Protein AF-0000000074206030 (afdb_homodimer)

pLDDT: mean 87.06, std 14.45, range [27.05, 98.88]

Organism: NCBI:txid88382

Structure (mmCIF, N/CA/C/O backbone):
data_AF-0000000074206030-model_v1
#
loop_
_entity.id
_entity.type
_entity.pdbx_description
1 polymer 'Putative kinase/putative DNA-binding protein (UPF0251 family)'
#
loop_
_atom_site.group_PDB
_atom_site.id
_atom_site.type_symbol
_atom_site.label_atom_id
_atom_site.label_alt_id
_atom_site.label_comp_id
_atom_site.label_asym_id
_atom_site.label_entity_id
_atom_site.label_seq_id
_atom_site.pdbx_PDB_ins_code
_atom_site.Cartn_x
_atom_site.Cartn_y
_atom_site.Cartn_z
_atom_site.occupancy
_atom_site.B_iso_or_equiv
_atom_site.auth_seq_id
_atom_site.auth_comp_id
_atom_site.auth_asym_id
_atom_site.auth_atom_id
_atom_site.pdbx_PDB_model_num
ATOM 1 N N . MET A 1 1 ? 12.828 -49.406 -19.781 1 27.05 1 MET A N 1
ATOM 2 C CA . MET A 1 1 ? 12.203 -48.406 -20.641 1 27.05 1 MET A CA 1
ATOM 3 C C . MET A 1 1 ? 10.93 -47.844 -20 1 27.05 1 MET A C 1
ATOM 5 O O . MET A 1 1 ? 9.883 -48.5 -20.047 1 27.05 1 MET A O 1
ATOM 9 N N . SER A 1 2 ? 10.914 -47.25 -18.828 1 36.62 2 SER A N 1
ATOM 10 C CA . SER A 1 2 ? 9.883 -46.938 -17.859 1 36.62 2 SER A CA 1
ATOM 11 C C . SER A 1 2 ? 8.766 -46.125 -18.484 1 36.62 2 SER A C 1
ATOM 13 O O . SER A 1 2 ? 9.016 -45.062 -19.094 1 36.62 2 SER A O 1
ATOM 15 N N . GLN A 1 3 ? 7.699 -46.719 -19.078 1 31.31 3 GLN A N 1
ATOM 16 C CA . GLN A 1 3 ? 6.48 -46.281 -19.75 1 31.31 3 GLN A CA 1
ATOM 17 C C . GLN A 1 3 ? 5.812 -45.125 -18.984 1 31.31 3 GLN A C 1
ATOM 19 O O . GLN A 1 3 ? 5.008 -45.375 -18.078 1 31.31 3 GLN A O 1
ATOM 24 N N . TYR A 1 4 ? 6.473 -44.062 -18.578 1 40.62 4 TYR A N 1
ATOM 25 C CA . TYR A 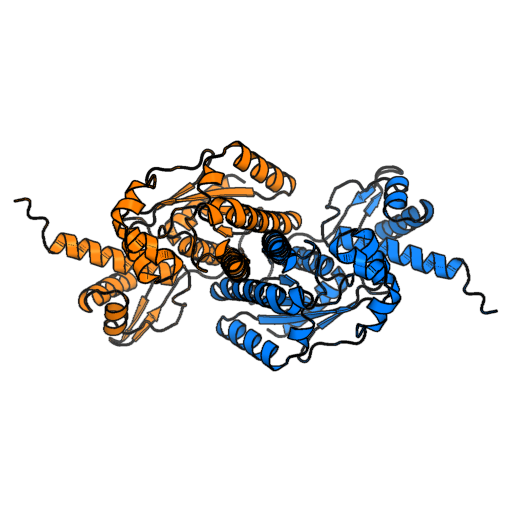1 4 ? 5.777 -42.844 -18.219 1 40.62 4 TYR A CA 1
ATOM 26 C C . TYR A 1 4 ? 4.668 -42.531 -19.219 1 40.62 4 TYR A C 1
ATOM 28 O O . TYR A 1 4 ? 4.941 -42.281 -20.391 1 40.62 4 TYR A O 1
ATOM 36 N N . SER A 1 5 ? 3.443 -43.062 -19.062 1 40.97 5 SER A N 1
ATOM 37 C CA . SER A 1 5 ? 2.316 -43.094 -19.984 1 40.97 5 SER A CA 1
ATOM 38 C C . SER A 1 5 ? 1.886 -41.688 -20.391 1 40.97 5 SER A C 1
ATOM 40 O O . SER A 1 5 ? 2.023 -40.75 -19.609 1 40.97 5 SER A O 1
ATOM 42 N N . ALA A 1 6 ? 1.72 -41.406 -21.703 1 44.5 6 ALA A N 1
ATOM 43 C CA . ALA A 1 6 ? 1.111 -40.219 -22.312 1 44.5 6 ALA A CA 1
ATOM 44 C C . ALA A 1 6 ? -0.002 -39.656 -21.438 1 44.5 6 ALA A C 1
ATOM 46 O O . ALA A 1 6 ? -0.182 -38.438 -21.359 1 44.5 6 ALA A O 1
ATOM 47 N N . ASP A 1 7 ? -0.596 -40.531 -20.734 1 45.19 7 ASP A N 1
ATOM 48 C CA . ASP A 1 7 ? -1.712 -40.188 -19.859 1 45.19 7 ASP A CA 1
ATOM 49 C C . ASP A 1 7 ? -1.227 -39.438 -18.625 1 45.19 7 ASP A C 1
ATOM 51 O O . ASP A 1 7 ? -1.904 -38.531 -18.141 1 45.19 7 ASP A O 1
ATOM 55 N N . ASP A 1 8 ? -0.013 -39.812 -18.109 1 46.19 8 ASP A N 1
ATOM 56 C CA . ASP A 1 8 ? 0.521 -39.156 -16.906 1 46.19 8 ASP A CA 1
ATOM 57 C C . ASP A 1 8 ? 0.933 -37.719 -17.203 1 46.19 8 ASP A C 1
ATOM 59 O O . ASP A 1 8 ? 0.66 -36.812 -16.422 1 46.19 8 ASP A O 1
ATOM 63 N N . VAL A 1 9 ? 1.548 -37.625 -18.406 1 44.16 9 VAL A N 1
ATOM 64 C CA . VAL A 1 9 ? 1.968 -36.281 -18.812 1 44.16 9 VAL A CA 1
ATOM 65 C C . VAL A 1 9 ? 0.74 -35.406 -19.047 1 44.16 9 VAL A C 1
ATOM 67 O O . VAL A 1 9 ? 0.715 -34.25 -18.656 1 44.16 9 VAL A O 1
ATOM 70 N N . GLY A 1 10 ? -0.179 -36.094 -19.719 1 52.69 10 GLY A N 1
ATOM 71 C CA . GLY A 1 10 ? -1.43 -35.406 -19.969 1 52.69 10 GLY A CA 1
ATOM 72 C C . GLY A 1 10 ? -2.139 -35 -18.688 1 52.69 10 GLY A C 1
ATOM 73 O O . GLY A 1 10 ? -2.672 -33.875 -18.594 1 52.69 10 GLY A O 1
ATOM 74 N N . GLY A 1 11 ? -2.092 -35.906 -17.75 1 63.81 11 GLY A N 1
ATOM 75 C CA . GLY A 1 11 ? -2.701 -35.625 -16.453 1 63.81 11 GLY A CA 1
ATOM 76 C C . GLY A 1 11 ? -2.059 -34.469 -15.727 1 63.81 11 GLY A C 1
ATOM 77 O O . GLY A 1 11 ? -2.756 -33.625 -15.148 1 63.81 11 GLY A O 1
ATOM 78 N N . LYS A 1 12 ? -0.795 -34.5 -15.828 1 74.44 12 LYS A N 1
ATOM 79 C CA . LYS A 1 12 ? -0.071 -33.438 -15.148 1 74.44 12 LYS A CA 1
ATOM 80 C C . LYS A 1 12 ? -0.335 -32.094 -15.812 1 74.44 12 LYS A C 1
ATOM 82 O O . LYS A 1 12 ? -0.463 -31.078 -15.125 1 74.44 12 LYS A O 1
ATOM 87 N N . LYS A 1 13 ? -0.455 -32.094 -17.203 1 77 13 LYS A N 1
ATOM 88 C CA . LYS A 1 13 ? -0.76 -30.859 -17.922 1 77 13 LYS A CA 1
ATOM 89 C C . LYS A 1 13 ? -2.156 -30.344 -17.578 1 77 13 LYS A C 1
ATOM 91 O O . LYS A 1 13 ? -2.352 -29.156 -17.375 1 77 13 LYS A O 1
ATOM 96 N N . LEU A 1 14 ? -3.086 -31.312 -17.5 1 82.5 14 LEU A N 1
ATOM 97 C CA . LEU A 1 14 ? -4.461 -30.969 -17.141 1 82.5 14 LEU A CA 1
ATOM 98 C C . LEU A 1 14 ? -4.523 -30.344 -15.742 1 82.5 14 LEU A C 1
ATOM 100 O O . LEU A 1 14 ? -5.176 -29.328 -15.539 1 82.5 14 LEU A O 1
ATOM 104 N N . GLU A 1 15 ? -3.82 -30.969 -14.859 1 81.75 15 GLU A N 1
ATOM 105 C CA . GLU A 1 15 ? -3.805 -30.453 -13.492 1 81.75 15 GLU A CA 1
ATOM 106 C C . GLU A 1 15 ? -3.227 -29.047 -13.438 1 81.75 15 GLU A C 1
ATOM 108 O O . GLU A 1 15 ? -3.727 -28.188 -12.695 1 81.75 15 GLU A O 1
ATOM 113 N N . ARG A 1 16 ? -2.258 -28.797 -14.203 1 80.06 16 ARG A N 1
ATOM 114 C CA . ARG A 1 16 ? -1.616 -27.484 -14.234 1 80.06 16 ARG A CA 1
ATOM 115 C C . ARG A 1 16 ? -2.557 -26.422 -14.805 1 80.06 16 ARG A C 1
ATOM 117 O O . ARG A 1 16 ? -2.668 -25.328 -14.258 1 80.06 16 ARG A O 1
ATOM 124 N N . VAL A 1 17 ? -3.186 -26.75 -15.836 1 83.69 17 VAL A N 1
ATOM 125 C CA . VAL A 1 17 ? -4.121 -25.812 -16.469 1 83.69 17 VAL A CA 1
ATOM 126 C C . VAL A 1 17 ? -5.266 -25.5 -15.5 1 83.69 17 VAL A C 1
ATOM 128 O O . VAL A 1 17 ? -5.648 -24.344 -15.336 1 83.69 17 VAL A O 1
ATOM 131 N N . GLU A 1 18 ? -5.723 -26.609 -14.883 1 82.69 18 GLU A N 1
ATOM 132 C CA . GLU A 1 18 ? -6.785 -26.422 -13.898 1 82.69 18 GLU A CA 1
ATOM 133 C C . GLU A 1 18 ? -6.336 -25.484 -12.773 1 82.69 18 GLU A C 1
ATOM 135 O O . GLU A 1 18 ? -7.078 -24.594 -12.375 1 82.69 18 GLU A O 1
ATOM 140 N N . ARG A 1 19 ? -5.172 -25.688 -12.336 1 83.12 19 ARG A N 1
ATOM 141 C CA . ARG A 1 19 ? -4.633 -24.875 -11.25 1 83.12 19 ARG A CA 1
ATOM 142 C C . ARG A 1 19 ? -4.469 -23.422 -11.672 1 83.12 19 ARG A C 1
ATOM 144 O O . ARG A 1 19 ? -4.812 -22.5 -10.922 1 83.12 19 ARG A O 1
ATOM 151 N N . ILE A 1 20 ? -4.004 -23.203 -12.828 1 81.75 20 ILE A N 1
ATOM 152 C CA . ILE A 1 20 ? -3.789 -21.859 -13.359 1 81.75 20 ILE A CA 1
ATOM 153 C C . ILE A 1 20 ? -5.121 -21.109 -13.438 1 81.75 20 ILE A C 1
ATOM 155 O O . ILE A 1 20 ? -5.242 -19.984 -12.945 1 81.75 20 ILE A O 1
ATOM 159 N N . LEU A 1 21 ? -6.086 -21.75 -13.961 1 82.56 21 LEU A N 1
ATOM 160 C CA . LEU A 1 21 ? -7.395 -21.125 -14.117 1 82.56 21 LEU A CA 1
ATOM 161 C C . LEU A 1 21 ? -8.047 -20.891 -12.758 1 82.56 21 LEU A C 1
ATOM 163 O O . LEU A 1 21 ? -8.648 -19.844 -12.523 1 82.56 21 LEU A O 1
ATOM 167 N N . ARG A 1 22 ? -7.91 -21.906 -11.922 1 82.69 22 ARG A N 1
ATOM 168 C CA . ARG A 1 22 ? -8.445 -21.766 -10.57 1 82.69 22 ARG A CA 1
ATOM 169 C C . ARG A 1 22 ? -7.805 -20.578 -9.852 1 82.69 22 ARG A C 1
ATOM 171 O O . ARG A 1 22 ? -8.5 -19.766 -9.25 1 82.69 22 ARG A O 1
ATOM 178 N N . ASN A 1 23 ? -6.492 -20.469 -9.898 1 78.38 23 ASN A N 1
ATOM 179 C CA . ASN A 1 23 ? -5.789 -19.359 -9.281 1 78.38 23 ASN A CA 1
ATOM 180 C C . ASN A 1 23 ? -6.266 -18.016 -9.836 1 78.38 23 ASN A C 1
ATOM 182 O O . ASN A 1 23 ? -6.457 -17.062 -9.086 1 78.38 23 ASN A O 1
ATOM 186 N N . ASP A 1 24 ? -6.445 -17.953 -11.172 1 79.69 24 ASP A N 1
ATOM 187 C CA . ASP A 1 24 ? -6.906 -16.719 -11.812 1 79.69 24 ASP A CA 1
ATOM 188 C C . ASP A 1 24 ? -8.281 -16.328 -11.289 1 79.69 24 ASP A C 1
ATOM 190 O O . ASP A 1 24 ? -8.539 -15.141 -11.047 1 79.69 24 ASP A O 1
ATOM 194 N N . ILE A 1 25 ? -9.125 -17.281 -11.055 1 79.88 25 ILE A N 1
ATOM 195 C CA . ILE A 1 25 ? -10.484 -17.031 -10.578 1 79.88 25 ILE A CA 1
ATOM 196 C C . ILE A 1 25 ? -10.438 -16.594 -9.117 1 79.88 25 ILE A C 1
ATOM 198 O O . ILE A 1 25 ? -10.992 -15.555 -8.758 1 79.88 25 ILE A O 1
ATOM 202 N N . GLU A 1 26 ? -9.703 -17.422 -8.344 1 77.75 26 GLU A N 1
ATOM 203 C CA . GLU A 1 26 ? -9.656 -17.141 -6.906 1 77.75 26 GLU A CA 1
ATOM 204 C C . GLU A 1 26 ? -8.938 -15.836 -6.617 1 77.75 26 GLU A C 1
ATOM 206 O O . GLU A 1 26 ? -9.281 -15.125 -5.668 1 77.75 26 GLU A O 1
ATOM 211 N N . ALA A 1 27 ? -7.988 -15.414 -7.504 1 74.5 27 ALA A N 1
ATOM 212 C CA . ALA A 1 27 ? -7.223 -14.188 -7.336 1 74.5 27 ALA A CA 1
ATOM 213 C C . ALA A 1 27 ? -7.965 -12.984 -7.918 1 74.5 27 ALA A C 1
ATOM 215 O O . ALA A 1 27 ? -7.551 -11.844 -7.738 1 74.5 27 ALA A O 1
ATOM 216 N N . GLY A 1 28 ? -9.039 -13.25 -8.641 1 76.12 28 GLY A N 1
ATOM 217 C CA . GLY A 1 28 ? -9.852 -12.18 -9.195 1 76.12 28 GLY A CA 1
ATOM 218 C C . GLY A 1 28 ? -9.352 -11.695 -10.547 1 76.12 28 GLY A C 1
ATOM 219 O O . GLY A 1 28 ? -9.844 -10.688 -11.07 1 76.12 28 GLY A O 1
ATOM 220 N N . ARG A 1 29 ? -8.328 -12.328 -11.133 1 76.44 29 ARG A N 1
ATOM 221 C CA . ARG A 1 29 ? -7.906 -12 -12.484 1 76.44 29 ARG A CA 1
ATOM 222 C C . ARG A 1 29 ? -9.008 -12.305 -13.5 1 76.44 29 ARG A C 1
ATOM 224 O O . ARG A 1 29 ? -9.195 -11.562 -14.461 1 76.44 29 ARG A O 1
ATOM 231 N N . LEU A 1 30 ? -9.602 -13.461 -13.289 1 75.25 30 LEU A N 1
ATOM 232 C CA . LEU A 1 30 ? -10.875 -13.766 -13.93 1 75.25 30 LEU A CA 1
ATOM 233 C C . LEU A 1 30 ? -12.039 -13.422 -13.008 1 75.25 30 LEU A C 1
ATOM 235 O O . LEU A 1 30 ? -12.312 -14.141 -12.047 1 75.25 30 LEU A O 1
ATOM 239 N N . ARG A 1 31 ? -12.781 -12.398 -13.359 1 78.25 31 ARG A N 1
ATOM 240 C CA . ARG A 1 31 ? -13.727 -11.766 -12.438 1 78.25 31 ARG A CA 1
ATOM 241 C C . ARG A 1 31 ? -15.031 -12.555 -12.375 1 78.25 31 ARG A C 1
ATOM 243 O O . ARG A 1 31 ? -15.461 -13.141 -13.367 1 78.25 31 ARG A O 1
ATOM 250 N N . ASP A 1 32 ? -15.617 -12.461 -11.188 1 78.88 32 ASP A N 1
ATOM 251 C CA . ASP A 1 32 ? -16.922 -13.07 -11.016 1 78.88 32 ASP A CA 1
ATOM 252 C C . ASP A 1 32 ? -17.922 -12.523 -12.039 1 78.88 32 ASP A C 1
ATOM 254 O O . ASP A 1 32 ? -17.984 -11.32 -12.273 1 78.88 32 ASP A O 1
ATOM 258 N N . GLY A 1 33 ? -18.562 -13.367 -12.688 1 80.25 33 GLY A N 1
ATOM 259 C CA . GLY A 1 33 ? -19.594 -12.984 -13.633 1 80.25 33 GLY A CA 1
ATOM 260 C C . GLY A 1 33 ? -19.062 -12.797 -15.047 1 80.25 33 GLY A C 1
ATOM 261 O O . GLY A 1 33 ? -19.844 -12.703 -16 1 80.25 33 GLY A O 1
ATOM 262 N N . ALA A 1 34 ? -17.828 -12.766 -15.242 1 84.44 34 ALA A N 1
ATOM 263 C CA . ALA A 1 34 ? -17.25 -12.57 -16.562 1 84.44 34 ALA A CA 1
ATOM 264 C C . ALA A 1 34 ? -17.281 -13.867 -17.375 1 84.44 34 ALA A C 1
ATOM 266 O O . ALA A 1 34 ? -17.219 -14.961 -16.812 1 84.44 34 ALA A O 1
ATOM 267 N N . ALA A 1 35 ? -17.375 -13.695 -18.656 1 89.31 35 ALA A N 1
ATOM 268 C CA . ALA A 1 35 ? -17.297 -14.859 -19.531 1 89.31 35 ALA A CA 1
ATOM 269 C C . ALA A 1 35 ? -15.844 -15.312 -19.703 1 89.31 35 ALA A C 1
ATOM 271 O O . ALA A 1 35 ? -14.945 -14.484 -19.875 1 89.31 35 ALA A O 1
ATOM 272 N N . LEU A 1 36 ? -15.641 -16.609 -19.609 1 88.38 36 LEU A N 1
ATOM 273 C CA . LEU A 1 36 ? -14.32 -17.125 -19.922 1 88.38 36 LEU A CA 1
ATOM 274 C C . LEU A 1 36 ? -14.008 -16.984 -21.406 1 88.38 36 LEU A C 1
ATOM 276 O O . LEU A 1 36 ? -14.898 -17.125 -22.25 1 88.38 36 LEU A O 1
ATOM 280 N N . PRO A 1 37 ? -12.742 -16.719 -21.703 1 83.5 37 PRO A N 1
ATOM 281 C CA . PRO A 1 37 ? -12.359 -16.859 -23.109 1 83.5 37 PRO A CA 1
ATOM 282 C C . PRO A 1 37 ? -12.641 -18.266 -23.672 1 83.5 37 PRO A C 1
ATOM 284 O O . PRO A 1 37 ? -12.852 -19.203 -22.891 1 83.5 37 PRO A O 1
ATOM 287 N N . SER A 1 38 ? -12.703 -18.328 -25 1 88.44 38 SER A N 1
ATOM 288 C CA . SER A 1 38 ? -12.953 -19.625 -25.609 1 88.44 38 SER A CA 1
ATOM 289 C C . SER A 1 38 ? -11.859 -20.625 -25.25 1 88.44 38 SER A C 1
ATOM 291 O O . SER A 1 38 ? -10.734 -20.25 -24.938 1 88.44 38 SER A O 1
ATOM 293 N N . SER A 1 39 ? -12.258 -21.922 -25.266 1 88.69 39 SER A N 1
ATOM 294 C CA . SER A 1 39 ? -11.273 -22.953 -25 1 88.69 39 SER A CA 1
ATOM 295 C C . SER A 1 39 ? -10.102 -22.875 -25.984 1 88.69 39 SER A C 1
ATOM 297 O O . SER A 1 39 ? -8.961 -23.141 -25.609 1 88.69 39 SER A O 1
ATOM 299 N N . ARG A 1 40 ? -10.375 -22.453 -27.188 1 86.88 40 ARG A N 1
ATOM 300 C CA . ARG A 1 40 ? -9.336 -22.312 -28.188 1 86.88 40 ARG A CA 1
ATOM 301 C C . ARG A 1 40 ? -8.398 -21.156 -27.844 1 86.88 40 ARG A C 1
ATOM 303 O O . ARG A 1 40 ? -7.18 -21.281 -27.953 1 86.88 40 ARG A O 1
ATOM 310 N N . ASP A 1 41 ? -8.992 -20.078 -27.391 1 84.38 41 ASP A N 1
ATOM 311 C CA . ASP A 1 41 ? -8.195 -18.922 -27.016 1 84.38 41 ASP A CA 1
ATOM 312 C C . ASP A 1 41 ? -7.297 -19.25 -25.812 1 84.38 41 ASP A C 1
ATOM 314 O O . ASP A 1 41 ? -6.109 -18.922 -25.812 1 84.38 41 ASP A O 1
ATOM 318 N N . LEU A 1 42 ? -7.836 -19.891 -24.844 1 85.62 42 LEU A N 1
ATOM 319 C CA . LEU A 1 42 ? -7.082 -20.25 -23.656 1 85.62 42 LEU A CA 1
ATOM 320 C C . LEU A 1 42 ? -5.988 -21.25 -23.984 1 85.62 42 LEU A C 1
ATOM 322 O O . LEU A 1 42 ? -4.883 -21.188 -23.438 1 85.62 42 LEU A O 1
ATOM 326 N N . ALA A 1 43 ? -6.328 -22.172 -24.828 1 86.06 43 ALA A N 1
ATOM 327 C CA . ALA A 1 43 ? -5.359 -23.172 -25.266 1 86.06 43 ALA A CA 1
ATOM 328 C C . ALA A 1 43 ? -4.152 -22.516 -25.938 1 86.06 43 ALA A C 1
ATOM 330 O O . ALA A 1 43 ? -3.008 -22.875 -25.656 1 86.06 43 ALA A O 1
ATOM 331 N N . GLU A 1 44 ? -4.449 -21.531 -26.766 1 80.88 44 GLU A N 1
ATOM 332 C CA . GLU A 1 44 ? -3.389 -20.797 -27.438 1 80.88 44 GLU A CA 1
ATOM 333 C C . GLU A 1 44 ? -2.525 -20.031 -26.438 1 80.88 44 GLU A C 1
ATOM 335 O O . GLU A 1 44 ? -1.296 -20.047 -26.547 1 80.88 44 GLU A O 1
ATOM 340 N N . GLN A 1 45 ? -3.168 -19.469 -25.5 1 74.44 45 GLN A N 1
ATOM 341 C CA . GLN A 1 45 ? -2.463 -18.672 -24.5 1 74.44 45 GLN A CA 1
ATOM 342 C C . GLN A 1 45 ? -1.582 -19.547 -23.625 1 74.44 45 GLN A C 1
ATOM 344 O O . GLN A 1 45 ? -0.504 -19.125 -23.203 1 74.44 45 GLN A O 1
ATOM 349 N N . MET A 1 46 ? -2.039 -20.781 -23.391 1 78.19 46 MET A N 1
ATOM 350 C CA . MET A 1 46 ? -1.373 -21.609 -22.375 1 78.19 46 MET A CA 1
ATOM 351 C C . MET A 1 46 ? -0.493 -22.656 -23.031 1 78.19 46 MET A C 1
ATOM 353 O O . MET A 1 46 ? 0.204 -23.406 -22.344 1 78.19 46 MET A O 1
ATOM 357 N N . GLY A 1 47 ? -0.521 -22.812 -24.297 1 75.38 47 GLY A N 1
ATOM 358 C CA . GLY A 1 47 ? 0.286 -23.781 -25.016 1 75.38 47 GLY A CA 1
ATOM 359 C C . GLY A 1 47 ? -0.159 -25.219 -24.781 1 75.38 47 GLY A C 1
ATOM 360 O O . GLY A 1 47 ? 0.672 -26.109 -24.609 1 75.38 47 GLY A O 1
ATOM 361 N N . VAL A 1 48 ? -1.459 -25.391 -24.641 1 82 48 VAL A N 1
ATOM 362 C CA . VAL A 1 48 ? -2.027 -26.719 -24.453 1 82 48 VAL A CA 1
ATOM 363 C C . VAL A 1 48 ? -3.158 -26.953 -25.453 1 82 48 VAL A C 1
ATOM 365 O O . VAL A 1 48 ? -3.453 -26.078 -26.266 1 82 48 VAL A O 1
ATOM 368 N N . SER A 1 49 ? -3.646 -28.125 -25.547 1 88 49 SER A N 1
ATOM 369 C CA . SER A 1 49 ? -4.738 -28.422 -26.469 1 88 49 SER A CA 1
ATOM 370 C C . SER A 1 49 ? -6.062 -27.875 -25.953 1 88 49 SER A C 1
ATOM 372 O O . SER A 1 49 ? -6.242 -27.688 -24.75 1 88 49 SER A O 1
ATOM 374 N N . ALA A 1 50 ? -6.953 -27.594 -26.938 1 88.56 50 ALA A N 1
ATOM 375 C CA . ALA A 1 50 ? -8.297 -27.156 -26.578 1 88.56 50 ALA A CA 1
ATOM 376 C C . ALA A 1 50 ? -9.008 -28.203 -25.734 1 88.56 50 ALA A C 1
ATOM 378 O O . ALA A 1 50 ? -9.812 -27.875 -24.859 1 88.56 50 ALA A O 1
ATOM 379 N N . TRP A 1 51 ? -8.688 -29.359 -26 1 88.5 51 TRP A N 1
ATOM 380 C CA . TRP A 1 51 ? -9.273 -30.453 -25.219 1 88.5 51 TRP A CA 1
ATOM 381 C C . TRP A 1 51 ? -8.852 -30.359 -23.75 1 88.5 51 TRP A C 1
ATOM 383 O O . TRP A 1 51 ? -9.688 -30.5 -22.844 1 88.5 51 TRP A O 1
ATOM 393 N N . THR A 1 52 ? -7.559 -30.156 -23.516 1 86.44 52 THR A N 1
ATOM 394 C CA . THR A 1 52 ? -7.023 -30.016 -22.156 1 86.44 52 THR A CA 1
ATOM 395 C C . THR A 1 52 ? -7.719 -28.875 -21.422 1 86.44 52 THR A C 1
ATOM 397 O O . THR A 1 52 ? -8.094 -29.016 -20.25 1 86.44 52 THR A O 1
ATOM 400 N N . VAL A 1 53 ? -7.922 -27.766 -22.109 1 87.25 53 VAL A N 1
ATOM 401 C CA . VAL A 1 53 ? -8.586 -26.609 -21.516 1 87.25 53 VAL A CA 1
ATOM 402 C C . VAL A 1 53 ? -10.039 -26.953 -21.203 1 87.25 53 VAL A C 1
ATOM 404 O O . VAL A 1 53 ? -10.539 -26.656 -20.109 1 87.25 53 VAL A O 1
ATOM 407 N N . SER A 1 54 ? -10.688 -27.625 -22.125 1 89.44 54 SER A N 1
ATOM 408 C CA . SER A 1 54 ? -12.086 -27.984 -21.953 1 89.44 54 SER A CA 1
ATOM 409 C C . SER A 1 54 ? -12.258 -28.906 -20.734 1 89.44 54 SER A C 1
ATOM 411 O O . SER A 1 54 ? -13.203 -28.75 -19.969 1 89.44 54 SER A O 1
ATOM 413 N N . LYS A 1 55 ? -11.352 -29.844 -20.609 1 88.44 55 LYS A N 1
ATOM 414 C CA . LYS A 1 55 ? -11.398 -30.75 -19.469 1 88.44 55 LYS A CA 1
ATOM 415 C C . LYS A 1 55 ? -11.18 -30 -18.156 1 88.44 55 LYS A C 1
ATOM 417 O O . LYS A 1 55 ? -11.828 -30.297 -17.141 1 88.44 55 LYS A O 1
ATOM 422 N N . ALA A 1 56 ? -10.227 -29.094 -18.188 1 87.5 56 ALA A N 1
ATOM 423 C CA . ALA A 1 56 ? -9.984 -28.266 -17.016 1 87.5 56 ALA A CA 1
ATOM 424 C C . ALA A 1 56 ? -11.227 -27.469 -16.625 1 87.5 56 ALA A C 1
ATOM 426 O O . ALA A 1 56 ? -11.586 -27.406 -15.453 1 87.5 56 ALA A O 1
ATOM 427 N N . ILE A 1 57 ? -11.898 -26.984 -17.609 1 87.12 57 ILE A N 1
ATOM 428 C CA . ILE A 1 57 ? -13.094 -26.172 -17.375 1 87.12 57 ILE A CA 1
ATOM 429 C C . ILE A 1 57 ? -14.211 -27.047 -16.828 1 87.12 57 ILE A C 1
ATOM 431 O O . ILE A 1 57 ? -14.977 -26.625 -15.953 1 87.12 57 ILE A O 1
ATOM 435 N N . GLU A 1 58 ? -14.289 -28.25 -17.328 1 88.75 58 GLU A N 1
ATOM 436 C CA . GLU A 1 58 ? -15.273 -29.188 -16.797 1 88.75 58 GLU A CA 1
ATOM 437 C C . GLU A 1 58 ? -15.078 -29.391 -15.297 1 88.75 58 GLU A C 1
ATOM 439 O O . GLU A 1 58 ? -16.047 -29.422 -14.539 1 88.75 58 GLU A O 1
ATOM 444 N N . GLN A 1 59 ? -13.797 -29.547 -14.969 1 85.94 59 GLN A N 1
ATOM 445 C CA . GLN A 1 59 ? -13.508 -29.703 -13.547 1 85.94 59 GLN A CA 1
ATOM 446 C C . GLN A 1 59 ? -13.898 -28.453 -12.766 1 85.94 59 GLN A C 1
ATOM 448 O O . GLN A 1 59 ? -14.406 -28.547 -11.648 1 85.94 59 GLN A O 1
ATOM 453 N N . LEU A 1 60 ? -13.672 -27.281 -13.281 1 87.81 60 LEU A N 1
ATOM 454 C CA . LEU A 1 60 ? -14.016 -26.031 -12.617 1 87.81 60 LEU A CA 1
ATOM 455 C C . LEU A 1 60 ? -15.531 -25.875 -12.492 1 87.81 60 LEU A C 1
ATOM 457 O O . LEU A 1 60 ? -16.016 -25.312 -11.516 1 87.81 60 LEU A O 1
ATOM 461 N N . VAL A 1 61 ? -16.25 -26.422 -13.445 1 85.94 61 VAL A N 1
ATOM 462 C CA . VAL A 1 61 ? -17.703 -26.453 -13.375 1 85.94 61 VAL A CA 1
ATOM 463 C C . VAL A 1 61 ? -18.156 -27.359 -12.234 1 85.94 61 VAL A C 1
ATOM 465 O O . VAL A 1 61 ? -19 -26.969 -11.43 1 85.94 61 VAL A O 1
ATOM 468 N N . ALA A 1 62 ? -17.516 -28.438 -12.211 1 85.19 62 ALA A N 1
ATOM 469 C CA . ALA A 1 62 ? -17.828 -29.375 -11.141 1 85.19 62 ALA A CA 1
ATOM 470 C C . ALA A 1 62 ? -17.547 -28.766 -9.766 1 85.19 62 ALA A C 1
ATOM 472 O O . ALA A 1 62 ? -18.281 -29.047 -8.805 1 85.19 62 ALA A O 1
ATOM 473 N N . ASP A 1 63 ? -16.562 -27.938 -9.742 1 80.94 63 ASP A N 1
ATOM 474 C CA . ASP A 1 63 ? -16.156 -27.344 -8.477 1 80.94 63 ASP A CA 1
ATOM 475 C C . ASP A 1 63 ? -16.953 -26.078 -8.18 1 80.94 63 ASP A C 1
ATOM 477 O O . ASP A 1 63 ? -16.781 -25.469 -7.125 1 80.94 63 ASP A O 1
ATOM 481 N N . GLY A 1 64 ? -17.703 -25.594 -9.117 1 80.5 64 GLY A N 1
ATOM 482 C CA . GLY A 1 64 ? -18.594 -24.469 -8.898 1 80.5 64 GLY A CA 1
ATOM 483 C C . GLY A 1 64 ? -17.938 -23.141 -9.219 1 80.5 64 GLY A C 1
ATOM 484 O O . GLY A 1 64 ? -18.5 -22.078 -8.938 1 80.5 64 GLY A O 1
ATOM 485 N N . LEU A 1 65 ? -16.75 -23.172 -9.812 1 87.69 65 LEU A N 1
ATOM 486 C CA . LEU A 1 65 ? -16.016 -21.953 -10.109 1 87.69 65 LEU A CA 1
ATOM 487 C C . LEU A 1 65 ? -16.391 -21.391 -11.477 1 87.69 65 LEU A C 1
ATOM 489 O O . LEU A 1 65 ? -16.094 -20.25 -11.797 1 87.69 65 LEU A O 1
ATOM 493 N N . VAL A 1 66 ? -17.078 -22.25 -12.305 1 85.94 66 VAL A N 1
ATOM 494 C CA . VAL A 1 66 ? -17.547 -21.859 -13.633 1 85.94 66 VAL A CA 1
ATOM 495 C C . VAL A 1 66 ? -18.969 -22.391 -13.844 1 85.94 66 VAL A C 1
ATOM 497 O O . VAL A 1 66 ? -19.297 -23.5 -13.414 1 85.94 66 VAL A O 1
ATOM 500 N N . GLU A 1 67 ? -19.734 -21.531 -14.367 1 87.38 67 GLU A N 1
ATOM 501 C CA . GLU A 1 67 ? -21.094 -21.938 -14.734 1 87.38 67 GLU A CA 1
ATOM 502 C C . GLU A 1 67 ? -21.234 -22.047 -16.25 1 87.38 67 GLU A C 1
ATOM 504 O O . GLU A 1 67 ? -21.078 -21.062 -16.969 1 87.38 67 GLU A O 1
ATOM 509 N N . ALA A 1 68 ? -21.594 -23.172 -16.672 1 88.75 68 ALA A N 1
ATOM 510 C CA . ALA A 1 68 ? -21.828 -23.375 -18.094 1 88.75 68 ALA A CA 1
ATOM 511 C C . ALA A 1 68 ? -23.25 -22.969 -18.484 1 88.75 68 ALA A C 1
ATOM 513 O O . ALA A 1 68 ? -24.203 -23.703 -18.203 1 88.75 68 ALA A O 1
ATOM 514 N N . ILE A 1 69 ? -23.375 -21.719 -19.078 1 82.12 69 ILE A N 1
ATOM 515 C CA . ILE A 1 69 ? -24.688 -21.25 -19.516 1 82.12 69 ILE A CA 1
ATOM 516 C C . ILE A 1 69 ? -25.062 -21.938 -20.828 1 82.12 69 ILE A C 1
ATOM 518 O O . ILE A 1 69 ? -26.203 -22.359 -21.016 1 82.12 69 ILE A O 1
ATOM 522 N N . SER A 1 70 ? -24.094 -22.016 -21.75 1 83 70 SER A N 1
ATOM 523 C CA . SER A 1 70 ? -24.188 -22.766 -23.016 1 83 70 SER A CA 1
ATOM 524 C C . SER A 1 70 ? -22.828 -23.344 -23.406 1 83 70 SER A C 1
ATOM 526 O O . SER A 1 70 ? -21.844 -23.219 -22.656 1 83 70 SER A O 1
ATOM 528 N N . ARG A 1 71 ? -22.906 -24.062 -24.359 1 76.06 71 ARG A N 1
ATOM 529 C CA . ARG A 1 71 ? -21.672 -24.656 -24.828 1 76.06 71 ARG A CA 1
ATOM 530 C C . ARG A 1 71 ? -20.609 -23.594 -25.109 1 76.06 71 ARG A C 1
ATOM 532 O O . ARG A 1 71 ? -19.422 -23.844 -24.953 1 76.06 71 ARG A O 1
ATOM 539 N N . SER A 1 72 ? -21.062 -22.406 -25.422 1 79 72 SER A N 1
ATOM 540 C CA . SER A 1 72 ? -20.109 -21.391 -25.844 1 79 72 SER A CA 1
ATOM 541 C C . SER A 1 72 ? -20.031 -20.25 -24.828 1 79 72 SER A C 1
ATOM 543 O O . SER A 1 72 ? -19.266 -19.297 -25.016 1 79 72 SER A O 1
ATOM 545 N N . ARG A 1 73 ? -20.781 -20.438 -23.797 1 84.5 73 ARG A N 1
ATOM 546 C CA . ARG A 1 73 ? -20.781 -19.359 -22.812 1 84.5 73 ARG A CA 1
ATOM 547 C C . ARG A 1 73 ? -20.594 -19.906 -21.406 1 84.5 73 ARG A C 1
ATOM 549 O O . ARG A 1 73 ? -21.5 -20.562 -20.859 1 84.5 73 ARG A O 1
ATOM 556 N N . ARG A 1 74 ? -19.453 -19.703 -20.875 1 86.75 74 ARG A N 1
ATOM 557 C CA . ARG A 1 74 ? -19.094 -20.109 -19.516 1 86.75 74 ARG A CA 1
ATOM 558 C C . ARG A 1 74 ? -18.75 -18.906 -18.656 1 86.75 74 ARG A C 1
ATOM 560 O O . ARG A 1 74 ? -17.969 -18.047 -19.047 1 86.75 74 ARG A O 1
ATOM 567 N N . ILE A 1 75 ? -19.406 -18.812 -17.5 1 85.75 75 ILE A N 1
ATOM 568 C CA . ILE A 1 75 ? -19.312 -17.625 -16.656 1 85.75 75 ILE A CA 1
ATOM 569 C C . ILE A 1 75 ? -18.547 -17.953 -15.383 1 85.75 75 ILE A C 1
ATOM 571 O O . ILE A 1 75 ? -18.781 -18.984 -14.758 1 85.75 75 ILE A O 1
ATOM 575 N N . VAL A 1 76 ? -17.594 -17.125 -15.078 1 88.5 76 VAL A N 1
ATOM 576 C CA . VAL A 1 76 ? -16.797 -17.266 -13.867 1 88.5 76 VAL A CA 1
ATOM 577 C C . VAL A 1 76 ? -17.656 -17.047 -12.633 1 88.5 76 VAL A C 1
ATOM 579 O O . VAL A 1 76 ? -18.484 -16.141 -12.594 1 88.5 76 VAL A O 1
ATOM 582 N N . ARG A 1 77 ? -17.484 -17.953 -11.625 1 81.25 77 ARG A N 1
ATOM 583 C CA . ARG A 1 77 ? -18.109 -17.828 -10.305 1 81.25 77 ARG A CA 1
ATOM 584 C C . ARG A 1 77 ? -17.078 -17.969 -9.195 1 81.25 77 ARG A C 1
ATOM 586 O O . ARG A 1 77 ? -16.719 -19.078 -8.805 1 81.25 77 ARG A O 1
ATOM 593 N N . SER A 1 78 ? -16.531 -16.953 -8.727 1 70.19 78 SER A N 1
ATOM 594 C CA . SER A 1 78 ? -15.398 -16.984 -7.797 1 70.19 78 SER A CA 1
ATOM 595 C C . SER A 1 78 ? -15.844 -17.422 -6.406 1 70.19 78 SER A C 1
ATOM 597 O O . SER A 1 78 ? -15.055 -18 -5.656 1 70.19 78 SER A O 1
ATOM 599 N N . GLY A 1 79 ? -17.047 -17.344 -6.031 1 59.25 79 GLY A N 1
ATOM 600 C CA . GLY A 1 79 ? -17.562 -17.672 -4.703 1 59.25 79 GLY A CA 1
ATOM 601 C C . GLY A 1 79 ? -16.984 -16.781 -3.619 1 59.25 79 GLY A C 1
ATOM 602 O O . GLY A 1 79 ? -17.422 -16.844 -2.465 1 59.25 79 GLY A O 1
ATOM 603 N N . ILE A 1 80 ? -15.852 -16.141 -3.844 1 51.62 80 ILE A N 1
ATOM 604 C CA . ILE A 1 80 ? -15.258 -15.297 -2.812 1 51.62 80 ILE A CA 1
ATOM 605 C C . ILE A 1 80 ? -15.992 -13.953 -2.768 1 51.62 80 ILE A C 1
ATOM 607 O O . ILE A 1 80 ? -16.141 -13.289 -3.795 1 51.62 80 ILE A O 1
ATOM 611 N N . THR A 1 81 ? -16.875 -13.797 -1.791 1 48.41 81 THR A N 1
ATOM 612 C CA . THR A 1 81 ? -17.531 -12.508 -1.589 1 48.41 81 THR A CA 1
ATOM 613 C C . THR A 1 81 ? -16.703 -11.633 -0.646 1 48.41 81 THR A C 1
ATOM 615 O O . THR A 1 81 ? -16.016 -12.141 0.241 1 48.41 81 THR A O 1
ATOM 618 N N . ALA A 1 82 ? -16.578 -10.414 -1.063 1 51.47 82 ALA A N 1
ATOM 619 C CA . ALA A 1 82 ? -15.945 -9.453 -0.162 1 51.47 82 ALA A CA 1
ATOM 620 C C . ALA A 1 82 ? -16.406 -9.664 1.276 1 51.47 82 ALA A C 1
ATOM 622 O O . ALA A 1 82 ? -17.547 -10.062 1.516 1 51.47 82 ALA A O 1
ATOM 623 N N . PRO A 1 83 ? -15.32 -9.836 2.26 1 46.25 83 PRO A N 1
ATOM 624 C CA . PRO A 1 83 ? -15.664 -10.141 3.65 1 46.25 83 PRO A CA 1
ATOM 625 C C . PRO A 1 83 ? -16.922 -9.422 4.113 1 46.25 83 PRO A C 1
ATOM 627 O O . PRO A 1 83 ? -17.109 -8.242 3.82 1 46.25 83 PRO A O 1
ATOM 630 N N . THR A 1 84 ? -18 -10.148 4.105 1 42.28 84 THR A N 1
ATOM 631 C CA . THR A 1 84 ? -19.203 -9.648 4.781 1 42.28 84 THR A CA 1
ATOM 632 C C . THR A 1 84 ? -18.891 -9.305 6.234 1 42.28 84 THR A C 1
ATOM 634 O O . THR A 1 84 ? -17.969 -9.859 6.824 1 42.28 84 THR A O 1
ATOM 637 N N . GLU A 1 85 ? -19.453 -8.164 6.809 1 41.72 85 GLU A N 1
ATOM 638 C CA . GLU A 1 85 ? -19.359 -7.57 8.141 1 41.72 85 GLU A CA 1
ATOM 639 C C . GLU A 1 85 ? -19.5 -8.633 9.227 1 41.72 85 GLU A C 1
ATOM 641 O O . GLU A 1 85 ? -19.812 -8.32 10.375 1 41.72 85 GLU A O 1
ATOM 646 N N . SER A 1 86 ? -19.562 -9.875 8.977 1 40.19 86 SER A N 1
ATOM 647 C CA . SER A 1 86 ? -20.094 -10.578 10.133 1 40.19 86 SER A CA 1
ATOM 648 C C . SER A 1 86 ? -19.375 -10.164 11.414 1 40.19 86 SER A C 1
ATOM 650 O O . SER A 1 86 ? -20.016 -9.789 12.398 1 40.19 86 SER A O 1
ATOM 652 N N . GLY A 1 87 ? -18.469 -11.109 12.039 1 40 87 GLY A N 1
ATOM 653 C CA . GLY A 1 87 ? -18.172 -11.266 13.453 1 40 87 GLY A CA 1
ATOM 654 C C . GLY A 1 87 ? -17.234 -10.203 13.992 1 40 87 GLY A C 1
ATOM 655 O O . GLY A 1 87 ? -16.906 -9.242 13.289 1 40 87 GLY A O 1
ATOM 656 N N . LYS A 1 88 ? -16.516 -10.609 15.242 1 44.75 88 LYS A N 1
ATOM 657 C CA . LYS A 1 88 ? -15.625 -9.922 16.172 1 44.75 88 LYS A CA 1
ATOM 658 C C . LYS A 1 88 ? -14.414 -9.344 15.438 1 44.75 88 LYS A C 1
ATOM 660 O O . LYS A 1 88 ? -13.789 -10.031 14.625 1 44.75 88 LYS A O 1
ATOM 665 N N . PRO A 1 89 ? -14.289 -8.008 15.586 1 52.31 89 PRO A N 1
ATOM 666 C CA . PRO A 1 89 ? -13.18 -7.289 14.953 1 52.31 89 PRO A CA 1
ATOM 667 C C . PRO A 1 89 ? -11.859 -8.047 15.047 1 52.31 89 PRO A C 1
ATOM 669 O O . PRO A 1 89 ? -11.484 -8.508 16.125 1 52.31 89 PRO A O 1
ATOM 672 N N . ARG A 1 90 ? -11.359 -8.695 13.922 1 61.81 90 ARG A N 1
ATOM 673 C CA . ARG A 1 90 ? -10.055 -9.352 13.922 1 61.81 90 ARG A CA 1
ATOM 674 C C . ARG A 1 90 ? -8.93 -8.336 14.117 1 61.81 90 ARG A C 1
ATOM 676 O O . ARG A 1 90 ? -8.977 -7.242 13.547 1 61.81 90 ARG A O 1
ATOM 683 N N . ARG A 1 91 ? -8.102 -8.633 15.117 1 80.88 91 ARG A N 1
ATOM 684 C CA . ARG A 1 91 ? -6.855 -7.879 15.258 1 80.88 91 ARG A CA 1
ATOM 685 C C . ARG A 1 91 ? -6.215 -7.629 13.891 1 80.88 91 ARG A C 1
ATOM 687 O O . ARG A 1 91 ? -6.133 -8.539 13.062 1 80.88 91 ARG A O 1
ATOM 694 N N . PRO A 1 92 ? -5.973 -6.324 13.617 1 91.25 92 PRO A N 1
ATOM 695 C CA . PRO A 1 92 ? -5.223 -6.07 12.383 1 91.25 92 PRO A CA 1
ATOM 696 C C . PRO A 1 92 ? -4.012 -6.984 12.227 1 91.25 92 PRO A C 1
ATOM 698 O O . PRO A 1 92 ? -3.352 -7.316 13.211 1 91.25 92 PRO A O 1
ATOM 701 N N . HIS A 1 93 ? -3.795 -7.453 11.102 1 95.19 93 HIS A N 1
ATOM 702 C CA . HIS A 1 93 ? -2.807 -8.508 10.883 1 95.19 93 HIS A CA 1
ATOM 703 C C . HIS A 1 93 ? -2.025 -8.266 9.594 1 95.19 93 HIS A C 1
ATOM 705 O O . HIS A 1 93 ? -2.607 -7.926 8.562 1 95.19 93 HIS A O 1
ATOM 711 N N . VAL A 1 94 ? -0.722 -8.352 9.719 1 98.12 94 VAL A N 1
ATOM 712 C CA . VAL A 1 94 ? 0.155 -8.281 8.555 1 98.12 94 VAL A CA 1
ATOM 713 C C . VAL A 1 94 ? 0.533 -9.688 8.094 1 98.12 94 VAL A C 1
ATOM 715 O O . VAL A 1 94 ? 0.884 -10.539 8.922 1 98.12 94 VAL A O 1
ATOM 718 N N . PHE A 1 95 ? 0.435 -9.938 6.828 1 98.38 95 PHE A N 1
ATOM 719 C CA . PHE A 1 95 ? 0.938 -11.156 6.199 1 98.38 95 PHE A CA 1
ATOM 720 C C . PHE A 1 95 ? 2.158 -10.852 5.336 1 98.38 95 PHE A C 1
ATOM 722 O O . PHE A 1 95 ? 2.078 -10.062 4.398 1 98.38 95 PHE A O 1
ATOM 729 N N . LEU A 1 96 ? 3.303 -11.406 5.676 1 98.81 96 LEU A N 1
ATOM 730 C CA . LEU A 1 96 ? 4.449 -11.398 4.773 1 98.81 96 LEU A CA 1
ATOM 731 C C . LEU A 1 96 ? 4.461 -12.656 3.902 1 98.81 96 LEU A C 1
ATOM 733 O O . LEU A 1 96 ? 4.684 -13.758 4.398 1 98.81 96 LEU A O 1
ATOM 737 N N . ILE A 1 97 ? 4.227 -12.453 2.621 1 98.75 97 ILE A N 1
ATOM 738 C CA . ILE A 1 97 ? 4.141 -13.562 1.68 1 98.75 97 ILE A CA 1
ATOM 739 C C . ILE A 1 97 ? 5.449 -13.688 0.902 1 98.75 97 ILE A C 1
ATOM 741 O O . ILE A 1 97 ? 5.734 -12.867 0.026 1 98.75 97 ILE A O 1
ATOM 745 N N . GLY A 1 98 ? 6.203 -14.711 1.25 1 98.69 98 GLY A N 1
ATOM 746 C CA . GLY A 1 98 ? 7.48 -14.977 0.609 1 98.69 98 GLY A CA 1
ATOM 747 C C . GLY A 1 98 ? 7.461 -16.203 -0.282 1 98.69 98 GLY A C 1
ATOM 748 O O . GLY A 1 98 ? 6.535 -17.016 -0.209 1 98.69 98 GLY A O 1
ATOM 749 N N . GLY A 1 99 ? 8.43 -16.359 -1.152 1 98.25 99 GLY A N 1
ATOM 750 C CA . GLY A 1 99 ? 8.586 -17.469 -2.072 1 98.25 99 GLY A CA 1
ATOM 751 C C . GLY A 1 99 ? 9.461 -17.141 -3.266 1 98.25 99 GLY A C 1
ATOM 752 O O . GLY A 1 99 ? 9.797 -15.977 -3.498 1 98.25 99 GLY A O 1
ATOM 753 N N . TYR A 1 100 ? 9.805 -18.141 -3.986 1 97.12 100 TYR A N 1
ATOM 754 C CA . TYR A 1 100 ? 10.617 -17.953 -5.184 1 97.12 100 TYR A CA 1
ATOM 755 C C . TYR A 1 100 ? 9.773 -17.453 -6.348 1 97.12 100 TYR A C 1
ATOM 757 O O . TYR A 1 100 ? 8.539 -17.5 -6.297 1 97.12 100 TYR A O 1
ATOM 765 N N . ALA A 1 101 ? 10.492 -16.922 -7.426 1 95.12 101 ALA A N 1
ATOM 766 C CA . ALA A 1 101 ? 9.812 -16.531 -8.656 1 95.12 101 ALA A CA 1
ATOM 767 C C . ALA A 1 101 ? 9.016 -17.688 -9.242 1 95.12 101 ALA A C 1
ATOM 769 O O . ALA A 1 101 ? 9.523 -18.797 -9.367 1 95.12 101 ALA A O 1
ATOM 770 N N . GLY A 1 102 ? 7.738 -17.453 -9.453 1 93.12 102 GLY A N 1
ATOM 771 C CA . GLY A 1 102 ? 6.906 -18.469 -10.078 1 93.12 102 GLY A CA 1
ATOM 772 C C . GLY A 1 102 ? 6.18 -19.344 -9.07 1 93.12 102 GLY A C 1
ATOM 773 O O . GLY A 1 102 ? 5.426 -20.234 -9.453 1 93.12 102 GLY A O 1
ATOM 774 N N . SER A 1 103 ? 6.383 -19.062 -7.797 1 95.81 103 SER A N 1
ATOM 775 C CA . SER A 1 103 ? 5.785 -19.922 -6.781 1 95.81 103 SER A CA 1
ATOM 776 C C . SER A 1 103 ? 4.305 -19.625 -6.598 1 95.81 103 SER A C 1
ATOM 778 O O . SER A 1 103 ? 3.562 -20.422 -6.039 1 95.81 103 SER A O 1
ATOM 780 N N . GLY A 1 104 ? 3.844 -18.453 -6.949 1 92.94 104 GLY A N 1
ATOM 781 C CA . GLY A 1 104 ? 2.439 -18.109 -6.812 1 92.94 104 GLY A CA 1
ATOM 782 C C . GLY A 1 104 ? 2.176 -17.125 -5.684 1 92.94 104 GLY A C 1
ATOM 783 O O . GLY A 1 104 ? 1.037 -16.984 -5.23 1 92.94 104 GLY A O 1
ATOM 784 N N . LYS A 1 105 ? 3.207 -16.406 -5.172 1 95.75 105 LYS A N 1
ATOM 785 C CA . LYS A 1 105 ? 3.053 -15.406 -4.117 1 95.75 105 LYS A CA 1
ATOM 786 C C . LYS A 1 105 ? 1.999 -14.375 -4.488 1 95.75 105 LYS A C 1
ATOM 788 O O . LYS A 1 105 ? 1.129 -14.047 -3.68 1 95.75 105 LYS A O 1
ATOM 793 N N . SER A 1 106 ? 2.123 -13.852 -5.711 1 94.5 106 SER A N 1
ATOM 794 C CA . SER A 1 106 ? 1.208 -12.805 -6.148 1 94.5 106 SER A CA 1
ATOM 795 C C . SER A 1 106 ? -0.23 -13.305 -6.195 1 94.5 106 SER A C 1
ATOM 797 O O . SER A 1 106 ? -1.155 -12.602 -5.789 1 94.5 106 SER A O 1
ATOM 799 N N . GLU A 1 107 ? -0.437 -14.547 -6.637 1 89.06 107 GLU A N 1
ATOM 800 C CA . GLU A 1 107 ? -1.773 -15.133 -6.688 1 89.06 107 GLU A CA 1
ATOM 801 C C . GLU A 1 107 ? -2.35 -15.32 -5.289 1 89.06 107 GLU A C 1
ATOM 803 O O . GLU A 1 107 ? -3.518 -15.016 -5.047 1 89.06 107 GLU A O 1
ATOM 808 N N . LEU A 1 108 ? -1.479 -15.844 -4.418 1 93.75 108 LEU A N 1
ATOM 809 C CA . LEU A 1 108 ? -1.945 -16.016 -3.045 1 93.75 108 LEU A CA 1
ATOM 810 C C . LEU A 1 108 ? -2.326 -14.68 -2.426 1 93.75 108 LEU A C 1
ATOM 812 O O . LEU A 1 108 ? -3.33 -14.578 -1.718 1 93.75 108 LEU A O 1
ATOM 816 N N . SER A 1 109 ? -1.553 -13.648 -2.656 1 96.44 109 SER A N 1
ATOM 817 C CA . SER A 1 109 ? -1.831 -12.328 -2.113 1 96.44 109 SER A CA 1
ATOM 818 C C . SER A 1 109 ? -3.197 -11.82 -2.564 1 96.44 109 SER A C 1
ATOM 820 O O . SER A 1 109 ? -3.943 -11.242 -1.772 1 96.44 109 SER A O 1
ATOM 822 N N . ARG A 1 110 ? -3.467 -12.039 -3.814 1 90.5 110 ARG A N 1
ATOM 823 C CA . ARG A 1 110 ? -4.758 -11.609 -4.344 1 90.5 110 ARG A CA 1
ATOM 824 C C . ARG A 1 110 ? -5.898 -12.398 -3.705 1 90.5 110 ARG A C 1
ATOM 826 O O . ARG A 1 110 ? -6.918 -11.82 -3.316 1 90.5 110 ARG A O 1
ATOM 833 N N . VAL A 1 111 ? -5.719 -13.734 -3.588 1 87.06 111 VAL A N 1
ATOM 834 C CA . VAL A 1 111 ? -6.727 -14.57 -2.951 1 87.06 111 VAL A CA 1
ATOM 835 C C . VAL A 1 111 ? -6.961 -14.102 -1.517 1 87.06 111 VAL A C 1
ATOM 837 O O . VAL A 1 111 ? -8.102 -13.914 -1.099 1 87.06 111 VAL A O 1
ATOM 840 N N . LEU A 1 112 ? -5.902 -13.906 -0.814 1 91.62 112 LEU A N 1
ATOM 841 C CA . LEU A 1 112 ? -5.984 -13.484 0.582 1 91.62 112 LEU A CA 1
ATOM 842 C C . LEU A 1 112 ? -6.645 -12.117 0.702 1 91.62 112 LEU A C 1
ATOM 844 O O . LEU A 1 112 ? -7.43 -11.883 1.62 1 91.62 112 LEU A O 1
ATOM 848 N N . SER A 1 113 ? -6.289 -11.227 -0.185 1 92.56 113 SER A N 1
ATOM 849 C CA . SER A 1 113 ? -6.887 -9.898 -0.189 1 92.56 113 SER A CA 1
ATOM 850 C C . SER A 1 113 ? -8.398 -9.969 -0.394 1 92.56 113 SER A C 1
ATOM 852 O O . SER A 1 113 ? -9.156 -9.281 0.295 1 92.56 113 SER A O 1
ATOM 854 N N . ARG A 1 114 ? -8.781 -10.797 -1.271 1 82.88 114 ARG A N 1
ATOM 855 C CA . ARG A 1 114 ? -10.203 -10.922 -1.595 1 82.88 114 ARG A CA 1
ATOM 856 C C . ARG A 1 114 ? -10.977 -11.547 -0.438 1 82.88 114 ARG A C 1
ATOM 858 O O . ARG A 1 114 ? -12.148 -11.234 -0.23 1 82.88 114 ARG A O 1
ATOM 865 N N . VAL A 1 115 ? -10.266 -12.398 0.343 1 80.25 115 VAL A N 1
ATOM 866 C CA . VAL A 1 115 ? -10.922 -13.078 1.46 1 80.25 115 VAL A CA 1
ATOM 867 C C . VAL A 1 115 ? -10.922 -12.164 2.686 1 80.25 115 VAL A C 1
ATOM 869 O O . VAL A 1 115 ? -11.883 -12.148 3.455 1 80.25 115 VAL A O 1
ATOM 872 N N . THR A 1 116 ? -9.969 -11.289 2.885 1 87.94 116 THR A N 1
ATOM 873 C CA . THR A 1 116 ? -9.805 -10.547 4.129 1 87.94 116 THR A CA 1
ATOM 874 C C . THR A 1 116 ? -10.195 -9.078 3.939 1 87.94 116 THR A C 1
ATOM 876 O O . THR A 1 116 ? -10.445 -8.367 4.914 1 87.94 116 THR A O 1
ATOM 879 N N . GLY A 1 117 ? -10.055 -8.609 2.703 1 89.62 117 GLY A N 1
ATOM 880 C CA . GLY A 1 117 ? -10.258 -7.195 2.443 1 89.62 117 GLY A CA 1
ATOM 881 C C . GLY A 1 117 ? -9.016 -6.359 2.705 1 89.62 117 GLY A C 1
ATOM 882 O O . GLY A 1 117 ? -9.047 -5.133 2.584 1 89.62 117 GLY A O 1
ATOM 883 N N . SER A 1 118 ? -7.883 -7.02 3.025 1 95 118 SER A N 1
ATOM 884 C CA . SER A 1 118 ? -6.641 -6.312 3.314 1 95 118 SER A CA 1
ATOM 885 C C . SER A 1 118 ? -5.949 -5.859 2.031 1 95 118 SER A C 1
ATOM 887 O O . SER A 1 118 ? -5.984 -6.566 1.021 1 95 118 SER A O 1
ATOM 889 N N . ALA A 1 119 ? -5.332 -4.73 2.078 1 98.06 119 ALA A N 1
ATOM 890 C CA . ALA A 1 119 ? -4.633 -4.195 0.911 1 98.06 119 ALA A CA 1
ATOM 891 C C . ALA A 1 119 ? -3.338 -4.961 0.649 1 98.06 119 ALA A C 1
ATOM 893 O O . ALA A 1 119 ? -2.684 -5.422 1.586 1 98.06 119 ALA A O 1
ATOM 894 N N . ILE A 1 120 ? -3.002 -4.992 -0.656 1 98.06 120 ILE A N 1
ATOM 895 C CA . ILE A 1 120 ? -1.755 -5.605 -1.098 1 98.06 120 ILE A CA 1
ATOM 896 C C . ILE A 1 120 ? -0.666 -4.539 -1.207 1 98.06 120 ILE A C 1
ATOM 898 O O . ILE A 1 120 ? -0.889 -3.471 -1.78 1 98.06 120 ILE A O 1
ATOM 902 N N . VAL A 1 121 ? 0.455 -4.84 -0.575 1 98.69 121 VAL A N 1
ATOM 903 C CA . VAL A 1 121 ? 1.684 -4.07 -0.759 1 98.69 121 VAL A CA 1
ATOM 904 C C . VAL A 1 121 ? 2.764 -4.965 -1.365 1 98.69 121 VAL A C 1
ATOM 906 O O . VAL A 1 121 ? 3.518 -5.617 -0.64 1 98.69 121 VAL A O 1
ATOM 909 N N . ASP A 1 122 ? 2.832 -4.957 -2.654 1 98.38 122 ASP A N 1
ATOM 910 C CA . ASP A 1 122 ? 3.777 -5.773 -3.412 1 98.38 122 ASP A CA 1
ATOM 911 C C . ASP A 1 122 ? 5.07 -5.008 -3.682 1 98.38 122 ASP A C 1
ATOM 913 O O . ASP A 1 122 ? 5.047 -3.91 -4.242 1 98.38 122 ASP A O 1
ATOM 917 N N . LYS A 1 123 ? 6.191 -5.613 -3.33 1 98.38 123 LYS A N 1
ATOM 918 C CA . LYS A 1 123 ? 7.492 -4.969 -3.488 1 98.38 123 LYS A CA 1
ATOM 919 C C . LYS A 1 123 ? 7.699 -4.492 -4.926 1 98.38 123 LYS A C 1
ATOM 921 O O . LYS A 1 123 ? 8.156 -3.369 -5.152 1 98.38 123 LYS A O 1
ATOM 926 N N . ASP A 1 124 ? 7.375 -5.305 -5.91 1 96.31 124 ASP A N 1
ATOM 927 C CA . ASP A 1 124 ? 7.586 -4.957 -7.312 1 96.31 124 ASP A CA 1
ATOM 928 C C . ASP A 1 124 ? 6.625 -3.855 -7.754 1 96.31 124 ASP A C 1
ATOM 930 O O . ASP A 1 124 ? 7.031 -2.893 -8.406 1 96.31 124 ASP A O 1
ATOM 934 N N . THR A 1 125 ? 5.383 -4.004 -7.41 1 97.5 125 THR A N 1
ATOM 935 C CA . THR A 1 125 ? 4.391 -3.025 -7.848 1 97.5 125 THR A CA 1
ATOM 936 C C . THR A 1 125 ? 4.711 -1.642 -7.293 1 97.5 125 THR A C 1
ATOM 938 O O . THR A 1 125 ? 4.648 -0.646 -8.016 1 97.5 125 THR A O 1
ATOM 941 N N . THR A 1 126 ? 5.137 -1.54 -6.016 1 98.19 126 THR A N 1
ATOM 942 C CA . THR A 1 126 ? 5.316 -0.262 -5.336 1 98.19 126 THR A CA 1
ATOM 943 C C . THR A 1 126 ? 6.586 0.433 -5.82 1 98.19 126 THR A C 1
ATOM 945 O O . THR A 1 126 ? 6.707 1.655 -5.719 1 98.19 126 THR A O 1
ATOM 948 N N . THR A 1 127 ? 7.527 -0.357 -6.422 1 98.44 127 THR A N 1
ATOM 949 C CA . THR A 1 127 ? 8.82 0.29 -6.633 1 98.44 127 THR A CA 1
ATOM 950 C C . THR A 1 127 ? 9.281 0.115 -8.07 1 98.44 127 THR A C 1
ATOM 952 O O . THR A 1 127 ? 10.227 0.777 -8.516 1 98.44 127 THR A O 1
ATOM 955 N N . ARG A 1 128 ? 8.68 -0.706 -8.891 1 97 128 ARG A N 1
ATOM 956 C CA . ARG A 1 128 ? 9.219 -1.15 -10.172 1 97 128 ARG A CA 1
ATOM 957 C C . ARG A 1 128 ? 9.57 0.038 -11.055 1 97 128 ARG A C 1
ATOM 959 O O . ARG A 1 128 ? 10.656 0.085 -11.641 1 97 128 ARG A O 1
ATOM 966 N N . ALA A 1 129 ? 8.672 0.973 -11.164 1 98.12 129 ALA A N 1
ATOM 967 C CA . ALA A 1 129 ? 8.891 2.102 -12.07 1 98.12 129 ALA A CA 1
ATOM 968 C C . ALA A 1 129 ? 10.164 2.855 -11.695 1 98.12 129 ALA A C 1
ATOM 970 O O . ALA A 1 129 ? 10.969 3.191 -12.562 1 98.12 129 ALA A O 1
ATOM 971 N N . VAL A 1 130 ? 10.414 3.082 -10.438 1 98.69 130 VAL A N 1
ATOM 972 C CA . VAL A 1 130 ? 11.594 3.807 -9.977 1 98.69 130 VAL A CA 1
ATOM 973 C C . VAL A 1 130 ? 12.828 2.906 -10.078 1 98.69 130 VAL A C 1
ATOM 975 O O . VAL A 1 130 ? 13.906 3.363 -10.453 1 98.69 130 VAL A O 1
ATOM 978 N N . VAL A 1 131 ? 12.703 1.634 -9.781 1 98.56 131 VAL A N 1
ATOM 979 C CA . VAL A 1 131 ? 13.789 0.666 -9.789 1 98.56 131 VAL A CA 1
ATOM 980 C C . VAL A 1 131 ? 14.344 0.529 -11.211 1 98.56 131 VAL A C 1
ATOM 982 O O . VAL A 1 131 ? 15.555 0.521 -11.414 1 98.56 131 VAL A O 1
ATOM 985 N N . GLU A 1 132 ? 13.414 0.425 -12.156 1 98 132 GLU A N 1
ATOM 986 C CA . GLU A 1 132 ? 13.859 0.289 -13.539 1 98 132 GLU A CA 1
ATOM 987 C C . GLU A 1 132 ? 14.617 1.529 -14 1 98 132 GLU A C 1
ATOM 989 O O . GLU A 1 132 ? 15.625 1.421 -14.703 1 98 132 GLU A O 1
ATOM 994 N N . ARG A 1 133 ? 14.125 2.676 -13.578 1 98.12 133 ARG A N 1
ATOM 995 C CA . ARG A 1 133 ? 14.828 3.92 -13.883 1 98.12 133 ARG A CA 1
ATOM 996 C C . ARG A 1 133 ? 16.203 3.941 -13.234 1 98.12 133 ARG A C 1
ATOM 998 O O . ARG A 1 133 ? 17.172 4.395 -13.844 1 98.12 133 ARG A O 1
ATOM 1005 N N . LEU A 1 134 ? 16.328 3.469 -12.008 1 98.5 134 LEU A N 1
ATOM 1006 C CA . LEU A 1 134 ? 17.594 3.408 -11.289 1 98.5 134 LEU A CA 1
ATOM 1007 C C . LEU A 1 134 ? 18.562 2.445 -11.969 1 98.5 134 LEU A C 1
ATOM 1009 O O . LEU A 1 134 ? 19.734 2.76 -12.141 1 98.5 134 LEU A O 1
ATOM 1013 N N . LEU A 1 135 ? 18.016 1.319 -12.352 1 98.19 135 LEU A N 1
ATOM 1014 C CA . LEU A 1 135 ? 18.844 0.333 -13.039 1 98.19 135 LEU A CA 1
ATOM 1015 C C . LEU A 1 135 ? 19.406 0.903 -14.336 1 98.19 135 LEU A C 1
ATOM 1017 O O . LEU A 1 135 ? 20.578 0.698 -14.648 1 98.19 135 LEU A O 1
ATOM 1021 N N . GLU A 1 136 ? 18.578 1.662 -15.062 1 97.44 136 GLU A N 1
ATOM 1022 C CA . GLU A 1 136 ? 19.047 2.324 -16.266 1 97.44 136 GLU A CA 1
ATOM 1023 C C . GLU A 1 136 ? 20.188 3.283 -15.961 1 97.44 136 GLU A C 1
ATOM 1025 O O . GLU A 1 136 ? 21.188 3.318 -16.672 1 97.44 136 GLU A O 1
ATOM 1030 N N . GLU A 1 137 ? 20.047 4.008 -14.922 1 97.12 137 GLU A N 1
ATOM 1031 C CA . GLU A 1 137 ? 21.078 4.953 -14.516 1 97.12 137 GLU A CA 1
ATOM 1032 C C . GLU A 1 137 ? 22.359 4.23 -14.109 1 97.12 137 GLU A C 1
ATOM 1034 O O . GLU A 1 137 ? 23.469 4.746 -14.305 1 97.12 137 GLU A O 1
ATOM 1039 N N . LEU A 1 138 ? 22.266 3.035 -13.625 1 97.62 138 LEU A N 1
ATOM 1040 C CA . LEU A 1 138 ? 23.406 2.242 -13.188 1 97.62 138 LEU A CA 1
ATOM 1041 C C . LEU A 1 138 ? 24 1.46 -14.352 1 97.62 138 LEU A C 1
ATOM 1043 O O . LEU A 1 138 ? 24.922 0.663 -14.156 1 97.62 138 LEU A O 1
ATOM 1047 N N . GLY A 1 139 ? 23.406 1.607 -15.5 1 97 139 GLY A N 1
ATOM 1048 C CA . GLY A 1 139 ? 23.922 0.938 -16.688 1 97 139 GLY A CA 1
ATOM 1049 C C . GLY A 1 139 ? 23.484 -0.514 -16.781 1 97 139 GLY A C 1
ATOM 1050 O O . GLY A 1 139 ? 24.188 -1.333 -17.391 1 97 139 GLY A O 1
ATOM 1051 N N . ARG A 1 140 ? 22.438 -0.834 -16.141 1 97 140 ARG A N 1
ATOM 1052 C CA . ARG A 1 140 ? 21.906 -2.191 -16.141 1 97 140 ARG A CA 1
ATOM 1053 C C . ARG A 1 140 ? 20.594 -2.258 -16.906 1 97 140 ARG A C 1
ATOM 1055 O O . ARG A 1 140 ? 19.891 -1.253 -17.047 1 97 140 ARG A O 1
ATOM 1062 N N . PRO A 1 141 ? 20.266 -3.484 -17.5 1 95.81 141 PRO A N 1
ATOM 1063 C CA . PRO A 1 141 ? 18.922 -3.639 -18.047 1 95.81 141 PRO A CA 1
ATOM 1064 C C . PRO A 1 141 ? 17.828 -3.379 -17.016 1 95.81 141 PRO A C 1
ATOM 1066 O O . PRO A 1 141 ? 17.984 -3.742 -15.852 1 95.81 141 PRO A O 1
ATOM 1069 N N . ALA A 1 142 ? 16.734 -2.785 -17.438 1 95.5 142 ALA A N 1
ATOM 1070 C CA . ALA A 1 142 ? 15.633 -2.408 -16.562 1 95.5 142 ALA A CA 1
ATOM 1071 C C . ALA A 1 142 ? 15.086 -3.621 -15.812 1 95.5 142 ALA A C 1
ATOM 1073 O O . ALA A 1 142 ? 14.562 -3.49 -14.703 1 95.5 142 ALA A O 1
ATOM 1074 N N . HIS A 1 143 ? 15.273 -4.805 -16.375 1 93.94 143 HIS A N 1
ATOM 1075 C CA . HIS A 1 143 ? 14.656 -5.992 -15.789 1 93.94 143 HIS A CA 1
ATOM 1076 C C . HIS A 1 143 ? 15.672 -6.809 -15 1 93.94 143 HIS A C 1
ATOM 1078 O O . HIS A 1 143 ? 15.375 -7.926 -14.562 1 93.94 143 HIS A O 1
ATOM 1084 N N . ASP A 1 144 ? 16.844 -6.254 -14.758 1 94.56 144 ASP A N 1
ATOM 1085 C CA . ASP A 1 144 ? 17.875 -6.934 -13.984 1 94.56 144 ASP A CA 1
ATOM 1086 C C . ASP A 1 144 ? 17.438 -7.137 -12.539 1 94.56 144 ASP A C 1
ATOM 1088 O O . ASP A 1 144 ? 17.078 -6.176 -11.852 1 94.56 144 ASP A O 1
ATOM 1092 N N . ARG A 1 145 ? 17.484 -8.391 -12.078 1 93.44 145 ARG A N 1
ATOM 1093 C CA . ARG A 1 145 ? 17.141 -8.688 -10.688 1 93.44 145 ARG A CA 1
ATOM 1094 C C . ARG A 1 145 ? 18.141 -9.672 -10.086 1 93.44 145 ARG A C 1
ATOM 1096 O O . ARG A 1 145 ? 17.891 -10.25 -9.031 1 93.44 145 ARG A O 1
ATOM 1103 N N . GLU A 1 146 ? 19.203 -9.883 -10.711 1 90.69 146 GLU A N 1
ATOM 1104 C CA . GLU A 1 146 ? 20.062 -10.984 -10.289 1 90.69 146 GLU A CA 1
ATOM 1105 C C . GLU A 1 146 ? 21.516 -10.547 -10.18 1 90.69 146 GLU A C 1
ATOM 1107 O O . GLU A 1 146 ? 22.328 -11.211 -9.531 1 90.69 146 GLU A O 1
ATOM 1112 N N . SER A 1 147 ? 21.875 -9.477 -10.828 1 94.25 147 SER A N 1
ATOM 1113 C CA . SER A 1 147 ? 23.281 -9.047 -10.844 1 94.25 147 SER A CA 1
ATOM 1114 C C . SER A 1 147 ? 23.734 -8.586 -9.469 1 94.25 147 SER A C 1
ATOM 1116 O O . SER A 1 147 ? 22.906 -8.258 -8.609 1 94.25 147 SER A O 1
ATOM 1118 N N . GLN A 1 148 ? 25.047 -8.555 -9.289 1 96.19 148 GLN A N 1
ATOM 1119 C CA . GLN A 1 148 ? 25.609 -8.039 -8.047 1 96.19 148 GLN A CA 1
ATOM 1120 C C . GLN A 1 148 ? 25.25 -6.57 -7.848 1 96.19 148 GLN A C 1
ATOM 1122 O O . GLN A 1 148 ? 25.016 -6.133 -6.719 1 96.19 148 GLN A O 1
ATOM 1127 N N . THR A 1 149 ? 25.234 -5.832 -8.961 1 97.44 149 THR A N 1
ATOM 1128 C CA . THR A 1 149 ? 24.844 -4.43 -8.906 1 97.44 149 THR A CA 1
ATOM 1129 C C . THR A 1 149 ? 23.438 -4.277 -8.336 1 97.44 149 THR A C 1
ATOM 1131 O O . THR A 1 149 ? 23.203 -3.477 -7.43 1 97.44 149 THR A O 1
ATOM 1134 N N . TYR A 1 150 ? 22.531 -5.039 -8.836 1 97.5 150 TYR A N 1
ATOM 1135 C CA . TYR A 1 150 ? 21.156 -5.016 -8.328 1 97.5 150 TYR A CA 1
ATOM 1136 C C . TYR A 1 150 ? 21.125 -5.418 -6.855 1 97.5 150 TYR A C 1
ATOM 1138 O O . TYR A 1 150 ? 20.531 -4.719 -6.031 1 97.5 150 TYR A O 1
ATOM 1146 N N . LEU A 1 151 ? 21.766 -6.508 -6.52 1 96.69 151 LEU A N 1
ATOM 1147 C CA . LEU A 1 151 ? 21.688 -7.078 -5.18 1 96.69 151 LEU A CA 1
ATOM 1148 C C . LEU A 1 151 ? 22.281 -6.129 -4.148 1 96.69 151 LEU A C 1
ATOM 1150 O O . LEU A 1 151 ? 21.797 -6.059 -3.014 1 96.69 151 LEU A O 1
ATOM 1154 N N . GLU A 1 152 ? 23.234 -5.32 -4.539 1 96.75 152 GLU A N 1
ATOM 1155 C CA . GLU A 1 152 ? 23.953 -4.488 -3.578 1 96.75 152 GLU A CA 1
ATOM 1156 C C . GLU A 1 152 ? 23.438 -3.051 -3.598 1 96.75 152 GLU A C 1
ATOM 1158 O O . GLU A 1 152 ? 23.422 -2.379 -2.566 1 96.75 152 GLU A O 1
ATOM 1163 N N . HIS A 1 153 ? 22.938 -2.605 -4.738 1 97.44 153 HIS A N 1
ATOM 1164 C CA . HIS A 1 153 ? 22.734 -1.168 -4.875 1 97.44 153 HIS A CA 1
ATOM 1165 C C . HIS A 1 153 ? 21.266 -0.844 -5.133 1 97.44 153 HIS A C 1
ATOM 1167 O O . HIS A 1 153 ? 20.875 0.327 -5.176 1 97.44 153 HIS A O 1
ATOM 1173 N N . VAL A 1 154 ? 20.438 -1.82 -5.277 1 98.5 154 VAL A N 1
ATOM 1174 C CA . VAL A 1 154 ? 19.031 -1.555 -5.594 1 98.5 154 VAL A CA 1
ATOM 1175 C C . VAL A 1 154 ? 18.141 -2.297 -4.609 1 98.5 154 VAL A C 1
ATOM 1177 O O . VAL A 1 154 ? 17.359 -1.679 -3.887 1 98.5 154 VAL A O 1
ATOM 1180 N N . ARG A 1 155 ? 18.375 -3.627 -4.422 1 98.31 155 ARG A N 1
ATOM 1181 C CA . ARG A 1 155 ? 17.516 -4.527 -3.664 1 98.31 155 ARG A CA 1
ATOM 1182 C C . ARG A 1 155 ? 17.312 -4.023 -2.238 1 98.31 155 ARG A C 1
ATOM 1184 O O . ARG A 1 155 ? 16.188 -3.996 -1.733 1 98.31 155 ARG A O 1
ATOM 1191 N N . PRO A 1 156 ? 18.375 -3.559 -1.566 1 98.25 156 PRO A N 1
ATOM 1192 C CA . PRO A 1 156 ? 18.172 -3.152 -0.174 1 98.25 156 PRO A CA 1
ATOM 1193 C C . PRO A 1 156 ? 17.172 -2.006 -0.037 1 98.25 156 PRO A C 1
ATOM 1195 O O . PRO A 1 156 ? 16.406 -1.962 0.927 1 98.25 156 PRO A O 1
ATOM 1198 N N . PHE A 1 157 ? 17.125 -1.17 -1 1 98.56 157 PHE A N 1
ATOM 1199 C CA . PHE A 1 157 ? 16.266 0.006 -0.938 1 98.56 157 PHE A CA 1
ATOM 1200 C C . PHE A 1 157 ? 14.828 -0.361 -1.258 1 98.56 157 PHE A C 1
ATOM 1202 O O . PHE A 1 157 ? 13.891 0.257 -0.739 1 98.56 157 PHE A O 1
ATOM 1209 N N . GLU A 1 158 ? 14.617 -1.387 -2.076 1 98.69 158 GLU A N 1
ATOM 1210 C CA . GLU A 1 158 ? 13.273 -1.914 -2.311 1 98.69 158 GLU A CA 1
ATOM 1211 C C . GLU A 1 158 ? 12.656 -2.441 -1.021 1 98.69 158 GLU A C 1
ATOM 1213 O O . GLU A 1 158 ? 11.5 -2.148 -0.719 1 98.69 158 GLU A O 1
ATOM 1218 N N . TYR A 1 159 ? 13.422 -3.176 -0.268 1 98.62 159 TYR A N 1
ATOM 1219 C CA . TYR A 1 159 ? 12.906 -3.785 0.953 1 98.62 159 TYR A CA 1
ATOM 1220 C C . TYR A 1 159 ? 12.719 -2.742 2.049 1 98.62 159 TYR A C 1
ATOM 1222 O O . TYR A 1 159 ? 11.805 -2.848 2.869 1 98.62 159 TYR A O 1
ATOM 1230 N N . GLU A 1 160 ? 13.625 -1.77 1.998 1 98.31 160 GLU A N 1
ATOM 1231 C CA . GLU A 1 160 ? 13.438 -0.665 2.934 1 98.31 160 GLU A CA 1
ATOM 1232 C C . GLU A 1 160 ? 12.117 0.055 2.682 1 98.31 160 GLU A C 1
ATOM 1234 O O . GLU A 1 160 ? 11.383 0.369 3.623 1 98.31 160 GLU A O 1
ATOM 1239 N N . ALA A 1 161 ? 11.844 0.302 1.438 1 98.62 161 ALA A N 1
ATOM 1240 C CA . ALA A 1 161 ? 10.586 0.947 1.075 1 98.62 161 ALA A CA 1
ATOM 1241 C C . ALA A 1 161 ? 9.391 0.076 1.455 1 98.62 161 ALA A C 1
ATOM 1243 O O . ALA A 1 161 ? 8.391 0.575 1.973 1 98.62 161 ALA A O 1
ATOM 1244 N N . LEU A 1 162 ? 9.492 -1.188 1.223 1 98.62 162 LEU A N 1
ATOM 1245 C CA . LEU A 1 162 ? 8.43 -2.129 1.564 1 98.62 162 LEU A CA 1
ATOM 1246 C C . LEU A 1 162 ? 8.156 -2.115 3.064 1 98.62 162 LEU A C 1
ATOM 1248 O O . LEU A 1 162 ? 7.004 -2.008 3.486 1 98.62 162 LEU A O 1
ATOM 1252 N N . LEU A 1 163 ? 9.188 -2.17 3.871 1 98.31 163 LEU A N 1
ATOM 1253 C CA . LEU A 1 163 ? 9.047 -2.203 5.324 1 98.31 163 LEU A CA 1
ATOM 1254 C C . LEU A 1 163 ? 8.461 -0.895 5.844 1 98.31 163 LEU A C 1
ATOM 1256 O O . LEU A 1 163 ? 7.629 -0.9 6.75 1 98.31 163 LEU A O 1
ATOM 1260 N N . ALA A 1 164 ? 8.883 0.18 5.258 1 98.12 164 ALA A N 1
ATOM 1261 C CA . ALA A 1 164 ? 8.344 1.478 5.66 1 98.12 164 ALA A CA 1
ATOM 1262 C C . ALA A 1 164 ? 6.84 1.54 5.426 1 98.12 164 ALA A C 1
ATOM 1264 O O . ALA A 1 164 ? 6.098 2.082 6.25 1 98.12 164 ALA A O 1
ATOM 1265 N N . THR A 1 165 ? 6.438 0.99 4.324 1 98.62 165 THR A N 1
ATOM 1266 C CA . THR A 1 165 ? 5.02 0.987 3.982 1 98.62 165 THR A CA 1
ATOM 1267 C C . THR A 1 165 ? 4.23 0.122 4.961 1 98.62 165 THR A C 1
ATOM 1269 O O . THR A 1 165 ? 3.16 0.521 5.426 1 98.62 165 THR A O 1
ATOM 1272 N N . ILE A 1 166 ? 4.762 -1.043 5.293 1 98.62 166 ILE A N 1
ATOM 1273 C CA . ILE A 1 166 ? 4.133 -1.938 6.258 1 98.62 166 ILE A CA 1
ATOM 1274 C C . ILE A 1 166 ? 3.984 -1.227 7.602 1 98.62 166 ILE A C 1
ATOM 1276 O O . ILE A 1 166 ? 2.902 -1.222 8.195 1 98.62 166 ILE A O 1
ATOM 1280 N N . GLU A 1 167 ? 5.02 -0.6 8.023 1 97 167 GLU A N 1
ATOM 1281 C CA . GLU A 1 167 ? 5.055 0.028 9.344 1 97 167 GLU A CA 1
ATOM 1282 C C . GLU A 1 167 ? 4.109 1.225 9.414 1 97 167 GLU A C 1
ATOM 1284 O O . GLU A 1 167 ? 3.438 1.435 10.422 1 97 167 GLU A O 1
ATOM 1289 N N . GLU A 1 168 ? 4.094 2.014 8.359 1 96.19 168 GLU A N 1
ATOM 1290 C CA . GLU A 1 168 ? 3.186 3.156 8.336 1 96.19 168 GLU A CA 1
ATOM 1291 C C . GLU A 1 168 ? 1.738 2.713 8.531 1 96.19 168 GLU A C 1
ATOM 1293 O O . GLU A 1 168 ? 0.985 3.342 9.273 1 96.19 168 GLU A O 1
ATOM 1298 N N . ASN A 1 169 ? 1.363 1.664 7.848 1 97.62 169 ASN A N 1
ATOM 1299 C CA . ASN A 1 169 ? 0.001 1.159 7.988 1 97.62 169 ASN A CA 1
ATOM 1300 C C . ASN A 1 169 ? -0.231 0.549 9.367 1 97.62 169 ASN A C 1
ATOM 1302 O O . ASN A 1 169 ? -1.29 0.745 9.969 1 97.62 169 ASN A O 1
ATOM 1306 N N . ALA A 1 170 ? 0.763 -0.119 9.906 1 95.56 170 ALA A N 1
ATOM 1307 C CA . ALA A 1 170 ? 0.645 -0.691 11.242 1 95.56 170 ALA A CA 1
ATOM 1308 C C . ALA A 1 170 ? 0.425 0.399 12.289 1 95.56 170 ALA A C 1
ATOM 1310 O O . ALA A 1 170 ? -0.333 0.209 13.242 1 95.56 170 ALA A O 1
ATOM 1311 N N . GLU A 1 171 ? 1.007 1.493 12.086 1 90.5 171 GLU A N 1
ATOM 1312 C CA . GLU A 1 171 ? 0.946 2.594 13.039 1 90.5 171 GLU A CA 1
ATOM 1313 C C . GLU A 1 171 ? -0.476 3.131 13.172 1 90.5 171 GLU A C 1
ATOM 1315 O O . GLU A 1 171 ? -0.817 3.756 14.18 1 90.5 171 GLU A O 1
ATOM 1320 N N . VAL A 1 172 ? -1.255 2.953 12.148 1 88.69 172 VAL A N 1
ATOM 1321 C CA . VAL A 1 172 ? -2.639 3.41 12.227 1 88.69 172 VAL A CA 1
ATOM 1322 C C . VAL A 1 172 ? -3.568 2.215 12.414 1 88.69 172 VAL A C 1
ATOM 1324 O O . VAL A 1 172 ? -4.766 2.303 12.133 1 88.69 172 VAL A O 1
ATOM 1327 N N . GLY A 1 173 ? -3.008 1.056 12.734 1 88.31 173 GLY A N 1
ATOM 1328 C CA . GLY A 1 173 ? -3.797 -0.115 13.086 1 88.31 173 GLY A CA 1
ATOM 1329 C C . GLY A 1 173 ? -4.305 -0.872 11.875 1 88.31 173 GLY A C 1
ATOM 1330 O O . GLY A 1 173 ? -5.359 -1.508 11.93 1 88.31 173 GLY A O 1
ATOM 1331 N N . VAL A 1 174 ? -3.629 -0.762 10.82 1 93.56 174 VAL A N 1
ATOM 1332 C CA . VAL A 1 174 ? -4.055 -1.427 9.594 1 93.56 174 VAL A CA 1
ATOM 1333 C C . VAL A 1 174 ? -3.018 -2.475 9.188 1 93.56 174 VAL A C 1
ATOM 1335 O O . VAL A 1 174 ? -1.816 -2.197 9.172 1 93.56 174 VAL A O 1
ATOM 1338 N N . GLY A 1 175 ? -3.473 -3.664 8.992 1 96.19 175 GLY A N 1
ATOM 1339 C CA . GLY A 1 175 ? -2.639 -4.723 8.445 1 96.19 175 GLY A CA 1
ATOM 1340 C C . GLY A 1 175 ? -2.699 -4.805 6.93 1 96.19 175 GLY A C 1
ATOM 1341 O O . GLY A 1 175 ? -3.74 -4.535 6.328 1 96.19 175 GLY A O 1
ATOM 1342 N N . VAL A 1 176 ? -1.56 -5.172 6.363 1 98.5 176 VAL A N 1
ATOM 1343 C CA . VAL A 1 176 ? -1.506 -5.309 4.91 1 98.5 176 VAL A CA 1
ATOM 1344 C C . VAL A 1 176 ? -0.939 -6.676 4.543 1 98.5 176 VAL A C 1
ATOM 1346 O O . VAL A 1 176 ? -0.431 -7.398 5.402 1 98.5 176 VAL A O 1
ATOM 1349 N N . ILE A 1 177 ? -1.128 -7.035 3.311 1 98.44 177 ILE A N 1
ATOM 1350 C CA . ILE A 1 177 ? -0.502 -8.203 2.707 1 98.44 177 ILE A CA 1
ATOM 1351 C C . ILE A 1 177 ? 0.722 -7.781 1.9 1 98.44 177 ILE A C 1
ATOM 1353 O O . ILE A 1 177 ? 0.59 -7.234 0.802 1 98.44 177 ILE A O 1
ATOM 1357 N N . ALA A 1 178 ? 1.871 -8.023 2.5 1 98.88 178 ALA A N 1
ATOM 1358 C CA . ALA A 1 178 ? 3.117 -7.637 1.842 1 98.88 178 ALA A CA 1
ATOM 1359 C C . ALA A 1 178 ? 3.732 -8.82 1.1 1 98.88 178 ALA A C 1
ATOM 1361 O O . ALA A 1 178 ? 3.953 -9.883 1.687 1 98.88 178 ALA A O 1
ATOM 1362 N N . THR A 1 179 ? 4.023 -8.602 -0.177 1 98.5 179 THR A N 1
ATOM 1363 C CA . THR A 1 179 ? 4.531 -9.68 -1.015 1 98.5 179 THR A CA 1
ATOM 1364 C C . THR A 1 179 ? 5.91 -9.336 -1.571 1 98.5 179 THR A C 1
ATOM 1366 O O . THR A 1 179 ? 6.117 -8.234 -2.09 1 98.5 179 THR A O 1
ATOM 1369 N N . ALA A 1 180 ? 6.793 -10.156 -1.423 1 98.62 180 ALA A N 1
ATOM 1370 C CA . ALA A 1 180 ? 8.156 -10.109 -1.937 1 98.62 180 ALA A CA 1
ATOM 1371 C C . ALA A 1 180 ? 8.82 -11.484 -1.867 1 98.62 180 ALA A C 1
ATOM 1373 O O . ALA A 1 180 ? 8.305 -12.391 -1.209 1 98.62 180 ALA A O 1
ATOM 1374 N N . PRO A 1 181 ? 9.961 -11.688 -2.543 1 97.94 181 PRO A N 1
ATOM 1375 C CA . PRO A 1 181 ? 10.641 -12.977 -2.393 1 97.94 181 PRO A CA 1
ATOM 1376 C C . PRO A 1 181 ? 11.023 -13.281 -0.945 1 97.94 181 PRO A C 1
ATOM 1378 O O . PRO A 1 181 ? 10.898 -14.422 -0.496 1 97.94 181 PRO A O 1
ATOM 1381 N N . PHE A 1 182 ? 11.492 -12.367 -0.15 1 98.5 182 PHE A N 1
ATOM 1382 C CA . PHE A 1 182 ? 11.828 -12.422 1.269 1 98.5 182 PHE A CA 1
ATOM 1383 C C . PHE A 1 182 ? 12.828 -13.531 1.545 1 98.5 182 PHE A C 1
ATOM 1385 O O . PHE A 1 182 ? 12.828 -14.125 2.627 1 98.5 182 PHE A O 1
ATOM 1392 N N . ILE A 1 183 ? 13.648 -13.898 0.578 1 97.25 183 ILE A N 1
ATOM 1393 C CA . ILE A 1 183 ? 14.562 -15.023 0.738 1 97.25 183 ILE A CA 1
ATOM 1394 C C . ILE A 1 183 ? 15.562 -14.727 1.854 1 97.25 183 ILE A C 1
ATOM 1396 O O . ILE A 1 183 ? 15.656 -15.477 2.828 1 97.25 183 ILE A O 1
ATOM 1400 N N . ARG A 1 184 ? 16.281 -13.594 1.796 1 97.06 184 ARG A N 1
ATOM 1401 C CA . ARG A 1 184 ? 17.25 -13.219 2.814 1 97.06 184 ARG A CA 1
ATOM 1402 C C . ARG A 1 184 ? 16.578 -12.875 4.129 1 97.06 184 ARG A C 1
ATOM 1404 O O . ARG A 1 184 ? 17.047 -13.25 5.203 1 97.06 184 ARG A O 1
ATOM 1411 N N . GLU A 1 185 ? 15.5 -12.25 4.074 1 98.31 185 GLU A N 1
ATOM 1412 C CA . GLU A 1 185 ? 14.758 -11.773 5.238 1 98.31 185 GLU A CA 1
ATOM 1413 C C . GLU A 1 185 ? 14.219 -12.938 6.066 1 98.31 185 GLU A C 1
ATOM 1415 O O . GLU A 1 185 ? 14.352 -12.945 7.293 1 98.31 185 GLU A O 1
ATOM 1420 N N . PHE A 1 186 ? 13.68 -13.961 5.398 1 98.56 186 PHE A N 1
ATOM 1421 C CA . PHE A 1 186 ? 13.062 -15.086 6.09 1 98.56 186 PHE A CA 1
ATOM 1422 C C . PHE A 1 186 ? 14.125 -16.047 6.621 1 98.56 186 PHE A C 1
ATOM 1424 O O . PHE A 1 186 ? 13.836 -16.906 7.449 1 98.56 186 PHE A O 1
ATOM 1431 N N . GLN A 1 187 ? 15.375 -15.883 6.164 1 97.94 187 GLN A N 1
ATOM 1432 C CA . GLN A 1 187 ? 16.484 -16.672 6.711 1 97.94 187 GLN A CA 1
ATOM 1433 C C . GLN A 1 187 ? 17.047 -16.016 7.973 1 97.94 187 GLN A C 1
ATOM 1435 O O . GLN A 1 187 ? 17.766 -16.656 8.734 1 97.94 187 GLN A O 1
ATOM 1440 N N . ASP A 1 188 ? 16.781 -14.812 8.18 1 98.06 188 ASP A N 1
ATOM 1441 C CA . ASP A 1 188 ? 17.359 -14.008 9.25 1 98.06 188 ASP A CA 1
ATOM 1442 C C . ASP A 1 188 ? 16.391 -13.875 10.422 1 98.06 188 ASP A C 1
ATOM 1444 O O . ASP A 1 188 ? 15.555 -12.969 10.453 1 98.06 188 ASP A O 1
ATOM 1448 N N . ALA A 1 189 ? 16.609 -14.672 11.438 1 97.88 189 ALA A N 1
ATOM 1449 C CA . ALA A 1 189 ? 15.734 -14.688 12.602 1 97.88 189 ALA A CA 1
ATOM 1450 C C . ALA A 1 189 ? 15.719 -13.328 13.297 1 97.88 189 ALA A C 1
ATOM 1452 O O . ALA A 1 189 ? 14.688 -12.922 13.836 1 97.88 189 ALA A O 1
ATOM 1453 N N . ALA A 1 190 ? 16.781 -12.672 13.258 1 97.94 190 ALA A N 1
ATOM 1454 C CA . ALA A 1 190 ? 16.844 -11.359 13.891 1 97.94 190 ALA A CA 1
ATOM 1455 C C . ALA A 1 190 ? 15.977 -10.344 13.141 1 97.94 190 ALA A C 1
ATOM 1457 O O . ALA A 1 190 ? 15.312 -9.508 13.758 1 97.94 190 ALA A O 1
ATOM 1458 N N . TRP A 1 191 ? 16.078 -10.438 11.852 1 97.69 191 TRP A N 1
ATOM 1459 C CA . TRP A 1 191 ? 15.25 -9.578 11.023 1 97.69 191 TRP A CA 1
ATOM 1460 C C . TRP A 1 191 ? 13.773 -9.805 11.312 1 97.69 191 TRP A C 1
ATOM 1462 O O . TRP A 1 191 ? 13.016 -8.852 11.492 1 97.69 191 TRP A O 1
ATOM 1472 N N . ILE A 1 192 ? 13.383 -11.039 11.445 1 98.38 192 ILE A N 1
ATOM 1473 C CA . ILE A 1 192 ? 12 -11.414 11.695 1 98.38 192 ILE A CA 1
ATOM 1474 C C . ILE A 1 192 ? 11.57 -10.93 13.086 1 98.38 192 ILE A C 1
ATOM 1476 O O . ILE A 1 192 ? 10.477 -10.383 13.25 1 98.38 192 ILE A O 1
ATOM 1480 N N . GLU A 1 193 ? 12.414 -11.07 14.016 1 97.62 193 GLU A N 1
ATOM 1481 C CA . GLU A 1 193 ? 12.117 -10.625 15.367 1 97.62 193 GLU A CA 1
ATOM 1482 C C . GLU A 1 193 ? 11.922 -9.109 15.43 1 97.62 193 GLU A C 1
ATOM 1484 O O . GLU A 1 193 ? 11.031 -8.617 16.125 1 97.62 193 GLU A O 1
ATOM 1489 N N . ARG A 1 194 ? 12.727 -8.414 14.734 1 97.31 194 ARG A N 1
ATOM 1490 C CA . ARG A 1 194 ? 12.648 -6.961 14.734 1 97.31 194 ARG A CA 1
ATOM 1491 C C . ARG A 1 194 ? 11.32 -6.484 14.164 1 97.31 194 ARG A C 1
ATOM 1493 O O . ARG A 1 194 ? 10.648 -5.637 14.758 1 97.31 194 ARG A O 1
ATOM 1500 N N . ILE A 1 195 ? 10.938 -7.059 13.031 1 97.44 195 ILE A N 1
ATOM 1501 C CA . ILE A 1 195 ? 9.68 -6.613 12.438 1 97.44 195 ILE A CA 1
ATOM 1502 C C . ILE A 1 195 ? 8.508 -7.074 13.297 1 97.44 195 ILE A C 1
ATOM 1504 O O . ILE A 1 195 ? 7.523 -6.344 13.461 1 97.44 195 ILE A O 1
ATOM 1508 N N . GLY A 1 196 ? 8.578 -8.25 13.836 1 97.38 196 GLY A N 1
ATOM 1509 C CA . GLY A 1 196 ? 7.543 -8.727 14.734 1 97.38 196 GLY A CA 1
ATOM 1510 C C . GLY A 1 196 ? 7.355 -7.84 15.953 1 97.38 196 GLY A C 1
ATOM 1511 O O . GLY A 1 196 ? 6.223 -7.535 16.328 1 97.38 196 GLY A O 1
ATOM 1512 N N . THR A 1 197 ? 8.445 -7.41 16.516 1 96.75 197 THR A N 1
ATOM 1513 C CA . THR A 1 197 ? 8.398 -6.551 17.688 1 96.75 197 THR A CA 1
ATOM 1514 C C . THR A 1 197 ? 7.762 -5.207 17.359 1 96.75 197 THR A C 1
ATOM 1516 O O . THR A 1 197 ? 6.922 -4.707 18.109 1 96.75 197 THR A O 1
ATOM 1519 N N . ARG A 1 198 ? 8.133 -4.691 16.234 1 94.94 198 ARG A N 1
ATOM 1520 C CA . ARG A 1 198 ? 7.594 -3.406 15.805 1 94.94 198 ARG A CA 1
ATOM 1521 C C . ARG A 1 198 ? 6.09 -3.498 15.57 1 94.94 198 ARG A C 1
A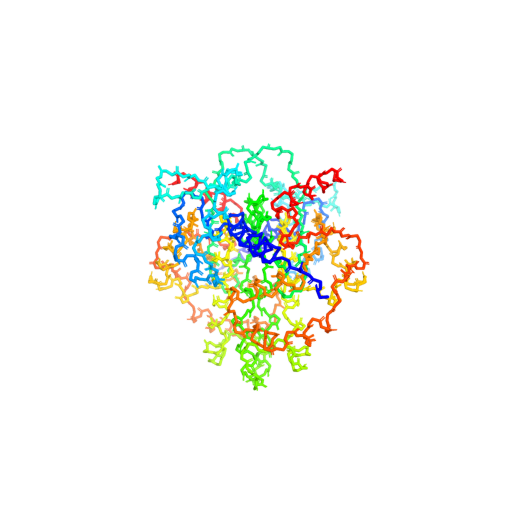TOM 1523 O O . ARG A 1 198 ? 5.336 -2.623 16 1 94.94 198 ARG A O 1
ATOM 1530 N N . LEU A 1 199 ? 5.68 -4.543 14.891 1 96.94 199 LEU A N 1
ATOM 1531 C CA . LEU A 1 199 ? 4.262 -4.723 14.594 1 96.94 199 LEU A CA 1
ATOM 1532 C C . LEU A 1 199 ? 3.467 -4.992 15.867 1 96.94 199 LEU A C 1
ATOM 1534 O O . LEU A 1 199 ? 2.373 -4.453 16.047 1 96.94 199 LEU A O 1
ATOM 1538 N N . ASN A 1 200 ? 4.047 -5.746 16.766 1 94 200 ASN A N 1
ATOM 1539 C CA . ASN A 1 200 ? 3.391 -6.023 18.047 1 94 200 ASN A CA 1
ATOM 1540 C C . ASN A 1 200 ? 3.213 -4.754 18.875 1 94 200 ASN A C 1
ATOM 1542 O O . ASN A 1 200 ? 2.184 -4.57 19.516 1 94 200 ASN A O 1
ATOM 1546 N N . ALA A 1 201 ? 4.215 -3.941 18.859 1 90.81 201 ALA A N 1
ATOM 1547 C CA . ALA A 1 201 ? 4.145 -2.674 19.578 1 90.81 201 ALA A CA 1
ATOM 1548 C C . ALA A 1 201 ? 3.006 -1.805 19.047 1 90.81 201 ALA A C 1
ATOM 1550 O O . ALA A 1 201 ? 2.42 -1.02 19.797 1 90.81 201 ALA A O 1
ATOM 1551 N N . ALA A 1 202 ? 2.662 -2.012 17.812 1 88.31 202 ALA A N 1
ATOM 1552 C CA . ALA A 1 202 ? 1.579 -1.254 17.188 1 88.31 202 ALA A CA 1
ATOM 1553 C C . ALA A 1 202 ? 0.248 -1.988 17.328 1 88.31 202 ALA A C 1
ATOM 1555 O O . ALA A 1 202 ? -0.771 -1.539 16.797 1 88.31 202 ALA A O 1
ATOM 1556 N N . GLY A 1 203 ? 0.259 -3.133 17.922 1 89 203 GLY A N 1
ATOM 1557 C CA . GLY A 1 203 ? -0.954 -3.914 18.109 1 89 203 GLY A CA 1
ATOM 1558 C C . GLY A 1 203 ? -1.361 -4.68 16.859 1 89 203 GLY A C 1
ATOM 1559 O O . GLY A 1 203 ? -2.535 -5.012 16.688 1 89 203 GLY A O 1
ATOM 1560 N N . VAL A 1 204 ? -0.433 -4.898 16 1 93.94 204 VAL A N 1
ATOM 1561 C CA . VAL A 1 204 ? -0.707 -5.578 14.742 1 93.94 204 VAL A CA 1
ATOM 1562 C C . VAL A 1 204 ? -0.033 -6.949 14.734 1 93.94 204 VAL A C 1
ATOM 1564 O O . VAL A 1 204 ? 1.144 -7.07 15.086 1 93.94 204 VAL A O 1
ATOM 1567 N N . GLY A 1 205 ? -0.782 -7.988 14.414 1 95.81 205 GLY A N 1
ATOM 1568 C CA . GLY A 1 205 ? -0.225 -9.328 14.32 1 95.81 205 GLY A CA 1
ATOM 1569 C C . GLY A 1 205 ? 0.602 -9.539 13.062 1 95.81 205 GLY A C 1
ATOM 1570 O O . GLY A 1 205 ? 0.514 -8.758 12.117 1 95.81 205 GLY A O 1
ATOM 1571 N N . LEU A 1 206 ? 1.427 -10.617 13.141 1 97.62 206 LEU A N 1
ATOM 1572 C CA . LEU A 1 206 ? 2.289 -10.953 12.008 1 97.62 206 LEU A CA 1
ATOM 1573 C C . LEU A 1 206 ? 2.223 -12.445 11.695 1 97.62 206 LEU A C 1
ATOM 1575 O O . LEU A 1 206 ? 2.271 -13.273 12.602 1 97.62 206 LEU A O 1
ATOM 1579 N N . SER A 1 207 ? 2.031 -12.758 10.484 1 97.81 207 SER A N 1
ATOM 1580 C CA . SER A 1 207 ? 2.213 -14.117 10 1 97.81 207 SER A CA 1
ATOM 1581 C C . SER A 1 207 ? 3.188 -14.156 8.828 1 97.81 207 SER A C 1
ATOM 1583 O O . SER A 1 207 ? 3.062 -13.383 7.879 1 97.81 207 SER A O 1
ATOM 1585 N N . LEU A 1 208 ? 4.137 -15.008 8.961 1 98.62 208 LEU A N 1
ATOM 1586 C CA . LEU A 1 208 ? 4.992 -15.352 7.828 1 98.62 208 LEU A CA 1
ATOM 1587 C C . LEU A 1 208 ? 4.375 -16.469 7.004 1 98.62 208 LEU A C 1
ATOM 1589 O O . LEU A 1 208 ? 4.027 -17.531 7.543 1 98.62 208 LEU A O 1
ATOM 1593 N N . VAL A 1 209 ? 4.266 -16.219 5.727 1 98.69 209 VAL A N 1
ATOM 1594 C CA . VAL A 1 209 ? 3.727 -17.219 4.816 1 98.69 209 VAL A CA 1
ATOM 1595 C C . VAL A 1 209 ? 4.75 -17.531 3.73 1 98.69 209 VAL A C 1
ATOM 1597 O O . VAL A 1 209 ? 5.273 -16.625 3.078 1 98.69 209 VAL A O 1
ATOM 1600 N N . TRP A 1 210 ? 5.086 -18.766 3.578 1 98.62 210 TRP A N 1
ATOM 1601 C CA . TRP A 1 210 ? 6 -19.203 2.527 1 98.62 210 TRP A CA 1
ATOM 1602 C C . TRP A 1 210 ? 5.27 -20.016 1.473 1 98.62 210 TRP A C 1
ATOM 1604 O O . TRP A 1 210 ? 4.68 -21.062 1.783 1 98.62 210 TRP A O 1
ATOM 1614 N N . VAL A 1 211 ? 5.289 -19.562 0.232 1 98 211 VAL A N 1
ATOM 1615 C CA . VAL A 1 211 ? 4.633 -20.266 -0.868 1 98 211 VAL A CA 1
ATOM 1616 C C . VAL A 1 211 ? 5.633 -21.188 -1.561 1 98 211 VAL A C 1
ATOM 1618 O O . VAL A 1 211 ? 6.625 -20.719 -2.127 1 98 211 VAL A O 1
ATOM 1621 N N . ARG A 1 212 ? 5.355 -22.375 -1.496 1 97.19 212 ARG A N 1
ATOM 1622 C CA . ARG A 1 212 ? 6.168 -23.391 -2.176 1 97.19 212 ARG A CA 1
ATOM 1623 C C . ARG A 1 212 ? 5.477 -23.875 -3.441 1 97.19 212 ARG A C 1
ATOM 1625 O O . ARG A 1 212 ? 4.25 -23.844 -3.539 1 97.19 212 ARG A O 1
ATOM 1632 N N . CYS A 1 213 ? 6.266 -24.312 -4.367 1 94.62 213 CYS A N 1
ATOM 1633 C CA . CYS A 1 213 ? 5.789 -24.828 -5.645 1 94.62 213 CYS A CA 1
ATOM 1634 C C . CYS A 1 213 ? 6.84 -25.719 -6.293 1 94.62 213 CYS A C 1
ATOM 1636 O O . CYS A 1 213 ? 8.039 -25.438 -6.223 1 94.62 213 CYS A O 1
ATOM 1638 N N . ASP A 1 214 ? 6.379 -26.859 -6.836 1 92.94 214 ASP A N 1
ATOM 1639 C CA . ASP A 1 214 ? 7.344 -27.719 -7.512 1 92.94 214 ASP A CA 1
ATOM 1640 C C . ASP A 1 214 ? 7.914 -27.031 -8.75 1 92.94 214 ASP A C 1
ATOM 1642 O O . ASP A 1 214 ? 7.27 -26.172 -9.344 1 92.94 214 ASP A O 1
ATOM 1646 N N . ALA A 1 215 ? 9.086 -27.484 -9.156 1 93.19 215 ALA A N 1
ATOM 1647 C CA . ALA A 1 215 ? 9.852 -26.812 -10.203 1 93.19 215 ALA A CA 1
ATOM 1648 C C . ALA A 1 215 ? 9.078 -26.781 -11.516 1 93.19 215 ALA A C 1
ATOM 1650 O O . ALA A 1 215 ? 9.094 -25.781 -12.234 1 93.19 215 ALA A O 1
ATOM 1651 N N . THR A 1 216 ? 8.43 -27.844 -11.797 1 89.62 216 THR A N 1
ATOM 1652 C CA . THR A 1 216 ? 7.711 -27.938 -13.062 1 89.62 216 THR A CA 1
ATOM 1653 C C . THR A 1 216 ? 6.555 -26.938 -13.117 1 89.62 216 THR A C 1
ATOM 1655 O O . THR A 1 216 ? 6.367 -26.25 -14.117 1 89.62 216 THR A O 1
ATOM 1658 N N . THR A 1 217 ? 5.836 -26.859 -12.078 1 88.06 217 THR A N 1
ATOM 1659 C CA . THR A 1 217 ? 4.723 -25.922 -11.992 1 88.06 217 THR A CA 1
ATOM 1660 C C . THR A 1 217 ? 5.223 -24.484 -12.016 1 88.06 217 THR A C 1
ATOM 1662 O O . THR A 1 217 ? 4.652 -23.625 -12.695 1 88.06 217 THR A O 1
ATOM 1665 N N . MET A 1 218 ? 6.316 -24.203 -11.32 1 92.44 218 MET A N 1
ATOM 1666 C CA . MET A 1 218 ? 6.918 -22.875 -11.328 1 92.44 218 MET A CA 1
ATOM 1667 C C . MET A 1 218 ? 7.266 -22.438 -12.75 1 92.44 218 MET A C 1
ATOM 1669 O O . MET A 1 218 ? 7.027 -21.297 -13.141 1 92.44 218 MET A O 1
ATOM 1673 N N . HIS A 1 219 ? 7.809 -23.391 -13.43 1 90.75 219 HIS A N 1
ATOM 1674 C CA . HIS A 1 219 ? 8.195 -23.109 -14.812 1 90.75 219 HIS A CA 1
ATOM 1675 C C . HIS A 1 219 ? 6.988 -22.703 -15.648 1 90.75 219 HIS A C 1
ATOM 1677 O O . HIS A 1 219 ? 7.059 -21.734 -16.422 1 90.75 219 HIS A O 1
ATOM 1683 N N . THR A 1 220 ? 5.941 -23.359 -15.445 1 82.81 220 THR A N 1
ATOM 1684 C CA . THR A 1 220 ? 4.703 -23.078 -16.172 1 82.81 220 THR A CA 1
ATOM 1685 C C . THR A 1 220 ? 4.168 -21.688 -15.812 1 82.81 220 THR A C 1
ATOM 1687 O O . THR A 1 220 ? 3.771 -20.938 -16.688 1 82.81 220 THR A O 1
ATOM 1690 N N . TYR A 1 221 ? 4.164 -21.391 -14.539 1 84.44 221 TYR A N 1
ATOM 1691 C CA . TYR A 1 221 ? 3.658 -20.094 -14.078 1 84.44 221 TYR A CA 1
ATOM 1692 C C . TYR A 1 221 ? 4.5 -18.953 -14.633 1 84.44 221 TYR A C 1
ATOM 1694 O O . TYR A 1 221 ? 3.963 -17.938 -15.07 1 84.44 221 TYR A O 1
ATOM 1702 N N . LEU A 1 222 ? 5.809 -19.062 -14.641 1 89.69 222 LEU A N 1
ATOM 1703 C CA . LEU A 1 222 ? 6.695 -18.016 -15.141 1 89.69 222 LEU A CA 1
ATOM 1704 C C . LEU A 1 222 ? 6.504 -17.812 -16.641 1 89.69 222 LEU A C 1
ATOM 1706 O O . LEU A 1 222 ? 6.488 -16.688 -17.125 1 89.69 222 LEU A O 1
ATOM 1710 N N . LYS A 1 223 ? 6.34 -18.891 -17.312 1 84.62 223 LYS A N 1
ATOM 1711 C CA . LYS A 1 223 ? 6.125 -18.828 -18.75 1 84.62 223 LYS A CA 1
ATOM 1712 C C . LYS A 1 223 ? 4.816 -18.109 -19.078 1 84.62 223 LYS A C 1
ATOM 1714 O O . LYS A 1 223 ? 4.77 -17.266 -19.984 1 84.62 223 LYS A O 1
ATOM 1719 N N . ARG A 1 224 ? 3.865 -18.438 -18.359 1 76.56 224 ARG A N 1
ATOM 1720 C CA . ARG A 1 224 ? 2.559 -17.828 -18.578 1 76.56 224 ARG A CA 1
ATOM 1721 C C . ARG A 1 224 ? 2.6 -16.328 -18.281 1 76.56 224 ARG A C 1
ATOM 1723 O O . ARG A 1 224 ? 1.99 -15.531 -19 1 76.56 224 ARG A O 1
ATOM 1730 N N . ARG A 1 225 ? 3.289 -16 -17.219 1 81.12 225 ARG A N 1
ATOM 1731 C CA . ARG A 1 225 ? 3.418 -14.602 -16.828 1 81.12 225 ARG A CA 1
ATOM 1732 C C . ARG A 1 225 ? 4.102 -13.789 -17.922 1 81.12 225 ARG A C 1
ATOM 1734 O O . ARG A 1 225 ? 3.775 -12.617 -18.141 1 81.12 225 ARG A O 1
ATOM 1741 N N . GLY A 1 226 ? 5.051 -14.281 -18.531 1 84.5 226 GLY A N 1
ATOM 1742 C CA . GLY A 1 226 ? 5.719 -13.68 -19.672 1 84.5 226 GLY A CA 1
ATOM 1743 C C . GLY A 1 226 ? 6.426 -12.375 -19.328 1 84.5 226 GLY A C 1
ATOM 1744 O O . GLY A 1 226 ? 6.52 -11.477 -20.172 1 84.5 226 GLY A O 1
ATOM 1745 N N . ALA A 1 227 ? 6.883 -12.195 -18.172 1 87.62 227 ALA A N 1
ATOM 1746 C CA . ALA A 1 227 ? 7.547 -10.969 -17.734 1 87.62 227 ALA A CA 1
ATOM 1747 C C . ALA A 1 227 ? 9.008 -10.953 -18.188 1 87.62 227 ALA A C 1
ATOM 1749 O O . ALA A 1 227 ? 9.688 -11.977 -18.156 1 87.62 227 ALA A O 1
ATOM 1750 N N . ALA A 1 228 ? 9.492 -9.734 -18.5 1 87.81 228 ALA A N 1
ATOM 1751 C CA . ALA A 1 228 ? 10.859 -9.57 -18.984 1 87.81 228 ALA A CA 1
ATOM 1752 C C . ALA A 1 228 ? 11.875 -9.977 -17.922 1 87.81 228 ALA A C 1
ATOM 1754 O O . ALA A 1 228 ? 12.93 -10.539 -18.2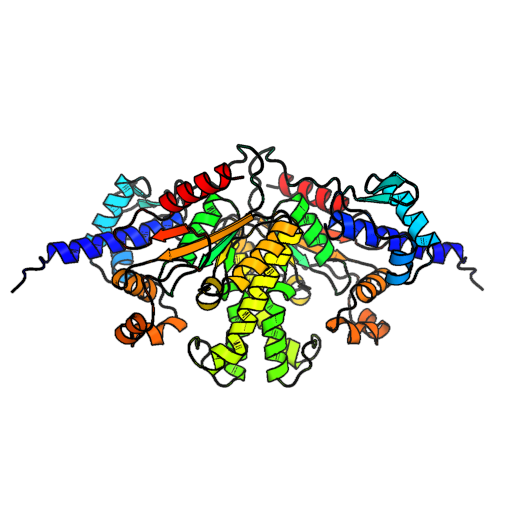34 1 87.81 228 ALA A O 1
ATOM 1755 N N . ARG A 1 229 ? 11.594 -9.758 -16.688 1 88.38 229 ARG A N 1
ATOM 1756 C CA . ARG A 1 229 ? 12.5 -10.055 -15.586 1 88.38 229 ARG A CA 1
ATOM 1757 C C . ARG A 1 229 ? 12.695 -11.562 -15.43 1 88.38 229 ARG A C 1
ATOM 1759 O O . ARG A 1 229 ? 13.594 -12 -14.711 1 88.38 229 ARG A O 1
ATOM 1766 N N . ASP A 1 230 ? 11.859 -12.383 -16.125 1 91.19 230 ASP A N 1
ATOM 1767 C CA . ASP A 1 230 ? 11.922 -13.828 -15.953 1 91.19 230 ASP A CA 1
ATOM 1768 C C . ASP A 1 230 ? 12.711 -14.477 -17.094 1 91.19 230 ASP A C 1
ATOM 1770 O O . ASP A 1 230 ? 12.984 -15.68 -17.062 1 91.19 230 ASP A O 1
ATOM 1774 N N . THR A 1 231 ? 13.102 -13.703 -18.031 1 88.62 231 THR A N 1
ATOM 1775 C CA . THR A 1 231 ? 13.766 -14.227 -19.219 1 88.62 231 THR A CA 1
ATOM 1776 C C . THR A 1 231 ? 15.047 -14.961 -18.859 1 88.62 231 THR A C 1
ATOM 1778 O O . THR A 1 231 ? 15.297 -16.062 -19.359 1 88.62 231 THR A O 1
ATOM 1781 N N . GLY A 1 232 ? 15.859 -14.352 -18.047 1 88.62 232 GLY A N 1
ATOM 1782 C CA . GLY A 1 232 ? 17.094 -14.992 -17.641 1 88.62 232 GLY A CA 1
ATOM 1783 C C . GLY A 1 232 ? 16.891 -16.328 -16.953 1 88.62 232 GLY A C 1
ATOM 1784 O O . GLY A 1 232 ? 17.547 -17.312 -17.281 1 88.62 232 GLY A O 1
ATOM 1785 N N . LYS A 1 233 ? 15.906 -16.391 -16.094 1 91.56 233 LYS A N 1
ATOM 1786 C CA . LYS A 1 233 ? 15.57 -17.625 -15.375 1 91.56 233 LYS A CA 1
ATOM 1787 C C . LYS A 1 233 ? 15.078 -18.703 -16.328 1 91.56 233 LYS A C 1
ATOM 1789 O O . LYS A 1 233 ? 15.516 -19.859 -16.25 1 91.56 233 LYS A O 1
ATOM 1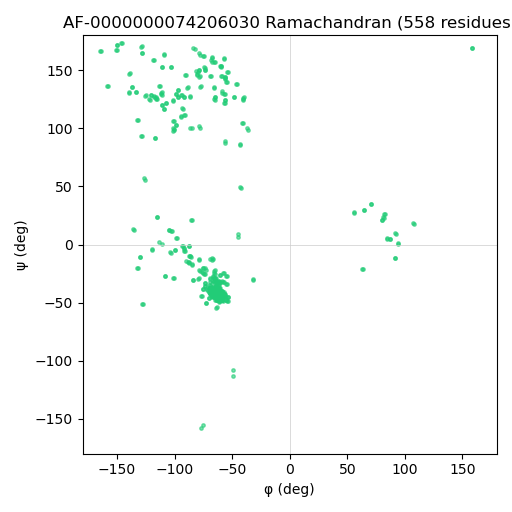794 N N . LEU A 1 234 ? 14.219 -18.297 -17.234 1 91.31 234 LEU A N 1
ATOM 1795 C CA . LEU A 1 234 ? 13.586 -19.234 -18.141 1 91.31 234 LEU A CA 1
ATOM 1796 C C . LEU A 1 234 ? 14.602 -19.781 -19.141 1 91.31 234 LEU A C 1
ATOM 1798 O O . LEU A 1 234 ? 14.57 -20.969 -19.484 1 91.31 234 LEU A O 1
ATOM 1802 N N . SER A 1 235 ? 15.516 -18.953 -19.531 1 92.62 235 SER A N 1
ATOM 1803 C CA . SER A 1 235 ? 16.531 -19.375 -20.484 1 92.62 235 SER A CA 1
ATOM 1804 C C . SER A 1 235 ? 17.562 -20.297 -19.844 1 92.62 235 SER A C 1
ATOM 1806 O O . SER A 1 235 ? 18.234 -21.078 -20.516 1 92.62 235 SER A O 1
ATOM 1808 N N . ASN A 1 236 ? 17.719 -20.172 -18.562 1 93.44 236 ASN A N 1
ATOM 1809 C CA . ASN A 1 236 ? 18.641 -20.984 -17.781 1 93.44 236 ASN A CA 1
ATOM 1810 C C . ASN A 1 236 ? 17.938 -21.656 -16.609 1 93.44 236 ASN A C 1
ATOM 1812 O O . ASN A 1 236 ? 18.375 -21.547 -15.469 1 93.44 236 ASN A O 1
ATOM 1816 N N . TRP A 1 237 ? 16.922 -22.406 -16.984 1 93.88 237 TRP A N 1
ATOM 1817 C CA . TRP A 1 237 ? 15.992 -22.922 -15.969 1 93.88 237 TRP A CA 1
ATOM 1818 C C . TRP A 1 237 ? 16.688 -23.891 -15.031 1 93.88 237 TRP A C 1
ATOM 1820 O O . TRP A 1 237 ? 16.562 -23.797 -13.812 1 93.88 237 TRP A O 1
ATOM 1830 N N . ASP A 1 238 ? 17.438 -24.844 -15.617 1 95 238 ASP A N 1
ATOM 1831 C CA . ASP A 1 238 ? 18.109 -25.859 -14.797 1 95 238 ASP A CA 1
ATOM 1832 C C . ASP A 1 238 ? 19.078 -25.203 -13.82 1 95 238 ASP A C 1
ATOM 1834 O O . ASP A 1 238 ? 19.172 -25.609 -12.664 1 95 238 ASP A O 1
ATOM 1838 N N . ASP A 1 239 ? 19.781 -24.203 -14.266 1 94.38 239 ASP A N 1
ATOM 1839 C CA . ASP A 1 239 ? 20.703 -23.469 -13.398 1 94.38 239 ASP A CA 1
ATOM 1840 C C . ASP A 1 239 ? 19.938 -22.719 -12.312 1 94.38 239 ASP A C 1
ATOM 1842 O O . ASP A 1 239 ? 20.375 -22.656 -11.164 1 94.38 239 ASP A O 1
ATOM 1846 N N . TYR A 1 240 ? 18.828 -22.156 -12.75 1 93.56 240 TYR A N 1
ATOM 1847 C CA . TYR A 1 240 ? 18.016 -21.422 -11.789 1 93.56 240 TYR A CA 1
ATOM 1848 C C . TYR A 1 240 ? 17.531 -22.344 -10.672 1 93.56 240 TYR A C 1
ATOM 1850 O O . TYR A 1 240 ? 17.703 -22.047 -9.492 1 93.56 240 TYR A O 1
ATOM 1858 N N . ILE A 1 241 ? 17.016 -23.453 -11.07 1 95.12 241 ILE A N 1
ATOM 1859 C CA . ILE A 1 241 ? 16.438 -24.391 -10.094 1 95.12 241 ILE A CA 1
ATOM 1860 C C . ILE A 1 241 ? 17.562 -24.953 -9.219 1 95.12 241 ILE A C 1
ATOM 1862 O O . ILE A 1 241 ? 17.359 -25.172 -8.016 1 95.12 241 ILE A O 1
ATOM 1866 N N . ALA A 1 242 ? 18.672 -25.188 -9.797 1 95.06 242 ALA A N 1
ATOM 1867 C CA . ALA A 1 242 ? 19.812 -25.703 -9.039 1 95.06 242 ALA A CA 1
ATOM 1868 C C . ALA A 1 242 ? 20.297 -24.672 -8.023 1 95.06 242 ALA A C 1
ATOM 1870 O O . ALA A 1 242 ? 20.906 -25.031 -7.008 1 95.06 242 ALA A O 1
ATOM 1871 N N . GLY A 1 243 ? 20.016 -23.406 -8.242 1 93.12 243 GLY A N 1
ATOM 1872 C CA . GLY A 1 243 ? 20.516 -22.328 -7.414 1 93.12 243 GLY A CA 1
ATOM 1873 C C . GLY A 1 243 ? 19.578 -21.969 -6.27 1 93.12 243 GLY A C 1
ATOM 1874 O O . GLY A 1 243 ? 19.922 -21.141 -5.418 1 93.12 243 GLY A O 1
ATOM 1875 N N . ILE A 1 244 ? 18.406 -22.609 -6.285 1 93.69 244 ILE A N 1
ATOM 1876 C CA . ILE A 1 244 ? 17.5 -22.281 -5.191 1 93.69 244 ILE A CA 1
ATOM 1877 C C . ILE A 1 244 ? 17.219 -23.531 -4.355 1 93.69 244 ILE A C 1
ATOM 1879 O O . ILE A 1 244 ? 17.469 -24.656 -4.805 1 93.69 244 ILE A O 1
ATOM 1883 N N . ASP A 1 245 ? 16.781 -23.266 -3.113 1 95.88 245 ASP A N 1
ATOM 1884 C CA . ASP A 1 245 ? 16.438 -24.328 -2.186 1 95.88 245 ASP A CA 1
ATOM 1885 C C . ASP A 1 245 ? 14.93 -24.531 -2.105 1 95.88 245 ASP A C 1
ATOM 1887 O O . ASP A 1 245 ? 14.258 -23.875 -1.3 1 95.88 245 ASP A O 1
ATOM 1891 N N . LEU A 1 246 ? 14.422 -25.5 -2.838 1 94.25 246 LEU A N 1
ATOM 1892 C CA . LEU A 1 246 ? 12.977 -25.734 -2.92 1 94.25 246 LEU A CA 1
ATOM 1893 C C . LEU A 1 246 ? 12.43 -26.219 -1.582 1 94.25 246 LEU A C 1
ATOM 1895 O O . LEU A 1 246 ? 11.219 -26.219 -1.368 1 94.25 246 LEU A O 1
ATOM 1899 N N . ALA A 1 247 ? 13.281 -26.609 -0.69 1 94.19 247 ALA A N 1
ATOM 1900 C CA . ALA A 1 247 ? 12.859 -27.078 0.63 1 94.19 247 ALA A CA 1
ATOM 1901 C C . ALA A 1 247 ? 13 -25.969 1.671 1 94.19 247 ALA A C 1
ATOM 1903 O O . ALA A 1 247 ? 12.711 -26.172 2.852 1 94.19 247 ALA A O 1
ATOM 1904 N N . PHE A 1 248 ? 13.344 -24.812 1.21 1 96 248 PHE A N 1
ATOM 1905 C CA . PHE A 1 248 ? 13.555 -23.688 2.104 1 96 248 PHE A CA 1
ATOM 1906 C C . PHE A 1 248 ? 12.32 -23.422 2.957 1 96 248 PHE A C 1
ATOM 1908 O O . PHE A 1 248 ? 11.195 -23.578 2.482 1 96 248 PHE A O 1
ATOM 1915 N N . GLN A 1 249 ? 12.578 -23.047 4.227 1 95.5 249 GLN A N 1
ATOM 1916 C CA . GLN A 1 249 ? 11.555 -22.578 5.152 1 95.5 249 GLN A CA 1
ATOM 1917 C C . GLN A 1 249 ? 12.062 -21.391 5.973 1 95.5 249 GLN A C 1
ATOM 1919 O O . GLN A 1 249 ? 13.242 -21.328 6.316 1 95.5 249 GLN A O 1
ATOM 1924 N N . PRO A 1 250 ? 11.164 -20.469 6.324 1 98 250 PRO A N 1
ATOM 1925 C CA . PRO A 1 250 ? 11.57 -19.328 7.148 1 98 250 PRO A CA 1
ATOM 1926 C C . PRO A 1 250 ? 12.133 -19.75 8.508 1 98 250 PRO A C 1
ATOM 1928 O O . PRO A 1 250 ? 11.734 -20.781 9.047 1 98 250 PRO A O 1
ATOM 1931 N N . ALA A 1 251 ? 12.992 -18.938 9.094 1 97.56 251 ALA A N 1
ATOM 1932 C CA . ALA A 1 251 ? 13.719 -19.234 10.32 1 97.56 251 ALA A CA 1
ATOM 1933 C C . ALA A 1 251 ? 12.891 -18.891 11.547 1 97.56 251 ALA A C 1
ATOM 1935 O O . ALA A 1 251 ? 13.438 -18.578 12.609 1 97.56 251 ALA A O 1
ATOM 1936 N N . ALA A 1 252 ? 11.586 -18.781 11.492 1 97.5 252 ALA A N 1
ATOM 1937 C CA . ALA A 1 252 ? 10.641 -18.5 12.57 1 97.5 252 ALA A CA 1
ATOM 1938 C C . ALA A 1 252 ? 9.289 -19.156 12.289 1 97.5 252 ALA A C 1
ATOM 1940 O O . ALA A 1 252 ? 9.109 -19.797 11.258 1 97.5 252 ALA A O 1
ATOM 1941 N N . ASP A 1 253 ? 8.391 -19.125 13.281 1 96.81 253 ASP A N 1
ATOM 1942 C CA . ASP A 1 253 ? 7.047 -19.656 13.07 1 96.81 253 ASP A CA 1
ATOM 1943 C C . ASP A 1 253 ? 6.434 -19.125 11.781 1 96.81 253 ASP A C 1
ATOM 1945 O O . ASP A 1 253 ? 6.512 -17.922 11.5 1 96.81 253 ASP A O 1
ATOM 1949 N N . HIS A 1 254 ? 5.961 -20.031 10.922 1 98.06 254 HIS A N 1
ATOM 1950 C CA . HIS A 1 254 ? 5.441 -19.672 9.602 1 98.06 254 HIS A CA 1
ATOM 1951 C C . HIS A 1 254 ? 4.367 -20.672 9.156 1 98.06 254 HIS A C 1
ATOM 1953 O O . HIS A 1 254 ? 4.148 -21.688 9.812 1 98.06 254 HIS A O 1
ATOM 1959 N N . VAL A 1 255 ? 3.693 -20.266 8.133 1 97.75 255 VAL A N 1
ATOM 1960 C CA . VAL A 1 255 ? 2.746 -21.141 7.441 1 97.75 255 VAL A CA 1
ATOM 1961 C C . VAL A 1 255 ? 3.26 -21.453 6.039 1 97.75 255 VAL A C 1
ATOM 1963 O O . VAL A 1 255 ? 3.768 -20.562 5.348 1 97.75 255 VAL A O 1
ATOM 1966 N N . ILE A 1 256 ? 3.146 -22.703 5.664 1 97.62 256 ILE A N 1
ATOM 1967 C CA . ILE A 1 256 ? 3.488 -23.109 4.309 1 97.62 256 ILE A CA 1
ATOM 1968 C C . ILE A 1 256 ? 2.219 -23.219 3.467 1 97.62 256 ILE A C 1
ATOM 1970 O O . ILE A 1 256 ? 1.245 -23.859 3.881 1 97.62 256 ILE A O 1
ATOM 1974 N N . ILE A 1 257 ? 2.24 -22.594 2.307 1 97.31 257 ILE A N 1
ATOM 1975 C CA . ILE A 1 257 ? 1.205 -22.719 1.287 1 97.31 257 ILE A CA 1
ATOM 1976 C C . ILE A 1 257 ? 1.797 -23.359 0.033 1 97.31 257 ILE A C 1
ATOM 1978 O O . ILE A 1 257 ? 2.816 -22.906 -0.485 1 97.31 257 ILE A O 1
ATOM 1982 N N . ASP A 1 258 ? 1.182 -24.406 -0.382 1 95.5 258 ASP A N 1
ATOM 1983 C CA . ASP A 1 258 ? 1.671 -25.141 -1.549 1 95.5 258 ASP A CA 1
ATOM 1984 C C . ASP A 1 258 ? 0.846 -24.797 -2.789 1 95.5 258 ASP A C 1
ATOM 1986 O O . ASP A 1 258 ? -0.374 -24.984 -2.799 1 95.5 258 ASP A O 1
ATOM 1990 N N . ASN A 1 259 ? 1.544 -24.328 -3.838 1 93.06 259 ASN A N 1
ATOM 1991 C CA . ASN A 1 259 ? 0.851 -23.938 -5.062 1 93.06 259 ASN A CA 1
ATOM 1992 C C . ASN A 1 259 ? 1.243 -24.828 -6.234 1 93.06 259 ASN A C 1
ATOM 1994 O O . ASN A 1 259 ? 1.203 -24.406 -7.391 1 93.06 259 ASN A O 1
ATOM 1998 N N . SER A 1 260 ? 1.692 -26.031 -5.906 1 91.44 260 SER A N 1
ATOM 1999 C CA . SER A 1 260 ? 1.953 -27 -6.957 1 91.44 260 SER A CA 1
ATOM 2000 C C . SER A 1 260 ? 0.659 -27.453 -7.625 1 91.44 260 SER A C 1
ATOM 2002 O O . SER A 1 260 ? -0.419 -27.344 -7.035 1 91.44 260 SER A O 1
ATOM 2004 N N . ALA A 1 261 ? 0.817 -27.953 -8.82 1 79.75 261 ALA A N 1
ATOM 2005 C CA . ALA A 1 261 ? -0.346 -28.375 -9.602 1 79.75 261 ALA A CA 1
ATOM 2006 C C . ALA A 1 261 ? -1.187 -29.375 -8.828 1 79.75 261 ALA A C 1
ATOM 2008 O O . ALA A 1 261 ? -2.416 -29.375 -8.914 1 79.75 261 ALA A O 1
ATOM 2009 N N . SER A 1 262 ? -0.566 -30.188 -8.039 1 83.62 262 SER A N 1
ATOM 2010 C CA . SER A 1 262 ? -1.242 -31.312 -7.375 1 83.62 262 SER A CA 1
ATOM 2011 C C . SER A 1 262 ? -1.759 -30.906 -6 1 83.62 262 SER A C 1
ATOM 2013 O O . SER A 1 262 ? -2.418 -31.68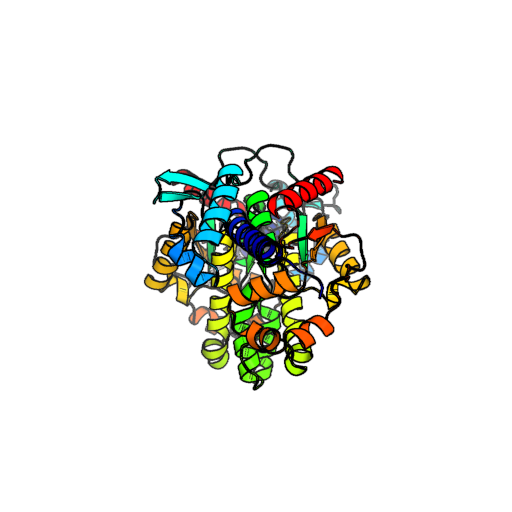8 -5.32 1 83.62 262 SER A O 1
ATOM 2015 N N . SER A 1 263 ? -1.476 -29.656 -5.598 1 86.62 263 SER A N 1
ATOM 2016 C CA . SER A 1 263 ? -1.789 -29.25 -4.234 1 86.62 263 SER A CA 1
ATOM 2017 C C . SER A 1 263 ? -3.246 -28.812 -4.109 1 86.62 263 SER A C 1
ATOM 2019 O O . SER A 1 263 ? -3.953 -28.703 -5.113 1 86.62 263 SER A O 1
ATOM 2021 N N . GLU A 1 264 ? -3.676 -28.641 -2.781 1 84.56 264 GLU A N 1
ATOM 2022 C CA . GLU A 1 264 ? -4.961 -28.016 -2.492 1 84.56 264 GLU A CA 1
ATOM 2023 C C . GLU A 1 264 ? -5.02 -26.594 -3.059 1 84.56 264 GLU A C 1
ATOM 2025 O O . GLU A 1 264 ? -4.008 -25.906 -3.105 1 84.56 264 GLU A O 1
ATOM 2030 N N . PRO A 1 265 ? -6.305 -26.188 -3.551 1 78.44 265 PRO A N 1
ATOM 2031 C CA . PRO A 1 265 ? -6.449 -24.828 -4.086 1 78.44 265 PRO A CA 1
ATOM 2032 C C . PRO A 1 265 ? -5.969 -23.766 -3.105 1 78.44 265 PRO A C 1
ATOM 2034 O O . PRO A 1 265 ? -6.102 -23.922 -1.891 1 78.44 265 PRO A O 1
ATOM 2037 N N . LEU A 1 266 ? -5.453 -22.672 -3.564 1 84.44 266 LEU A N 1
ATOM 2038 C CA . LEU A 1 266 ? -4.93 -21.562 -2.762 1 84.44 266 LEU A CA 1
ATOM 2039 C C . LEU A 1 266 ? -5.992 -21.047 -1.804 1 84.44 266 LEU A C 1
ATOM 2041 O O . LEU A 1 266 ? -5.703 -20.781 -0.633 1 84.44 266 LEU A O 1
ATOM 2045 N N . GLN A 1 267 ? -7.203 -20.922 -2.312 1 81.56 267 GLN A N 1
ATOM 2046 C CA . GLN A 1 267 ? -8.273 -20.375 -1.485 1 81.56 267 GLN A CA 1
ATOM 2047 C C . GLN A 1 267 ? -8.531 -21.25 -0.261 1 81.56 267 GLN A C 1
ATOM 2049 O O . GLN A 1 267 ? -8.734 -20.734 0.842 1 81.56 267 GLN A O 1
ATOM 2054 N N . SER A 1 268 ? -8.562 -22.562 -0.518 1 84.44 268 SER A N 1
ATOM 2055 C CA . SER A 1 268 ? -8.773 -23.5 0.586 1 84.44 268 SER A CA 1
ATOM 2056 C C . SER A 1 268 ? -7.664 -23.375 1.627 1 84.44 268 SER A C 1
ATOM 2058 O O . SER A 1 268 ? -7.938 -23.328 2.828 1 84.44 268 SER A O 1
ATOM 2060 N N . GLN A 1 269 ? -6.488 -23.344 1.189 1 90.5 269 GLN A N 1
ATOM 2061 C CA . GLN A 1 269 ? -5.344 -23.234 2.09 1 90.5 269 GLN A CA 1
ATOM 2062 C C . GLN A 1 269 ? -5.352 -21.891 2.83 1 90.5 269 GLN A C 1
ATOM 2064 O O . GLN A 1 269 ? -5.059 -21.844 4.027 1 90.5 269 GLN A O 1
ATOM 2069 N N . ALA A 1 270 ? -5.711 -20.812 2.115 1 88.88 270 ALA A N 1
ATOM 2070 C CA . ALA A 1 270 ? -5.797 -19.484 2.719 1 88.88 270 ALA A CA 1
ATOM 2071 C C . ALA A 1 270 ? -6.848 -19.453 3.828 1 88.88 270 ALA A C 1
ATOM 2073 O O . ALA A 1 270 ? -6.594 -18.938 4.914 1 88.88 270 ALA A O 1
ATOM 2074 N N . THR A 1 271 ? -7.945 -20.031 3.592 1 84.69 271 THR A N 1
ATOM 2075 C CA . THR A 1 271 ? -9.039 -20.047 4.559 1 84.69 271 THR A CA 1
ATOM 2076 C C . THR A 1 271 ? -8.633 -20.828 5.812 1 84.69 271 THR A C 1
ATOM 2078 O O . THR A 1 271 ? -8.906 -20.391 6.934 1 84.69 271 THR A O 1
ATOM 2081 N N . LYS A 1 272 ? -7.996 -21.938 5.625 1 89.75 272 LYS A N 1
ATOM 2082 C CA . LYS A 1 272 ? -7.516 -22.734 6.754 1 89.75 272 LYS A CA 1
ATOM 2083 C C . LYS A 1 272 ? -6.504 -21.953 7.582 1 89.75 272 LYS A C 1
ATOM 2085 O O . LYS A 1 272 ? -6.559 -21.953 8.812 1 89.75 272 LYS A O 1
ATOM 2090 N N . MET A 1 273 ? -5.645 -21.266 6.926 1 93 273 MET A N 1
ATOM 2091 C CA . MET A 1 273 ? -4.648 -20.438 7.609 1 93 273 MET A CA 1
ATOM 2092 C C . MET A 1 273 ? -5.312 -19.359 8.445 1 93 273 MET A C 1
ATOM 2094 O O . MET A 1 273 ? -4.965 -19.172 9.617 1 93 273 MET A O 1
ATOM 2098 N N . LEU A 1 274 ? -6.262 -18.672 7.887 1 90.56 274 LEU A N 1
ATOM 2099 C CA . LEU A 1 274 ? -6.941 -17.578 8.57 1 90.56 274 LEU A CA 1
ATOM 2100 C C . LEU A 1 274 ? -7.699 -18.094 9.789 1 90.56 274 LEU A C 1
ATOM 2102 O O . LEU A 1 274 ? -7.746 -17.422 10.82 1 90.56 274 LEU A O 1
ATOM 2106 N N . ALA A 1 275 ? -8.234 -19.281 9.68 1 87.56 275 ALA A N 1
ATOM 2107 C CA . ALA A 1 275 ? -8.938 -19.891 10.805 1 87.56 275 ALA A CA 1
ATOM 2108 C C . ALA A 1 275 ? -7.988 -20.141 11.969 1 87.56 275 ALA A C 1
ATOM 2110 O O . ALA A 1 275 ? -8.344 -19.938 13.133 1 87.56 275 ALA A O 1
ATOM 2111 N N . THR A 1 276 ? -6.84 -20.516 11.656 1 89.12 276 THR A N 1
ATOM 2112 C CA . THR A 1 276 ? -5.844 -20.828 12.68 1 89.12 276 THR A CA 1
ATOM 2113 C C . THR A 1 276 ? -5.352 -19.547 13.352 1 89.12 276 THR A C 1
ATOM 2115 O O . THR A 1 276 ? -5.148 -19.516 14.57 1 89.12 276 THR A O 1
ATOM 2118 N N . ILE A 1 277 ? -5.188 -18.531 12.617 1 86.56 277 ILE A N 1
ATOM 2119 C CA . ILE A 1 277 ? -4.691 -17.266 13.125 1 86.56 277 ILE A CA 1
ATOM 2120 C C . ILE A 1 277 ? -5.742 -16.625 14.031 1 86.56 277 ILE A C 1
ATOM 2122 O O . ILE A 1 277 ? -5.414 -16.062 15.078 1 86.56 277 ILE A O 1
ATOM 2126 N N . SER A 1 278 ? -6.98 -16.625 13.719 1 78.19 278 SER A N 1
ATOM 2127 C CA . SER A 1 278 ? -8.07 -16.062 14.508 1 78.19 278 SER A CA 1
ATOM 2128 C C . SER A 1 278 ? -8.227 -16.797 15.836 1 78.19 278 SER A C 1
ATOM 2130 O O . SER A 1 278 ? -8.539 -16.188 16.859 1 78.19 278 SER A O 1
ATOM 2132 N N . ALA A 1 279 ? -7.91 -18.031 15.812 1 71.06 279 ALA A N 1
ATOM 2133 C CA . ALA A 1 279 ? -8.039 -18.859 17.016 1 71.06 279 ALA A CA 1
ATOM 2134 C C . ALA A 1 279 ? -6.918 -18.562 18 1 71.06 279 ALA A C 1
ATOM 2136 O O . ALA A 1 279 ? -7.09 -18.719 19.219 1 71.06 279 ALA A O 1
ATOM 2137 N N . ALA A 1 280 ? -5.895 -18.109 17.547 1 66.25 280 ALA A N 1
ATOM 2138 C CA . ALA A 1 280 ? -4.738 -17.844 18.391 1 66.25 280 ALA A CA 1
ATOM 2139 C C . ALA A 1 280 ? -4.812 -16.453 19 1 66.25 280 ALA A C 1
ATOM 2141 O O . ALA A 1 280 ? -4.117 -16.156 19.984 1 66.25 280 ALA A O 1
ATOM 2142 N N . ALA A 1 281 ? -5.652 -15.648 18.469 1 59.59 281 ALA A N 1
ATOM 2143 C CA . ALA A 1 281 ? -5.738 -14.273 18.953 1 59.59 281 ALA A CA 1
ATOM 2144 C C . ALA A 1 281 ? -6.723 -14.156 20.109 1 59.59 281 ALA A C 1
ATOM 2146 O O . ALA A 1 281 ? -7.746 -14.844 20.141 1 59.59 281 ALA A O 1
ATOM 2147 N N . MET B 1 1 ? -0.808 52.844 13.438 1 27.95 1 MET B N 1
ATOM 2148 C CA . MET B 1 1 ? 0.015 51.906 14.188 1 27.95 1 MET B CA 1
ATOM 2149 C C . MET B 1 1 ? -0.81 50.688 14.641 1 27.95 1 MET B C 1
ATOM 2151 O O . MET B 1 1 ? -1.563 50.781 15.609 1 27.95 1 MET B O 1
ATOM 2155 N N . SER B 1 2 ? -1.437 49.906 13.805 1 36.41 2 SER B N 1
ATOM 2156 C CA . SER B 1 2 ? -2.521 48.938 13.906 1 36.41 2 SER B CA 1
ATOM 2157 C C . SER B 1 2 ? -2.201 47.844 14.945 1 36.41 2 SER B C 1
ATOM 2159 O O . SER B 1 2 ? -1.14 47.219 14.891 1 36.41 2 SER B O 1
ATOM 2161 N N . GLN B 1 3 ? -2.518 48.031 16.25 1 31.34 3 GLN B N 1
ATOM 2162 C CA . GLN B 1 3 ? -2.389 47.25 17.484 1 31.34 3 GLN B CA 1
ATOM 2163 C C . GLN B 1 3 ? -2.768 45.781 17.25 1 31.34 3 GLN B C 1
ATOM 2165 O O . GLN B 1 3 ? -3.938 45.438 17.375 1 31.34 3 GLN B O 1
ATOM 2170 N N . TYR B 1 4 ? -2.283 45.094 16.25 1 40.97 4 TYR B N 1
ATOM 2171 C CA . TYR B 1 4 ? -2.326 43.625 16.281 1 40.97 4 TYR B CA 1
ATOM 2172 C C . TYR B 1 4 ? -1.937 43.094 17.656 1 40.97 4 TYR B C 1
ATOM 2174 O O . TYR B 1 4 ? -0.789 43.219 18.078 1 40.97 4 TYR B O 1
ATOM 2182 N N . SER B 1 5 ? -2.855 42.969 18.641 1 40.94 5 SER B N 1
ATOM 2183 C CA . SER B 1 5 ? -2.684 42.719 20.062 1 40.94 5 SER B CA 1
ATOM 2184 C C . SER B 1 5 ? -1.952 41.406 20.297 1 40.94 5 SER B C 1
ATOM 2186 O O . SER B 1 5 ? -2.074 40.469 19.516 1 40.94 5 SER B O 1
ATOM 2188 N N . ALA B 1 6 ? -0.909 41.344 21.156 1 44.31 6 ALA B N 1
ATOM 2189 C CA . ALA B 1 6 ? -0.197 40.219 21.719 1 44.31 6 ALA B CA 1
ATOM 2190 C C . ALA B 1 6 ? -1.135 39.031 21.906 1 44.31 6 ALA B C 1
ATOM 2192 O O . ALA B 1 6 ? -0.735 37.875 21.719 1 44.31 6 ALA B O 1
ATOM 2193 N N . ASP B 1 7 ? -2.342 39.344 22.141 1 45.19 7 ASP B N 1
ATOM 2194 C CA . ASP B 1 7 ? -3.375 38.344 22.406 1 45.19 7 ASP B CA 1
ATOM 2195 C C . ASP B 1 7 ? -3.754 37.625 21.109 1 45.19 7 ASP B C 1
ATOM 2197 O O . ASP B 1 7 ? -4.039 36.438 21.141 1 45.19 7 ASP B O 1
ATOM 2201 N N . ASP B 1 8 ? -3.748 38.375 19.953 1 46.81 8 ASP B N 1
ATOM 2202 C CA . ASP B 1 8 ? -4.121 37.781 18.688 1 46.81 8 ASP B CA 1
ATOM 2203 C C . ASP B 1 8 ? -3.064 36.781 18.219 1 46.81 8 ASP B C 1
ATOM 2205 O O . ASP B 1 8 ? -3.396 35.688 17.734 1 46.81 8 ASP B O 1
ATOM 2209 N N . VAL B 1 9 ? -1.812 37.219 18.438 1 43.97 9 VAL B N 1
ATOM 2210 C CA . VAL B 1 9 ? -0.716 36.344 18.047 1 43.97 9 VAL B CA 1
ATOM 2211 C C . VAL B 1 9 ? -0.717 35.094 18.938 1 43.97 9 VAL B C 1
ATOM 2213 O O . VAL B 1 9 ? -0.521 34 18.453 1 43.97 9 VAL B O 1
ATOM 2216 N N . GLY B 1 10 ? -0.938 35.469 20.203 1 52.78 10 GLY B N 1
ATOM 2217 C CA . GLY B 1 10 ? -1.025 34.344 21.156 1 52.78 10 GLY B CA 1
ATOM 2218 C C . GLY B 1 10 ? -2.148 33.375 20.844 1 52.78 10 GLY B C 1
ATOM 2219 O O . GLY B 1 10 ? -1.972 32.156 20.938 1 52.78 10 GLY B O 1
ATOM 2220 N N . GLY B 1 11 ? -3.256 33.969 20.453 1 63.78 11 GLY B N 1
ATOM 2221 C CA . GLY B 1 11 ? -4.41 33.156 20.094 1 63.78 11 GLY B CA 1
ATOM 2222 C C . GLY B 1 11 ? -4.16 32.281 18.891 1 63.78 11 GLY B C 1
ATOM 2223 O O . GLY B 1 11 ? -4.551 31.094 18.891 1 63.78 11 GLY B O 1
ATOM 2224 N N . LYS B 1 12 ? -3.525 32.906 17.984 1 74.75 12 LYS B N 1
ATOM 2225 C CA . LYS B 1 12 ? -3.242 32.156 16.781 1 74.75 12 LYS B CA 1
ATOM 2226 C C . LYS B 1 12 ? -2.262 31.016 17.062 1 74.75 12 LYS B C 1
ATOM 2228 O O . LYS B 1 12 ? -2.4 29.922 16.516 1 74.75 12 LYS B O 1
ATOM 2233 N N . LYS B 1 13 ? -1.254 31.266 17.984 1 77.06 13 LYS B N 1
ATOM 2234 C CA . LYS B 1 13 ? -0.294 30.234 18.359 1 77.06 13 LYS B CA 1
ATOM 2235 C C . LYS B 1 13 ? -0.981 29.094 19.109 1 77.06 13 LYS B C 1
ATOM 2237 O O . LYS B 1 13 ? -0.698 27.922 18.844 1 77.06 13 LYS B O 1
ATOM 2242 N N . LEU B 1 14 ? -1.899 29.484 20 1 82.44 14 LEU B N 1
ATOM 2243 C CA . LEU B 1 14 ? -2.654 28.5 20.75 1 82.44 14 LEU B CA 1
ATOM 2244 C C . LEU B 1 14 ? -3.48 27.609 19.828 1 82.44 14 LEU B C 1
ATOM 2246 O O . LEU B 1 14 ? -3.482 26.391 19.969 1 82.44 14 LEU B O 1
ATOM 2250 N N . GLU B 1 15 ? -4.094 28.234 18.906 1 81.62 15 GLU B N 1
ATOM 2251 C CA . GLU B 1 15 ? -4.91 27.484 17.969 1 81.62 15 GLU B CA 1
ATOM 2252 C C . GLU B 1 15 ? -4.062 26.5 17.156 1 81.62 15 GLU B C 1
ATOM 2254 O O . GLU B 1 15 ? -4.484 25.375 16.906 1 81.62 15 GLU B O 1
ATOM 2259 N N . ARG B 1 16 ? -2.918 26.922 16.812 1 79.81 16 ARG B N 1
ATOM 2260 C CA . ARG B 1 16 ? -2.018 26.078 16.031 1 79.81 16 ARG B CA 1
ATOM 2261 C C . ARG B 1 16 ? -1.546 24.875 16.844 1 79.81 16 ARG B C 1
ATOM 2263 O O . ARG B 1 16 ? -1.529 23.75 16.359 1 79.81 16 ARG B O 1
ATOM 2270 N N . VAL B 1 17 ? -1.194 25.109 18.016 1 83.88 17 VAL B N 1
ATOM 2271 C CA . VAL B 1 17 ? -0.735 24.031 18.906 1 83.88 17 VAL B CA 1
ATOM 2272 C C . VAL B 1 17 ? -1.866 23.031 19.125 1 83.88 17 VAL B C 1
ATOM 2274 O O . VAL B 1 17 ? -1.656 21.828 19.062 1 83.88 17 VAL B O 1
ATOM 2277 N N . GLU B 1 18 ? -3.037 23.641 19.375 1 82.75 18 GLU B N 1
ATOM 2278 C CA . GLU B 1 18 ? -4.203 22.781 19.562 1 82.75 18 GLU B CA 1
ATOM 2279 C C . GLU B 1 18 ? -4.449 21.922 18.328 1 82.75 18 GLU B C 1
ATOM 2281 O O . GLU B 1 18 ? -4.695 20.719 18.453 1 82.75 18 GLU B O 1
ATOM 2286 N N . ARG B 1 19 ? -4.328 22.5 17.219 1 82.88 19 ARG B N 1
ATOM 2287 C CA . ARG B 1 19 ? -4.559 21.781 15.969 1 82.88 19 ARG B CA 1
ATOM 2288 C C . ARG B 1 19 ? -3.508 20.688 15.758 1 82.88 19 ARG B C 1
ATOM 2290 O O . ARG B 1 19 ? -3.836 19.578 15.359 1 82.88 19 ARG B O 1
ATOM 2297 N N . ILE B 1 20 ? -2.305 20.984 16.031 1 81.75 20 ILE B N 1
ATOM 2298 C CA . ILE B 1 20 ? -1.206 20.047 15.859 1 81.75 20 ILE B CA 1
ATOM 2299 C C . ILE B 1 20 ? -1.431 18.828 16.766 1 81.75 20 ILE B C 1
ATOM 2301 O O . ILE B 1 20 ? -1.357 17.688 16.297 1 81.75 20 ILE B O 1
ATOM 2305 N N . LEU B 1 21 ? -1.763 19.062 17.969 1 82.62 21 LEU B N 1
ATOM 2306 C CA . LEU B 1 21 ? -1.968 17.984 18.906 1 82.62 21 LEU B CA 1
ATOM 2307 C C . LEU B 1 21 ? -3.211 17.172 18.547 1 82.62 21 LEU B C 1
ATOM 2309 O O . LEU B 1 21 ? -3.199 15.938 18.625 1 82.62 21 LEU B O 1
ATOM 2313 N N . ARG B 1 22 ? -4.234 17.922 18.188 1 82.56 22 ARG B N 1
ATOM 2314 C CA . ARG B 1 22 ? -5.453 17.234 17.766 1 82.56 22 ARG B CA 1
ATOM 2315 C C . ARG B 1 22 ? -5.184 16.328 16.562 1 82.56 22 ARG B C 1
ATOM 2317 O O . ARG B 1 22 ? -5.602 15.18 16.547 1 82.56 22 ARG B O 1
ATOM 2324 N N . ASN B 1 23 ? -4.488 16.844 15.562 1 78.31 23 ASN B N 1
ATOM 2325 C CA . ASN B 1 23 ? -4.141 16.031 14.391 1 78.31 23 ASN B CA 1
ATOM 2326 C C . ASN B 1 23 ? -3.34 14.797 14.773 1 78.31 23 ASN B C 1
ATOM 2328 O O . ASN B 1 23 ? -3.578 13.711 14.25 1 78.31 23 ASN B O 1
ATOM 2332 N N . ASP B 1 24 ? -2.361 14.977 15.695 1 80 24 ASP B N 1
ATOM 2333 C CA . ASP B 1 24 ? -1.537 13.859 16.141 1 80 24 ASP B CA 1
ATOM 2334 C C . ASP B 1 24 ? -2.389 12.773 16.797 1 80 24 ASP B C 1
ATOM 2336 O O . ASP B 1 24 ? -2.17 11.586 16.562 1 80 24 ASP B O 1
ATOM 2340 N N . ILE B 1 25 ? -3.389 13.18 17.531 1 79.44 25 ILE B N 1
ATOM 2341 C CA . ILE B 1 25 ? -4.27 12.242 18.234 1 79.44 25 ILE B CA 1
ATOM 2342 C C . ILE B 1 25 ? -5.176 11.547 17.219 1 79.44 25 ILE B C 1
ATOM 2344 O O . ILE B 1 25 ? -5.242 10.312 17.188 1 79.44 25 ILE B O 1
ATOM 2348 N N . GLU B 1 26 ? -5.789 12.398 16.391 1 77.75 26 GLU B N 1
ATOM 2349 C CA . GLU B 1 26 ? -6.746 11.852 15.43 1 77.75 26 GLU B CA 1
ATOM 2350 C C . GLU B 1 26 ? -6.051 10.969 14.398 1 77.75 26 GLU B C 1
ATOM 2352 O O . GLU B 1 26 ? -6.625 9.984 13.93 1 77.75 26 GLU B O 1
ATOM 2357 N N . ALA B 1 27 ? -4.754 11.234 14.094 1 74.19 27 ALA B N 1
ATOM 2358 C CA . ALA B 1 27 ? -3.982 10.477 13.117 1 74.19 27 ALA B CA 1
ATOM 2359 C C . ALA B 1 27 ? -3.346 9.242 13.758 1 74.19 27 ALA B C 1
ATOM 2361 O O . ALA B 1 27 ? -2.785 8.391 13.062 1 74.19 27 ALA B O 1
ATOM 2362 N N . GLY B 1 28 ? -3.4 9.172 15.078 1 76.19 28 GLY B N 1
ATOM 2363 C CA . GLY B 1 28 ? -2.875 8.008 15.781 1 76.19 28 GLY B CA 1
ATOM 2364 C C . GLY B 1 28 ? -1.396 8.117 16.094 1 76.19 28 GLY B C 1
ATOM 2365 O O . GLY B 1 28 ? -0.779 7.156 16.562 1 76.19 28 GLY B O 1
ATOM 2366 N N . ARG B 1 29 ? -0.75 9.258 15.805 1 76.44 29 ARG B N 1
ATOM 2367 C CA . ARG B 1 29 ? 0.634 9.477 16.219 1 76.44 29 ARG B CA 1
ATOM 2368 C C . ARG B 1 29 ? 0.764 9.484 17.734 1 76.44 29 ARG B C 1
ATOM 2370 O O . ARG B 1 29 ? 1.748 8.977 18.281 1 76.44 29 ARG B O 1
ATOM 2377 N N . LEU B 1 30 ? -0.193 10.18 18.328 1 75.12 30 LEU B N 1
ATOM 2378 C CA . LEU B 1 30 ? -0.42 10.023 19.766 1 75.12 30 LEU B CA 1
ATOM 2379 C C . LEU B 1 30 ? -1.509 8.992 20.031 1 75.12 30 LEU B C 1
ATOM 2381 O O . LEU B 1 30 ? -2.695 9.273 19.844 1 75.12 30 LEU B O 1
ATOM 2385 N N . ARG B 1 31 ? -1.118 7.863 20.562 1 78.19 31 ARG B N 1
ATOM 2386 C CA . ARG B 1 31 ? -1.976 6.684 20.609 1 78.19 31 ARG B CA 1
ATOM 2387 C C . ARG B 1 31 ? -2.984 6.773 21.75 1 78.19 31 ARG B C 1
ATOM 2389 O O . ARG B 1 31 ? -2.678 7.312 22.812 1 78.19 31 ARG B O 1
ATOM 2396 N N . ASP B 1 32 ? -4.117 6.156 21.453 1 78.94 32 ASP B N 1
ATOM 2397 C CA . ASP B 1 32 ? -5.129 6.066 22.5 1 78.94 32 ASP B CA 1
ATOM 2398 C C . ASP B 1 32 ? -4.57 5.383 23.75 1 78.94 32 ASP B C 1
ATOM 2400 O O . ASP B 1 32 ? -3.881 4.367 23.656 1 78.94 32 ASP B O 1
ATOM 2404 N N . GLY B 1 33 ? -4.742 5.965 24.828 1 80.12 33 GLY B N 1
ATOM 2405 C CA . GLY B 1 33 ? -4.324 5.391 26.094 1 80.12 33 GLY B CA 1
ATOM 2406 C C . GLY B 1 33 ? -2.916 5.789 26.5 1 80.12 33 GLY B C 1
ATOM 2407 O O . GLY B 1 33 ? -2.508 5.582 27.641 1 80.12 33 GLY B O 1
ATOM 2408 N N . ALA B 1 34 ? -2.186 6.359 25.641 1 84.31 34 ALA B N 1
ATOM 2409 C CA . ALA B 1 34 ? -0.812 6.758 25.953 1 84.31 34 ALA B CA 1
ATOM 2410 C C . ALA B 1 34 ? -0.779 8.047 26.75 1 84.31 34 ALA B C 1
ATOM 2412 O O . ALA B 1 34 ? -1.672 8.891 26.625 1 84.31 34 ALA B O 1
ATOM 2413 N N . ALA B 1 35 ? 0.23 8.156 27.562 1 89.31 35 ALA B N 1
ATOM 2414 C CA . ALA B 1 35 ? 0.426 9.414 28.281 1 89.31 35 ALA B CA 1
ATOM 2415 C C . ALA B 1 35 ? 1.023 10.484 27.375 1 89.31 35 ALA B C 1
ATOM 2417 O O . ALA B 1 35 ? 1.934 10.203 26.594 1 89.31 35 ALA B O 1
ATOM 2418 N N . LEU B 1 36 ? 0.482 11.672 27.484 1 88.38 36 LEU B N 1
ATOM 2419 C CA . LEU B 1 36 ? 1.097 12.789 26.781 1 88.38 36 LEU B CA 1
ATOM 2420 C C . LEU B 1 36 ? 2.445 13.148 27.391 1 88.38 36 LEU B C 1
ATOM 2422 O O . LEU B 1 36 ? 2.621 13.062 28.609 1 88.38 36 LEU B O 1
ATOM 2426 N N . PRO B 1 37 ? 3.381 13.562 26.531 1 83.5 37 PRO B N 1
ATOM 2427 C CA . PRO B 1 37 ? 4.574 14.188 27.109 1 83.5 37 PRO B CA 1
ATOM 2428 C C . PRO B 1 37 ? 4.246 15.398 27.969 1 83.5 37 PRO B C 1
ATOM 2430 O O . PRO B 1 37 ? 3.137 15.93 27.906 1 83.5 37 PRO B O 1
ATOM 2433 N N . SER B 1 38 ? 5.199 15.742 28.844 1 88.38 38 SER B N 1
ATOM 2434 C CA . SER B 1 38 ? 4.977 16.891 29.719 1 88.38 38 SER B CA 1
ATOM 2435 C C . SER B 1 38 ? 4.758 18.156 28.891 1 88.38 38 SER B C 1
ATOM 2437 O O . SER B 1 38 ? 5.211 18.25 27.75 1 88.38 38 SER B O 1
ATOM 2439 N N . SER B 1 39 ? 4.031 19.094 29.5 1 88.69 39 SER B N 1
ATOM 2440 C CA . SER B 1 39 ? 3.814 20.375 28.828 1 88.69 39 SER B CA 1
ATOM 2441 C C . SER B 1 39 ? 5.141 21.062 28.5 1 88.69 39 SER B C 1
ATOM 2443 O O . SER B 1 39 ? 5.262 21.703 27.453 1 88.69 39 SER B O 1
ATOM 2445 N N . ARG B 1 40 ? 6.117 20.859 29.328 1 87 40 ARG B N 1
ATOM 2446 C CA . ARG B 1 40 ? 7.434 21.438 29.094 1 87 40 ARG B CA 1
ATOM 2447 C C . ARG B 1 40 ? 8.117 20.781 27.891 1 87 40 ARG B C 1
ATOM 2449 O O . ARG B 1 40 ? 8.703 21.453 27.047 1 87 40 ARG B O 1
ATOM 2456 N N . ASP B 1 41 ? 7.973 19.484 27.828 1 84.25 41 ASP B N 1
ATOM 2457 C CA . ASP B 1 41 ? 8.562 18.75 26.703 1 84.25 41 ASP B CA 1
ATOM 2458 C C . ASP B 1 41 ? 7.914 19.141 25.391 1 84.25 41 ASP B C 1
ATOM 2460 O O . ASP B 1 41 ? 8.609 19.391 24.391 1 84.25 41 ASP B O 1
ATOM 2464 N N . LEU B 1 42 ? 6.633 19.219 25.375 1 85.62 42 LEU B N 1
ATOM 2465 C CA . LEU B 1 42 ? 5.902 19.594 24.172 1 85.62 42 LEU B CA 1
ATOM 2466 C C . LEU B 1 42 ? 6.211 21.031 23.766 1 85.62 42 LEU B C 1
ATOM 2468 O O . LEU B 1 42 ? 6.336 21.328 22.578 1 85.62 42 LEU B O 1
ATOM 2472 N N . ALA B 1 43 ? 6.301 21.875 24.734 1 86.12 43 ALA B N 1
ATOM 2473 C CA . ALA B 1 43 ? 6.641 23.266 24.484 1 86.12 43 ALA B CA 1
ATOM 2474 C C . ALA B 1 43 ? 7.996 23.391 23.797 1 86.12 43 ALA B C 1
ATOM 2476 O O . ALA B 1 43 ? 8.148 24.156 22.844 1 86.12 43 ALA B O 1
ATOM 2477 N N . GLU B 1 44 ? 8.938 22.609 24.297 1 80.94 44 GLU B N 1
ATOM 2478 C CA . GLU B 1 44 ? 10.273 22.594 23.719 1 80.94 44 GLU B CA 1
ATOM 2479 C C . GLU B 1 44 ? 10.25 22.094 22.266 1 80.94 44 GLU B C 1
ATOM 2481 O O . GLU B 1 44 ? 10.883 22.672 21.391 1 80.94 44 GLU B O 1
ATOM 2486 N N . GLN B 1 45 ? 9.469 21.109 22.062 1 74.44 45 GLN B N 1
ATOM 2487 C CA . GLN B 1 45 ? 9.391 20.5 20.734 1 74.44 45 GLN B CA 1
ATOM 2488 C C . GLN B 1 45 ? 8.727 21.438 19.734 1 74.44 45 GLN B C 1
ATOM 2490 O O . GLN B 1 45 ? 9.078 21.453 18.562 1 74.44 45 GLN B O 1
ATOM 2495 N N . MET B 1 46 ? 7.789 22.25 20.25 1 78.06 46 MET B N 1
ATOM 2496 C CA . MET B 1 46 ? 6.957 23.016 19.328 1 78.06 46 MET B CA 1
ATOM 2497 C C . MET B 1 46 ? 7.398 24.484 19.297 1 78.06 46 MET B C 1
ATOM 2499 O O . MET B 1 46 ? 6.855 25.281 18.531 1 78.06 46 MET B O 1
ATOM 2503 N N . GLY B 1 47 ? 8.281 24.891 20.094 1 75.56 47 GLY B N 1
ATOM 2504 C CA . GLY B 1 47 ? 8.781 26.25 20.141 1 75.56 47 GLY B CA 1
ATOM 2505 C C . GLY B 1 47 ? 7.762 27.234 20.688 1 75.56 47 GLY B C 1
ATOM 2506 O O . GLY B 1 47 ? 7.609 28.344 20.141 1 75.56 47 GLY B O 1
ATOM 2507 N N . VAL B 1 48 ? 6.969 26.781 21.641 1 81.75 48 VAL B N 1
ATOM 2508 C CA . VAL B 1 48 ? 5.969 27.625 22.266 1 81.75 48 VAL B CA 1
ATOM 2509 C C . VAL B 1 48 ? 6.117 27.547 23.797 1 81.75 48 VAL B C 1
ATOM 2511 O O . VAL B 1 48 ? 6.992 26.859 24.297 1 81.75 48 VAL B O 1
ATOM 2514 N N . SER B 1 49 ? 5.445 28.375 24.5 1 87.81 49 SER B N 1
ATOM 2515 C CA . SER B 1 49 ? 5.504 28.375 25.953 1 87.81 49 SER B CA 1
ATOM 2516 C C . SER B 1 49 ? 4.746 27.188 26.531 1 87.81 49 SER B C 1
ATOM 2518 O O . SER B 1 49 ? 3.82 26.656 25.906 1 87.81 49 SER B O 1
ATOM 2520 N N . ALA B 1 50 ? 5.219 26.766 27.75 1 88.56 50 ALA B N 1
ATOM 2521 C CA . ALA B 1 50 ? 4.512 25.703 28.469 1 88.56 50 ALA B CA 1
ATOM 2522 C C . ALA B 1 50 ? 3.068 26.109 28.75 1 88.56 50 ALA B C 1
ATOM 2524 O O . ALA B 1 50 ? 2.176 25.25 28.766 1 88.56 50 ALA B O 1
ATOM 2525 N N . TRP B 1 51 ? 2.904 27.312 28.922 1 88.38 51 TRP B N 1
ATOM 2526 C CA . TRP B 1 51 ? 1.552 27.812 29.156 1 88.38 51 TRP B CA 1
ATOM 2527 C C . TRP B 1 51 ? 0.665 27.562 27.938 1 88.38 51 TRP B C 1
ATOM 2529 O O . TRP B 1 51 ? -0.473 27.109 28.062 1 88.38 51 TRP B O 1
ATOM 2539 N N . THR B 1 52 ? 1.173 27.906 26.766 1 86.31 52 THR B N 1
ATOM 2540 C CA . THR B 1 52 ? 0.447 27.703 25.516 1 86.31 52 THR B CA 1
ATOM 2541 C C . THR B 1 52 ? 0.063 26.234 25.328 1 86.31 52 THR B C 1
ATOM 2543 O O . THR B 1 52 ? -1.072 25.922 24.969 1 86.31 52 THR B O 1
ATOM 2546 N N . VAL B 1 53 ? 0.999 25.359 25.641 1 87.25 53 VAL B N 1
ATOM 2547 C CA . VAL B 1 53 ? 0.742 23.922 25.531 1 87.25 53 VAL B CA 1
ATOM 2548 C C . VAL B 1 53 ? -0.324 23.5 26.547 1 87.25 53 VAL B C 1
ATOM 2550 O O . VAL B 1 53 ? -1.251 22.766 26.203 1 87.25 53 VAL B O 1
ATOM 2553 N N . SER B 1 54 ? -0.206 24.016 27.75 1 89.38 54 SER B N 1
ATOM 2554 C CA . SER B 1 54 ? -1.156 23.672 28.797 1 89.38 54 SER B CA 1
ATOM 2555 C C . SER B 1 54 ? -2.57 24.094 28.438 1 89.38 54 SER B C 1
ATOM 2557 O O . SER B 1 54 ? -3.531 23.359 28.656 1 89.38 54 SER B O 1
ATOM 2559 N N . LYS B 1 55 ? -2.674 25.281 27.859 1 88.44 55 LYS B N 1
ATOM 2560 C CA . LYS B 1 55 ? -3.979 25.781 27.438 1 88.44 55 LYS B CA 1
ATOM 2561 C C . LYS B 1 55 ? -4.551 24.922 26.312 1 88.44 55 LYS B C 1
ATOM 2563 O O . LYS B 1 55 ? -5.754 24.656 26.281 1 88.44 55 LYS B O 1
ATOM 2568 N N . ALA B 1 56 ? -3.674 24.562 25.391 1 87.25 56 ALA B N 1
ATOM 2569 C CA . ALA B 1 56 ? -4.098 23.672 24.312 1 87.25 56 ALA B CA 1
ATOM 2570 C C . ALA B 1 56 ? -4.617 22.344 24.844 1 87.25 56 ALA B C 1
ATOM 2572 O O . ALA B 1 56 ? -5.656 21.859 24.406 1 87.25 56 ALA B O 1
ATOM 2573 N N . ILE B 1 57 ? -3.949 21.859 25.844 1 87.12 57 ILE B N 1
ATOM 2574 C CA . ILE B 1 57 ? -4.32 20.562 26.422 1 87.12 57 ILE B CA 1
ATOM 2575 C C . ILE B 1 57 ? -5.652 20.703 27.156 1 87.12 57 ILE B C 1
ATOM 2577 O O . ILE B 1 57 ? -6.477 19.781 27.125 1 87.12 57 ILE B O 1
ATOM 2581 N N . GLU B 1 58 ? -5.84 21.812 27.797 1 88.75 58 GLU B N 1
ATOM 2582 C CA . GLU B 1 58 ? -7.125 22.078 28.453 1 88.75 58 GLU B CA 1
ATOM 2583 C C . GLU B 1 58 ? -8.273 21.969 27.453 1 88.75 58 GLU B C 1
ATOM 2585 O O . GLU B 1 58 ? -9.328 21.406 27.766 1 88.75 58 GLU B O 1
ATOM 2590 N N . GLN B 1 59 ? -8.008 22.594 26.312 1 85.88 59 GLN B N 1
ATOM 2591 C CA . GLN B 1 59 ? -9.031 22.531 25.281 1 85.88 59 GLN B CA 1
ATOM 2592 C C . GLN B 1 59 ? -9.25 21.094 24.828 1 85.88 59 GLN B C 1
ATOM 2594 O O . GLN B 1 59 ? -10.391 20.688 24.578 1 85.88 59 GLN B O 1
ATOM 2599 N N . LEU B 1 60 ? -8.227 20.312 24.688 1 87.81 60 LEU B N 1
ATOM 2600 C CA . LEU B 1 60 ? -8.336 18.922 24.266 1 87.81 60 LEU B CA 1
ATOM 2601 C C . LEU B 1 60 ? -9.062 18.078 25.312 1 87.81 60 LEU B C 1
ATOM 2603 O O . LEU B 1 60 ? -9.781 17.141 24.969 1 87.81 60 LEU B O 1
ATOM 2607 N N . VAL B 1 61 ? -8.906 18.453 26.562 1 86.06 61 VAL B N 1
ATOM 2608 C CA . VAL B 1 61 ? -9.648 17.812 27.641 1 86.06 61 VAL B CA 1
ATOM 2609 C C . VAL B 1 61 ? -11.133 18.125 27.516 1 86.06 61 VAL B C 1
ATOM 2611 O O . VAL B 1 61 ? -11.977 17.234 27.609 1 86.06 61 VAL B O 1
ATOM 2614 N N . ALA B 1 62 ? -11.344 19.344 27.25 1 85.12 62 ALA B N 1
ATOM 2615 C CA . ALA B 1 62 ? -12.727 19.766 27.094 1 85.12 62 ALA B CA 1
ATOM 2616 C C . ALA B 1 62 ? -13.383 19.047 25.922 1 85.12 62 ALA B C 1
ATOM 2618 O O . ALA B 1 62 ? -14.578 18.734 25.953 1 85.12 62 ALA B O 1
ATOM 2619 N N . ASP B 1 63 ? -12.57 18.766 24.953 1 80.81 63 ASP B N 1
ATOM 2620 C CA . ASP B 1 63 ? -13.086 18.141 23.734 1 80.81 63 ASP B CA 1
ATOM 2621 C C . ASP B 1 63 ? -13.125 16.625 23.875 1 80.81 63 ASP B C 1
ATOM 2623 O O . ASP B 1 63 ? -13.586 15.922 22.969 1 80.81 63 ASP B O 1
ATOM 2627 N N . GLY B 1 64 ? -12.539 16.094 24.906 1 80.38 64 GLY B N 1
ATOM 2628 C CA . GLY B 1 64 ? -12.609 14.672 25.188 1 80.38 64 GLY B CA 1
ATOM 2629 C C . GLY B 1 64 ? -11.469 13.883 24.562 1 80.38 64 GLY B C 1
ATOM 2630 O O . GLY B 1 64 ? -11.484 12.656 24.578 1 80.38 64 GLY B O 1
ATOM 2631 N N . LEU B 1 65 ? -10.477 14.578 24.031 1 87.62 65 LEU B N 1
ATOM 2632 C CA . LEU B 1 65 ? -9.367 13.906 23.344 1 87.62 65 LEU B CA 1
ATOM 2633 C C . LEU B 1 65 ? -8.25 13.586 24.328 1 87.62 65 LEU B C 1
ATOM 2635 O O . LEU B 1 65 ? -7.352 12.797 24.016 1 87.62 65 LEU B O 1
ATOM 2639 N N . VAL B 1 66 ? -8.297 14.211 25.547 1 85.88 66 VAL B N 1
ATOM 2640 C CA . VAL B 1 66 ? -7.328 13.977 26.609 1 85.88 66 VAL B CA 1
ATOM 2641 C C . VAL B 1 66 ? -8.055 13.852 27.953 1 85.88 66 VAL B C 1
ATOM 2643 O O . VAL B 1 66 ? -9.023 14.57 28.219 1 85.88 66 VAL B O 1
ATOM 2646 N N . GLU B 1 67 ? -7.625 12.891 28.641 1 87.31 67 GLU B N 1
ATOM 2647 C CA . GLU B 1 67 ? -8.148 12.727 30 1 87.31 67 GLU B CA 1
ATOM 2648 C C . GLU B 1 67 ? -7.102 13.102 31.047 1 87.31 67 GLU B C 1
ATOM 2650 O O . GLU B 1 67 ? -6.035 12.484 31.109 1 87.31 67 GLU B O 1
ATOM 2655 N N . ALA B 1 68 ? -7.441 14.016 31.844 1 88.69 68 ALA B N 1
ATOM 2656 C CA . ALA B 1 68 ? -6.535 14.414 32.906 1 88.69 68 ALA B CA 1
ATOM 2657 C C . ALA B 1 68 ? -6.723 13.531 34.156 1 88.69 68 ALA B C 1
ATOM 2659 O O . ALA B 1 68 ? -7.703 13.68 34.875 1 88.69 68 ALA B O 1
ATOM 2660 N N . ILE B 1 69 ? -5.754 12.531 34.281 1 82 69 ILE B N 1
ATOM 2661 C CA . ILE B 1 69 ? -5.82 11.648 35.469 1 82 69 ILE B CA 1
ATOM 2662 C C . ILE B 1 69 ? -5.293 12.383 36.688 1 82 69 ILE B C 1
ATOM 2664 O O . ILE B 1 69 ? -5.867 12.273 37.781 1 82 69 ILE B O 1
ATOM 2668 N N . SER B 1 70 ? -4.176 13.094 36.531 1 82.88 70 SER B N 1
ATOM 2669 C CA . SER B 1 70 ? -3.584 13.992 37.5 1 82.88 70 SER B CA 1
ATOM 2670 C C . SER B 1 70 ? -2.918 15.188 36.844 1 82.88 70 SER B C 1
ATOM 2672 O O . SER B 1 70 ? -2.977 15.336 35.625 1 82.88 70 SER B O 1
ATOM 2674 N N . ARG B 1 71 ? -2.547 15.984 37.625 1 75.88 71 ARG B N 1
ATOM 2675 C CA . ARG B 1 71 ? -1.875 17.172 37.094 1 75.88 71 ARG B CA 1
ATOM 2676 C C . ARG B 1 71 ? -0.7 16.781 36.219 1 75.88 71 ARG B C 1
ATOM 2678 O O . ARG B 1 71 ? -0.374 17.5 35.281 1 75.88 71 ARG B O 1
ATOM 2685 N N . SER B 1 72 ? -0.135 15.625 36.5 1 78.88 72 SER B N 1
ATOM 2686 C CA . SER B 1 72 ? 1.083 15.266 35.781 1 78.88 72 SER B CA 1
ATOM 2687 C C . SER B 1 72 ? 0.843 14.094 34.812 1 78.88 72 SER B C 1
ATOM 2689 O O . SER B 1 72 ? 1.764 13.641 34.125 1 78.88 72 SER B O 1
ATOM 2691 N N . ARG B 1 73 ? -0.368 13.672 34.812 1 84.62 73 ARG B N 1
ATOM 2692 C CA . ARG B 1 73 ? -0.64 12.516 33.969 1 84.62 73 ARG B CA 1
ATOM 2693 C C . ARG B 1 73 ? -1.885 12.742 33.125 1 84.62 73 ARG B C 1
ATOM 2695 O O . ARG B 1 73 ? -3 12.781 33.656 1 84.62 73 ARG B O 1
ATOM 2702 N N . ARG B 1 74 ? -1.67 12.945 31.875 1 86.56 74 ARG B N 1
ATOM 2703 C CA . ARG B 1 74 ? -2.73 13.141 30.891 1 86.56 74 ARG B CA 1
ATOM 2704 C C . ARG B 1 74 ? -2.705 12.039 29.844 1 86.56 74 ARG B C 1
ATOM 2706 O O . ARG B 1 74 ? -1.653 11.75 29.266 1 86.56 74 ARG B O 1
ATOM 2713 N N . ILE B 1 75 ? -3.855 11.406 29.625 1 85.75 75 ILE B N 1
ATOM 2714 C CA . ILE B 1 75 ? -3.93 10.227 28.781 1 85.75 75 ILE B CA 1
ATOM 2715 C C . ILE B 1 75 ? -4.703 10.547 27.5 1 85.75 75 ILE B C 1
ATOM 2717 O O . ILE B 1 75 ? -5.746 11.203 27.547 1 85.75 75 ILE B O 1
ATOM 2721 N N . VAL B 1 76 ? -4.129 10.188 26.391 1 88.31 76 VAL B N 1
ATOM 2722 C CA . VAL B 1 76 ? -4.75 10.398 25.094 1 88.31 76 VAL B CA 1
ATOM 2723 C C . VAL B 1 76 ? -6.008 9.539 24.969 1 88.31 76 VAL B C 1
ATOM 2725 O O . VAL B 1 76 ? -6.008 8.375 25.359 1 88.31 76 VAL B O 1
ATOM 2728 N N . ARG B 1 77 ? -7.102 10.164 24.438 1 80.94 77 ARG B N 1
ATOM 2729 C CA . ARG B 1 77 ? -8.344 9.477 24.094 1 80.94 77 ARG B CA 1
ATOM 2730 C C . ARG B 1 77 ? -8.781 9.805 22.672 1 80.94 77 ARG B C 1
ATOM 2732 O O . ARG B 1 77 ? -9.414 10.836 22.438 1 80.94 77 ARG B O 1
ATOM 2739 N N . SER B 1 78 ? -8.438 9.055 21.734 1 70.38 78 SER B N 1
ATOM 2740 C CA . SER B 1 78 ? -8.648 9.359 20.328 1 70.38 78 SER B CA 1
ATOM 2741 C C . SER B 1 78 ? -10.125 9.227 19.938 1 70.38 78 SER B C 1
ATOM 2743 O O . SER B 1 78 ? -10.602 9.914 19.031 1 70.38 78 SER B O 1
ATOM 2745 N N . GLY B 1 79 ? -10.93 8.523 20.625 1 59.31 79 GLY B N 1
ATOM 2746 C CA . GLY B 1 79 ? -12.32 8.258 20.297 1 59.31 79 GLY B CA 1
ATOM 2747 C C . GLY B 1 79 ? -12.492 7.48 19 1 59.31 79 GLY B C 1
ATOM 2748 O O . GLY B 1 79 ? -13.602 7.074 18.656 1 59.31 79 GLY B O 1
ATOM 2749 N N . ILE B 1 80 ? -11.516 7.488 18.109 1 51.62 80 ILE B N 1
ATOM 2750 C CA . ILE B 1 80 ? -11.648 6.77 16.859 1 51.62 80 ILE B CA 1
ATOM 2751 C C . ILE B 1 80 ? -11.414 5.277 17.078 1 51.62 80 ILE B C 1
ATOM 2753 O O . ILE B 1 80 ? -10.391 4.887 17.656 1 51.62 80 ILE B O 1
ATOM 2757 N N . THR B 1 81 ? -12.516 4.516 17.156 1 48.66 81 THR B N 1
ATOM 2758 C CA . THR B 1 81 ? -12.375 3.066 17.234 1 48.66 81 THR B CA 1
ATOM 2759 C C . THR B 1 81 ? -12.336 2.447 15.836 1 48.66 81 THR B C 1
ATOM 2761 O O . THR B 1 81 ? -12.914 2.984 14.898 1 48.66 81 THR B O 1
ATOM 2764 N N . ALA B 1 82 ? -11.406 1.541 15.719 1 51.16 82 ALA B N 1
ATOM 2765 C CA . ALA B 1 82 ? -11.375 0.782 14.469 1 51.16 82 ALA B CA 1
ATOM 2766 C C . ALA B 1 82 ? -12.781 0.433 14 1 51.16 82 ALA B C 1
ATOM 2768 O O . ALA B 1 82 ? -13.68 0.222 14.82 1 51.16 82 ALA B O 1
ATOM 2769 N N . PRO B 1 83 ? -13.094 0.832 12.625 1 46.31 83 PRO B N 1
ATOM 2770 C CA . PRO B 1 83 ? -14.453 0.629 12.109 1 46.31 83 PRO B CA 1
ATOM 2771 C C . PRO B 1 83 ? -15.094 -0.658 12.633 1 46.31 83 PRO B C 1
ATOM 2773 O O . PRO B 1 83 ? -14.438 -1.703 12.672 1 46.31 83 PRO B O 1
ATOM 2776 N N . THR B 1 84 ? -15.906 -0.512 13.641 1 42.31 84 THR B N 1
ATOM 2777 C CA . THR B 1 84 ? -16.766 -1.628 14.031 1 42.31 84 THR B CA 1
ATOM 2778 C C . THR B 1 84 ? -17.609 -2.104 12.852 1 42.31 84 THR B C 1
ATOM 2780 O O . THR B 1 84 ? -17.859 -1.339 11.914 1 42.31 84 THR B O 1
ATOM 2783 N N . GLU B 1 85 ? -17.812 -3.469 12.664 1 41.75 85 GLU B N 1
ATOM 2784 C CA . GLU B 1 85 ? -18.531 -4.242 11.656 1 41.75 85 GLU B CA 1
ATOM 2785 C C . GLU B 1 85 ? -19.906 -3.631 11.375 1 41.75 85 GLU B C 1
ATOM 2787 O O . GLU B 1 85 ? -20.875 -4.348 11.109 1 41.75 85 GLU B O 1
ATOM 2792 N N . SER B 1 86 ? -20.266 -2.51 11.82 1 40.34 86 SER B N 1
ATOM 2793 C CA . SER B 1 86 ? -21.719 -2.402 11.703 1 40.34 86 SER B CA 1
ATOM 2794 C C . SER B 1 86 ? -22.188 -2.783 10.297 1 40.34 86 SER B C 1
ATOM 2796 O O . SER B 1 86 ? -23.062 -3.641 10.141 1 40.34 86 SER B O 1
ATOM 2798 N N . GLY B 1 87 ? -22.766 -1.749 9.461 1 40.12 87 GLY B N 1
ATOM 2799 C CA . GLY B 1 87 ? -23.781 -1.868 8.438 1 40.12 87 GLY B CA 1
ATOM 2800 C C . GLY B 1 87 ? -23.266 -2.479 7.145 1 40.12 87 GLY B C 1
ATOM 2801 O O . GLY B 1 87 ? -22.141 -2.971 7.098 1 40.12 87 GLY B O 1
ATOM 2802 N N . LYS B 1 88 ? -24.047 -2.098 5.949 1 44.78 88 LYS B N 1
ATOM 2803 C CA . LYS B 1 88 ? -24.016 -2.518 4.551 1 44.78 88 LYS B CA 1
ATOM 2804 C C . LYS B 1 88 ? -22.641 -2.293 3.934 1 44.78 88 LYS B C 1
ATOM 2806 O O . LYS B 1 88 ? -22.047 -1.226 4.098 1 44.78 88 LYS B O 1
ATOM 2811 N N . PRO B 1 89 ? -22.078 -3.416 3.447 1 52.34 89 PRO B N 1
ATOM 2812 C CA . PRO B 1 89 ? -20.75 -3.385 2.814 1 52.34 89 PRO B CA 1
ATOM 2813 C C . PRO B 1 89 ? -20.562 -2.168 1.912 1 52.34 89 PRO B C 1
ATOM 2815 O O . PRO B 1 89 ? -21.422 -1.869 1.081 1 52.34 89 PRO B O 1
ATOM 2818 N N . ARG B 1 90 ? -19.766 -1.098 2.34 1 61.72 90 ARG B N 1
ATOM 2819 C CA . ARG B 1 90 ? -19.469 0.045 1.484 1 61.72 90 ARG B CA 1
ATOM 2820 C C . ARG B 1 90 ? -18.641 -0.379 0.274 1 61.72 90 ARG B C 1
ATOM 2822 O O . ARG B 1 90 ? -17.734 -1.21 0.392 1 61.72 90 ARG B O 1
ATOM 2829 N N . ARG B 1 91 ? -19.156 0.007 -0.897 1 80.81 91 ARG B N 1
ATOM 2830 C CA . ARG B 1 91 ? -18.344 -0.118 -2.109 1 80.81 91 ARG B CA 1
ATOM 2831 C C . ARG B 1 91 ? -16.906 0.271 -1.847 1 80.81 91 ARG B C 1
ATOM 2833 O O . ARG B 1 91 ? -16.625 1.285 -1.198 1 80.81 91 ARG B O 1
ATOM 2840 N N . PRO B 1 92 ? -15.992 -0.667 -2.178 1 91.19 92 PRO B N 1
ATOM 2841 C CA . PRO B 1 92 ? -14.594 -0.265 -2.072 1 91.19 92 PRO B CA 1
ATOM 2842 C C . PRO B 1 92 ? -14.32 1.102 -2.697 1 91.19 92 PRO B C 1
ATOM 2844 O O . PRO B 1 92 ? -14.922 1.448 -3.717 1 91.19 92 PRO B O 1
ATOM 2847 N N . HIS B 1 93 ? -13.562 1.873 -2.078 1 95.12 93 HIS B N 1
ATOM 2848 C CA . HIS B 1 93 ? -13.406 3.271 -2.461 1 95.12 93 HIS B CA 1
ATOM 2849 C C . HIS B 1 93 ? -11.953 3.717 -2.348 1 95.12 93 HIS B C 1
ATOM 2851 O O . HIS B 1 93 ? -11.281 3.406 -1.362 1 95.12 93 HIS B O 1
ATOM 2857 N N . VAL B 1 94 ? -11.484 4.336 -3.406 1 98.06 94 VAL B N 1
ATOM 2858 C CA . VAL B 1 94 ? -10.156 4.934 -3.4 1 98.06 94 VAL B CA 1
ATOM 2859 C C . VAL B 1 94 ? -10.258 6.426 -3.092 1 98.06 94 VAL B C 1
ATOM 2861 O O . VAL B 1 94 ? -11.102 7.125 -3.652 1 98.06 94 VAL B O 1
ATOM 2864 N N . PHE B 1 95 ? -9.438 6.906 -2.201 1 98.38 95 PHE B N 1
ATOM 2865 C CA . PHE B 1 95 ? -9.266 8.328 -1.931 1 98.38 95 PHE B CA 1
ATOM 2866 C C . PHE B 1 95 ? -7.906 8.812 -2.422 1 98.38 95 PHE B C 1
ATOM 2868 O O . PHE B 1 95 ? -6.867 8.312 -1.989 1 98.38 95 PHE B O 1
ATOM 2875 N N . LEU B 1 96 ? -7.891 9.711 -3.369 1 98.81 96 LEU B N 1
ATOM 2876 C CA . LEU B 1 96 ? -6.668 10.43 -3.711 1 98.81 96 LEU B CA 1
ATOM 2877 C C . LEU B 1 96 ? -6.551 11.719 -2.904 1 98.81 96 LEU B C 1
ATOM 2879 O O . LEU B 1 96 ? -7.32 12.656 -3.113 1 98.81 96 LEU B O 1
ATOM 2883 N N . ILE B 1 97 ? -5.582 11.742 -2.014 1 98.75 97 ILE B N 1
ATOM 2884 C CA . ILE B 1 97 ? -5.391 12.883 -1.123 1 98.75 97 ILE B CA 1
ATOM 2885 C C . ILE B 1 97 ? -4.25 13.758 -1.637 1 98.75 97 ILE B C 1
ATOM 2887 O O . ILE B 1 97 ? -3.078 13.383 -1.526 1 98.75 97 ILE B O 1
ATOM 2891 N N . GLY B 1 98 ? -4.625 14.898 -2.182 1 98.69 98 GLY B N 1
ATOM 2892 C CA . GLY B 1 98 ? -3.662 15.844 -2.721 1 98.69 98 GLY B CA 1
ATOM 2893 C C . GLY B 1 98 ? -3.533 17.109 -1.885 1 98.69 98 GLY B C 1
ATOM 2894 O O . GLY B 1 98 ? -4.379 17.391 -1.033 1 98.69 98 GLY B O 1
ATOM 2895 N N . GLY B 1 99 ? -2.484 17.875 -2.074 1 98.25 99 GLY B N 1
ATOM 2896 C CA . GLY B 1 99 ? -2.201 19.125 -1.381 1 98.25 99 GLY B CA 1
ATOM 2897 C C . GLY B 1 99 ? -0.734 19.5 -1.419 1 98.25 99 GLY B C 1
ATOM 2898 O O . GLY B 1 99 ? 0.114 18.703 -1.811 1 98.25 99 GLY B O 1
ATOM 2899 N N . TYR B 1 100 ? -0.464 20.672 -1.028 1 97.06 100 TYR B N 1
ATOM 2900 C CA . TYR B 1 100 ? 0.909 21.172 -0.983 1 97.06 100 TYR B CA 1
ATOM 2901 C C . TYR B 1 100 ? 1.638 20.625 0.245 1 97.06 100 TYR B C 1
ATOM 2903 O O . TYR B 1 100 ? 1.01 20.109 1.172 1 97.06 100 TYR B O 1
ATOM 2911 N N . ALA B 1 101 ? 3.035 20.734 0.205 1 95.06 101 ALA B N 1
ATOM 2912 C CA . ALA B 1 101 ? 3.844 20.375 1.367 1 95.06 101 ALA B CA 1
ATOM 2913 C C . ALA B 1 101 ? 3.412 21.156 2.602 1 95.06 101 ALA B C 1
ATOM 2915 O O . ALA B 1 101 ? 3.252 22.391 2.541 1 95.06 101 ALA B O 1
ATOM 2916 N N . GLY B 1 102 ? 3.086 20.453 3.652 1 93.06 102 GLY B N 1
ATOM 2917 C CA . GLY B 1 102 ? 2.73 21.109 4.902 1 93.06 102 GLY B CA 1
ATOM 2918 C C . GLY B 1 102 ? 1.235 21.312 5.066 1 93.06 102 GLY B C 1
ATOM 2919 O O . GLY B 1 102 ? 0.784 21.844 6.078 1 93.06 102 GLY B O 1
ATOM 2920 N N . SER B 1 103 ? 0.462 20.859 4.082 1 95.69 103 SER B N 1
ATOM 2921 C CA . SER B 1 103 ? -0.975 21.109 4.145 1 95.69 103 SER B CA 1
ATOM 2922 C C . SER B 1 103 ? -1.66 20.141 5.105 1 95.69 103 SER B C 1
ATOM 2924 O O . SER B 1 103 ? -2.789 20.375 5.535 1 95.69 103 SER B O 1
ATOM 2926 N N . GLY B 1 104 ? -1.086 19.016 5.395 1 92.94 104 GLY B N 1
ATOM 2927 C CA . GLY B 1 104 ? -1.676 18.047 6.309 1 92.94 104 GLY B CA 1
ATOM 2928 C C . GLY B 1 104 ? -2.23 16.828 5.613 1 92.94 104 GLY B C 1
ATOM 2929 O O . GLY B 1 104 ? -3.037 16.078 6.184 1 92.94 104 GLY B O 1
ATOM 2930 N N . LYS B 1 105 ? -1.827 16.531 4.352 1 95.62 105 LYS B N 1
ATOM 2931 C CA . LYS B 1 105 ? -2.268 15.359 3.607 1 95.62 105 LYS B CA 1
ATOM 2932 C C . LYS B 1 105 ? -2.004 14.078 4.398 1 95.62 105 LYS B C 1
ATOM 2934 O O . LYS B 1 105 ? -2.879 13.219 4.504 1 95.62 105 LYS B O 1
ATOM 2939 N N . SER B 1 106 ? -0.779 13.969 4.902 1 94.5 106 SER B N 1
ATOM 2940 C CA . SER B 1 106 ? -0.396 12.758 5.621 1 94.5 106 SER B CA 1
ATOM 2941 C C . SER B 1 106 ? -1.249 12.562 6.871 1 94.5 106 SER B C 1
ATOM 2943 O O . SER B 1 106 ? -1.668 11.445 7.172 1 94.5 106 SER B O 1
ATOM 2945 N N . GLU B 1 107 ? -1.563 13.648 7.586 1 89.06 107 GLU B N 1
ATOM 2946 C CA . GLU B 1 107 ? -2.4 13.562 8.781 1 89.06 107 GLU B CA 1
ATOM 2947 C C . GLU B 1 107 ? -3.824 13.141 8.43 1 89.06 107 GLU B C 1
ATOM 2949 O O . GLU B 1 107 ? -4.41 12.297 9.109 1 89.06 107 GLU B O 1
ATOM 2954 N N . LEU B 1 108 ? -4.32 13.781 7.367 1 93.81 108 LEU B N 1
ATOM 2955 C CA . LEU B 1 108 ? -5.664 13.398 6.945 1 93.81 108 LEU B CA 1
ATOM 2956 C C . LEU B 1 108 ? -5.715 11.93 6.551 1 93.81 108 LEU B C 1
ATOM 2958 O O . LEU B 1 108 ? -6.676 11.227 6.875 1 93.81 108 LEU B O 1
ATOM 2962 N N . SER B 1 109 ? -4.723 11.438 5.852 1 96.44 109 SER B N 1
ATOM 2963 C CA . SER B 1 109 ? -4.676 10.047 5.434 1 96.44 109 SER B CA 1
ATOM 2964 C C . SER B 1 109 ? -4.73 9.102 6.633 1 96.44 109 SER B C 1
ATOM 2966 O O . SER B 1 109 ? -5.422 8.086 6.598 1 96.44 109 SER B O 1
ATOM 2968 N N . ARG B 1 110 ? -3.996 9.461 7.637 1 90.5 110 ARG B N 1
ATOM 2969 C CA . ARG B 1 110 ? -3.996 8.648 8.844 1 90.5 110 ARG B CA 1
ATOM 2970 C C . ARG B 1 110 ? -5.363 8.664 9.523 1 90.5 110 ARG B C 1
ATOM 2972 O O . ARG B 1 110 ? -5.871 7.625 9.938 1 90.5 110 ARG B O 1
ATOM 2979 N N . VAL B 1 111 ? -5.965 9.875 9.625 1 87.06 111 VAL B N 1
ATOM 2980 C CA . VAL B 1 111 ? -7.293 10 10.219 1 87.06 111 VAL B CA 1
ATOM 2981 C C . VAL B 1 111 ? -8.289 9.148 9.43 1 87.06 111 VAL B C 1
ATOM 2983 O O . VAL B 1 111 ? -9.055 8.383 10.016 1 87.06 111 VAL B O 1
ATOM 2986 N N . LEU B 1 112 ? -8.25 9.281 8.148 1 91.75 112 LEU B N 1
ATOM 2987 C CA . LEU B 1 112 ? -9.172 8.547 7.285 1 91.75 112 LEU B CA 1
ATOM 2988 C C . LEU B 1 112 ? -8.953 7.047 7.402 1 91.75 112 LEU B C 1
ATOM 2990 O O . LEU B 1 112 ? -9.922 6.273 7.406 1 91.75 112 LEU B O 1
ATOM 2994 N N . SER B 1 113 ? -7.719 6.648 7.457 1 92.56 113 SER B N 1
ATOM 2995 C CA . SER B 1 113 ? -7.398 5.23 7.609 1 92.56 113 SER B CA 1
ATOM 2996 C C . SER B 1 113 ? -7.969 4.672 8.906 1 92.56 113 SER B C 1
ATOM 2998 O O . SER B 1 113 ? -8.547 3.584 8.922 1 92.56 113 SER B O 1
ATOM 3000 N N . ARG B 1 114 ? -7.84 5.426 9.922 1 82.88 114 ARG B N 1
ATOM 3001 C CA . ARG B 1 114 ? -8.305 4.98 11.234 1 82.88 114 ARG B CA 1
ATOM 3002 C C . ARG B 1 114 ? -9.82 4.902 11.289 1 82.88 114 ARG B C 1
ATOM 3004 O O . ARG B 1 114 ? -10.383 4.062 11.992 1 82.88 114 ARG B O 1
ATOM 3011 N N . VAL B 1 115 ? -10.477 5.773 10.484 1 80.25 115 VAL B N 1
ATOM 3012 C CA . VAL B 1 115 ? -11.938 5.805 10.477 1 80.25 115 VAL B CA 1
ATOM 3013 C C . VAL B 1 115 ? -12.469 4.727 9.531 1 80.25 115 VAL B C 1
ATOM 3015 O O . VAL B 1 115 ? -13.5 4.102 9.812 1 80.25 115 VAL B O 1
ATOM 3018 N N . THR B 1 116 ? -11.797 4.344 8.469 1 88 116 THR B N 1
ATOM 3019 C CA . THR B 1 116 ? -12.352 3.482 7.43 1 88 116 THR B CA 1
ATOM 3020 C C . THR B 1 116 ? -11.734 2.088 7.5 1 88 116 THR B C 1
ATOM 3022 O O . THR B 1 116 ? -12.281 1.132 6.953 1 88 116 THR B O 1
ATOM 3025 N N . GLY B 1 117 ? -10.516 2.033 8.016 1 89.69 117 GLY B N 1
ATOM 3026 C CA . GLY B 1 117 ? -9.773 0.782 7.992 1 89.69 117 GLY B CA 1
ATOM 3027 C C . GLY B 1 117 ? -9.031 0.556 6.688 1 89.69 117 GLY B C 1
ATOM 3028 O O . GLY B 1 117 ? -8.414 -0.49 6.492 1 89.69 117 GLY B O 1
ATOM 3029 N N . SER B 1 118 ? -9.055 1.551 5.781 1 95.06 118 SER B N 1
ATOM 3030 C CA . SER B 1 118 ? -8.383 1.425 4.488 1 95.06 118 SER B CA 1
ATOM 3031 C C . SER B 1 118 ? -6.883 1.644 4.621 1 95.06 118 SER B C 1
ATOM 3033 O O . SER B 1 118 ? -6.434 2.471 5.418 1 95.06 118 SER B O 1
ATOM 3035 N N . ALA B 1 119 ? -6.129 0.937 3.854 1 98.06 119 ALA B N 1
ATOM 3036 C CA . ALA B 1 119 ? -4.672 1.061 3.887 1 98.06 119 ALA B CA 1
ATOM 3037 C C . ALA B 1 119 ? -4.215 2.359 3.229 1 98.06 119 ALA B C 1
ATOM 3039 O O . ALA B 1 119 ? -4.84 2.834 2.277 1 98.06 119 ALA B O 1
ATOM 3040 N N . ILE B 1 120 ? -3.07 2.842 3.752 1 98.12 120 ILE B N 1
ATOM 3041 C CA . ILE B 1 120 ? -2.432 4.031 3.199 1 98.12 120 ILE B CA 1
ATOM 3042 C C . ILE B 1 120 ? -1.371 3.623 2.182 1 98.12 120 ILE B C 1
ATOM 3044 O O . ILE B 1 120 ? -0.556 2.736 2.445 1 98.12 120 ILE B O 1
ATOM 3048 N N . VAL B 1 121 ? -1.473 4.23 1.014 1 98.69 121 VAL B N 1
ATOM 3049 C CA . VAL B 1 121 ? -0.426 4.156 -0.001 1 98.69 121 VAL B CA 1
ATOM 3050 C C . VAL B 1 121 ? 0.139 5.551 -0.263 1 98.69 121 VAL B C 1
ATOM 3052 O O . VAL B 1 121 ? -0.364 6.281 -1.12 1 98.69 121 VAL B O 1
ATOM 3055 N N . ASP B 1 122 ? 1.164 5.879 0.448 1 98.38 122 ASP B N 1
ATOM 3056 C CA . ASP B 1 122 ? 1.818 7.184 0.365 1 98.38 122 ASP B CA 1
ATOM 3057 C C . ASP B 1 122 ? 2.961 7.16 -0.648 1 98.38 122 ASP B C 1
ATOM 3059 O O . ASP B 1 122 ? 3.867 6.328 -0.551 1 98.38 122 ASP B O 1
ATOM 3063 N N . LYS B 1 123 ? 2.934 8.094 -1.581 1 98.31 123 LYS B N 1
ATOM 3064 C CA . LYS B 1 123 ? 3.943 8.156 -2.635 1 98.31 123 LYS B CA 1
ATOM 3065 C C . LYS B 1 123 ? 5.352 8.172 -2.047 1 98.31 123 LYS B C 1
ATOM 3067 O O . LYS B 1 123 ? 6.234 7.453 -2.52 1 98.31 123 LYS B O 1
ATOM 3072 N N . ASP B 1 124 ? 5.59 8.961 -1.021 1 96.31 124 ASP B N 1
ATOM 3073 C CA . ASP B 1 124 ? 6.914 9.086 -0.428 1 96.31 124 ASP B CA 1
ATOM 3074 C C . ASP B 1 124 ? 7.305 7.812 0.317 1 96.31 124 ASP B C 1
ATOM 3076 O O . ASP B 1 124 ? 8.422 7.32 0.17 1 96.31 124 ASP B O 1
ATOM 3080 N N . THR B 1 125 ? 6.406 7.301 1.097 1 97.56 125 THR B N 1
ATOM 3081 C CA . THR B 1 125 ? 6.727 6.121 1.891 1 97.56 125 THR B CA 1
ATOM 3082 C C . THR B 1 125 ? 7.062 4.938 0.988 1 97.56 125 THR B C 1
ATOM 3084 O O . THR B 1 125 ? 8.031 4.215 1.233 1 97.56 125 THR B O 1
ATOM 3087 N N . THR B 1 126 ? 6.324 4.734 -0.117 1 98.19 126 THR B N 1
ATOM 3088 C CA . THR B 1 126 ? 6.453 3.551 -0.96 1 98.19 126 THR B CA 1
ATOM 3089 C C . THR B 1 126 ? 7.715 3.629 -1.812 1 98.19 126 THR B C 1
ATOM 3091 O O . THR B 1 126 ? 8.234 2.602 -2.252 1 98.19 126 THR B O 1
ATOM 3094 N N . THR B 1 127 ? 8.266 4.875 -1.999 1 98.44 127 THR B N 1
ATOM 3095 C CA . THR B 1 127 ? 9.305 4.938 -3.016 1 98.44 127 THR B CA 1
ATOM 3096 C C . THR B 1 127 ? 10.555 5.633 -2.473 1 98.44 127 THR B C 1
ATOM 3098 O O . THR B 1 127 ? 11.617 5.582 -3.09 1 98.44 127 THR B O 1
ATOM 3101 N N . ARG B 1 128 ? 10.531 6.262 -1.331 1 97 128 ARG B N 1
ATOM 3102 C CA . ARG B 1 128 ? 11.57 7.184 -0.876 1 97 128 ARG B CA 1
ATOM 3103 C C . ARG B 1 128 ? 12.938 6.523 -0.896 1 97 128 ARG B C 1
ATOM 3105 O O . ARG B 1 128 ? 13.906 7.105 -1.394 1 97 128 ARG B O 1
ATOM 3112 N N . ALA B 1 129 ? 13.031 5.344 -0.353 1 98.12 129 ALA B N 1
ATOM 3113 C CA . ALA B 1 129 ? 14.328 4.68 -0.253 1 98.12 129 ALA B CA 1
ATOM 3114 C C . ALA B 1 129 ? 14.961 4.508 -1.629 1 98.12 129 ALA B C 1
ATOM 3116 O O . ALA B 1 129 ? 16.156 4.781 -1.81 1 98.12 129 ALA B O 1
ATOM 3117 N N . VAL B 1 130 ? 14.211 4.129 -2.625 1 98.69 130 VAL B N 1
ATOM 3118 C CA . VAL B 1 130 ? 14.727 3.926 -3.975 1 98.69 130 VAL B CA 1
ATOM 3119 C C . VAL B 1 130 ? 14.969 5.273 -4.645 1 98.69 130 VAL B C 1
ATOM 3121 O O . VAL B 1 130 ? 15.953 5.449 -5.359 1 98.69 130 VAL B O 1
ATOM 3124 N N . VAL B 1 131 ? 14.109 6.246 -4.434 1 98.56 131 VAL B N 1
ATOM 3125 C CA . VAL B 1 131 ? 14.188 7.574 -5.035 1 98.56 131 VAL B CA 1
ATOM 3126 C C . VAL B 1 131 ? 15.469 8.266 -4.582 1 98.56 131 VAL B C 1
ATOM 3128 O O . VAL B 1 131 ? 16.188 8.867 -5.395 1 98.56 131 VAL B O 1
ATOM 3131 N N . GLU B 1 132 ? 15.727 8.164 -3.287 1 98 132 GLU B N 1
ATOM 3132 C CA . GLU B 1 132 ? 16.922 8.805 -2.773 1 98 132 GLU B CA 1
ATOM 3133 C C . GLU B 1 132 ? 18.188 8.18 -3.375 1 98 132 GLU B C 1
ATOM 3135 O O . GLU B 1 132 ? 19.141 8.883 -3.699 1 98 132 GLU B O 1
ATOM 3140 N N . ARG B 1 133 ? 18.156 6.867 -3.516 1 98.12 133 ARG B N 1
ATOM 3141 C CA . ARG B 1 133 ? 19.266 6.18 -4.168 1 98.12 133 ARG B CA 1
ATOM 3142 C C . ARG B 1 133 ? 19.406 6.625 -5.617 1 98.12 133 ARG B C 1
ATOM 3144 O O . ARG B 1 133 ? 20.516 6.809 -6.109 1 98.12 133 ARG B O 1
ATOM 3151 N N . LEU B 1 134 ? 18.297 6.801 -6.324 1 98.5 134 LEU B N 1
ATOM 3152 C CA . LEU B 1 134 ? 18.312 7.25 -7.711 1 98.5 134 LEU B CA 1
ATOM 3153 C C . LEU B 1 134 ? 18.844 8.672 -7.82 1 98.5 134 LEU B C 1
ATOM 3155 O O . LEU B 1 134 ? 19.656 8.961 -8.703 1 98.5 134 LEU B O 1
ATOM 3159 N N . LEU B 1 135 ? 18.391 9.492 -6.91 1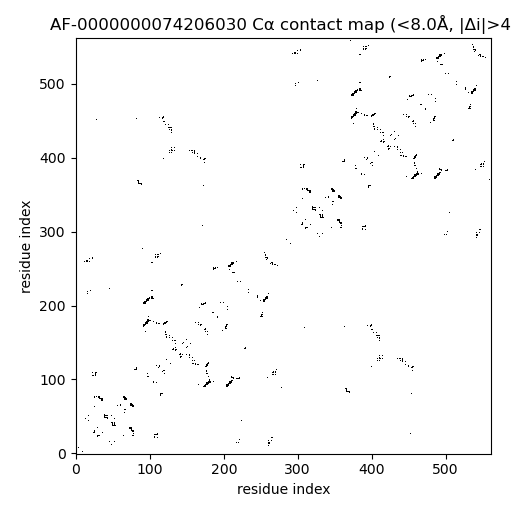 98.12 135 LEU B N 1
ATOM 3160 C CA . LEU B 1 135 ? 18.859 10.875 -6.906 1 98.12 135 LEU B CA 1
ATOM 3161 C C . LEU B 1 135 ? 20.375 10.938 -6.703 1 98.12 135 LEU B C 1
ATOM 3163 O O . LEU B 1 135 ? 21.062 11.711 -7.367 1 98.12 135 LEU B O 1
ATOM 3167 N N . GLU B 1 136 ? 20.891 10.078 -5.809 1 97.44 136 GLU B N 1
ATOM 3168 C CA . GLU B 1 136 ? 22.328 10 -5.609 1 97.44 136 GLU B CA 1
ATOM 3169 C C . GLU B 1 136 ? 23.047 9.609 -6.902 1 97.44 136 GLU B C 1
ATOM 3171 O O . GLU B 1 136 ? 24.062 10.195 -7.25 1 97.44 136 GLU B O 1
ATOM 3176 N N . GLU B 1 137 ? 22.5 8.672 -7.566 1 97.06 137 GLU B N 1
ATOM 3177 C CA . GLU B 1 137 ? 23.078 8.227 -8.828 1 97.06 137 GLU B CA 1
ATOM 3178 C C . GLU B 1 137 ? 23.031 9.328 -9.883 1 97.06 137 GLU B C 1
ATOM 3180 O O . GLU B 1 137 ? 23.922 9.422 -10.727 1 97.06 137 GLU B O 1
ATOM 3185 N N . LEU B 1 138 ? 22.094 10.203 -9.82 1 97.62 138 LEU B N 1
ATOM 3186 C CA . LEU B 1 138 ? 21.922 11.297 -10.773 1 97.62 138 LEU B CA 1
ATOM 3187 C C . LEU B 1 138 ? 22.734 12.516 -10.352 1 97.62 138 LEU B C 1
ATOM 3189 O O . LEU B 1 138 ? 22.656 13.57 -10.984 1 97.62 138 LEU B O 1
ATOM 3193 N N . GLY B 1 139 ? 23.406 12.391 -9.242 1 96.94 139 GLY B N 1
ATOM 3194 C CA . GLY B 1 139 ? 24.25 13.477 -8.766 1 96.94 139 GLY B CA 1
ATOM 3195 C C . GLY B 1 139 ? 23.484 14.562 -8.039 1 96.94 139 GLY B C 1
ATOM 3196 O O . GLY B 1 139 ? 23.906 15.719 -8.023 1 96.94 139 GLY B O 1
ATOM 3197 N N . ARG B 1 140 ? 22.375 14.219 -7.535 1 97 140 ARG B N 1
ATOM 3198 C CA . ARG B 1 140 ? 21.531 15.156 -6.805 1 97 140 ARG B CA 1
ATOM 3199 C C . ARG B 1 140 ? 21.484 14.805 -5.32 1 97 140 ARG B C 1
ATOM 3201 O O . ARG B 1 140 ? 21.703 13.656 -4.938 1 97 140 ARG B O 1
ATOM 3208 N N . PRO B 1 141 ? 21.25 15.859 -4.438 1 95.75 141 PRO B N 1
ATOM 3209 C CA . PRO B 1 141 ? 20.984 15.523 -3.037 1 95.75 141 PRO B CA 1
ATOM 3210 C C . PRO B 1 141 ? 19.797 14.57 -2.873 1 95.75 141 PRO B C 1
ATOM 3212 O O . PRO B 1 141 ? 18.812 14.68 -3.604 1 95.75 141 PRO B O 1
ATOM 3215 N N . ALA B 1 142 ? 19.875 13.672 -1.922 1 95.38 142 ALA B N 1
ATOM 3216 C CA . ALA B 1 142 ? 18.859 12.648 -1.676 1 95.38 142 ALA B CA 1
ATOM 3217 C C . ALA B 1 142 ? 17.5 13.273 -1.416 1 95.38 142 ALA B C 1
ATOM 3219 O O . ALA B 1 142 ? 16.469 12.672 -1.703 1 95.38 142 ALA B O 1
ATOM 3220 N N . HIS B 1 143 ? 17.484 14.516 -0.958 1 93.81 143 HIS B N 1
ATOM 3221 C CA . HIS B 1 143 ? 16.219 15.133 -0.557 1 93.81 143 HIS B CA 1
ATOM 3222 C C . HIS B 1 143 ? 15.727 16.109 -1.618 1 93.81 143 HIS B C 1
ATOM 3224 O O . HIS B 1 143 ? 14.758 16.844 -1.39 1 93.81 143 HIS B O 1
ATOM 3230 N N . ASP B 1 144 ? 16.328 16.094 -2.791 1 94.44 144 ASP B N 1
ATOM 3231 C CA . ASP B 1 144 ? 15.914 16.953 -3.891 1 94.44 144 ASP B CA 1
ATOM 3232 C C . ASP B 1 144 ? 14.508 16.594 -4.367 1 94.44 144 ASP B C 1
ATOM 3234 O O . ASP B 1 144 ? 14.242 15.438 -4.723 1 94.44 144 ASP B O 1
ATOM 3238 N N . ARG B 1 145 ? 13.609 17.578 -4.375 1 93.31 145 ARG B N 1
ATOM 3239 C CA . ARG B 1 145 ? 12.258 17.375 -4.871 1 93.31 145 ARG B CA 1
ATOM 3240 C C . ARG B 1 145 ? 11.812 18.516 -5.77 1 93.31 145 ARG B C 1
ATOM 3242 O O . ARG B 1 145 ? 10.625 18.656 -6.066 1 93.31 145 ARG B O 1
ATOM 3249 N N . GLU B 1 146 ? 12.695 19.312 -6.148 1 90.5 146 GLU B N 1
ATOM 3250 C CA . GLU B 1 146 ? 12.273 20.547 -6.797 1 90.5 146 GLU B CA 1
ATOM 3251 C C . GLU B 1 146 ? 13.055 20.797 -8.086 1 90.5 146 GLU B C 1
ATOM 3253 O O . GLU B 1 146 ? 12.625 21.578 -8.938 1 90.5 146 GLU B O 1
ATOM 3258 N N . SER B 1 147 ? 14.188 20.188 -8.242 1 94.12 147 SER B N 1
ATOM 3259 C CA . SER B 1 147 ? 15.039 20.438 -9.398 1 94.12 147 SER B CA 1
ATOM 3260 C C . SER B 1 147 ? 14.391 19.922 -10.68 1 94.12 147 SER B C 1
ATOM 3262 O O . SER B 1 147 ? 13.508 19.062 -10.633 1 94.12 147 SER B O 1
ATOM 3264 N N . GLN B 1 148 ? 14.875 20.453 -11.805 1 96.12 148 GLN B N 1
ATOM 3265 C CA . GLN B 1 148 ? 14.414 19.969 -13.102 1 96.12 148 GLN B CA 1
ATOM 3266 C C . GLN B 1 148 ? 14.742 18.484 -13.289 1 96.12 148 GLN B C 1
ATOM 3268 O O . GLN B 1 148 ? 13.961 17.75 -13.875 1 96.12 148 GLN B O 1
ATOM 3273 N N . THR B 1 149 ? 15.914 18.109 -12.789 1 97.38 149 THR B N 1
ATOM 3274 C CA . THR B 1 149 ? 16.312 16.703 -12.859 1 97.38 149 THR B CA 1
ATOM 3275 C C . THR B 1 149 ? 15.305 15.812 -12.148 1 97.38 149 THR B C 1
ATOM 3277 O O . THR B 1 149 ? 14.852 14.805 -12.703 1 97.38 149 THR B O 1
ATOM 3280 N N . TYR B 1 150 ? 14.93 16.172 -10.969 1 97.5 150 TYR B N 1
ATOM 3281 C CA . TYR B 1 150 ? 13.922 15.43 -10.227 1 97.5 150 TYR B CA 1
ATOM 3282 C C . TYR B 1 150 ? 12.594 15.414 -10.977 1 97.5 150 TYR B C 1
ATOM 3284 O O . TYR B 1 150 ? 12 14.352 -11.18 1 97.5 150 TYR B O 1
ATOM 3292 N N . LEU B 1 151 ? 12.148 16.562 -11.422 1 96.62 151 LEU B N 1
ATOM 3293 C CA . LEU B 1 151 ? 10.828 16.703 -12.023 1 96.62 151 LEU B CA 1
ATOM 3294 C C . LEU B 1 151 ? 10.734 15.906 -13.32 1 96.62 151 LEU B C 1
ATOM 3296 O O . LEU B 1 151 ? 9.68 15.367 -13.648 1 96.62 151 LEU B O 1
ATOM 3300 N N . GLU B 1 152 ? 11.844 15.734 -14.023 1 96.69 152 GLU B N 1
ATOM 3301 C CA . GLU B 1 152 ? 11.805 15.117 -15.344 1 96.69 152 GLU B CA 1
ATOM 3302 C C . GLU B 1 152 ? 12.219 13.648 -15.273 1 96.69 152 GLU B C 1
ATOM 3304 O O . GLU B 1 152 ? 11.719 12.82 -16.031 1 96.69 152 GLU B O 1
ATOM 3309 N N . HIS B 1 153 ? 13.062 13.305 -14.312 1 97.38 153 HIS B N 1
ATOM 3310 C CA . HIS B 1 153 ? 13.703 12 -14.414 1 97.38 153 HIS B CA 1
ATOM 3311 C C . HIS B 1 153 ? 13.367 11.125 -13.211 1 97.38 153 HIS B C 1
ATOM 3313 O O . HIS B 1 153 ? 13.734 9.945 -13.172 1 97.38 153 HIS B O 1
ATOM 3319 N N . VAL B 1 154 ? 12.672 11.633 -12.25 1 98.5 154 VAL B N 1
ATOM 3320 C CA . VAL B 1 154 ? 12.383 10.852 -11.047 1 98.5 154 VAL B CA 1
ATOM 3321 C C . VAL B 1 154 ? 10.883 10.859 -10.773 1 98.5 154 VAL B C 1
ATOM 3323 O O . VAL B 1 154 ? 10.242 9.805 -10.742 1 98.5 154 VAL B O 1
ATOM 3326 N N . ARG B 1 155 ? 10.258 12.07 -10.75 1 98.31 155 ARG B N 1
ATOM 3327 C CA . ARG B 1 155 ? 8.883 12.289 -10.32 1 98.31 155 ARG B CA 1
ATOM 3328 C C . ARG B 1 155 ? 7.918 11.438 -11.141 1 98.31 155 ARG B C 1
ATOM 3330 O O . ARG B 1 155 ? 7.023 10.797 -10.586 1 98.31 155 ARG B O 1
ATOM 3337 N N . PRO B 1 156 ? 8.109 11.352 -12.477 1 98.25 156 PRO B N 1
ATOM 3338 C CA . PRO B 1 156 ? 7.121 10.586 -13.234 1 98.25 156 PRO B CA 1
ATOM 3339 C C . PRO B 1 156 ? 7.07 9.117 -12.82 1 98.25 156 PRO B C 1
ATOM 3341 O O . PRO B 1 156 ? 5.992 8.508 -12.82 1 98.25 156 PRO B O 1
ATOM 3344 N N . PHE B 1 157 ? 8.156 8.594 -12.414 1 98.56 157 PHE B N 1
ATOM 3345 C CA . PHE B 1 157 ? 8.234 7.18 -12.07 1 98.56 157 PHE B CA 1
ATOM 3346 C C . PHE B 1 157 ? 7.656 6.93 -10.68 1 98.56 157 PHE B C 1
ATOM 3348 O O . PHE B 1 157 ? 7.102 5.859 -10.414 1 98.56 157 PHE B O 1
ATOM 3355 N N . GLU B 1 158 ? 7.73 7.918 -9.797 1 98.69 158 GLU B N 1
ATOM 3356 C CA . GLU B 1 158 ? 7.059 7.832 -8.5 1 98.69 158 GLU B CA 1
ATOM 3357 C C . GLU B 1 158 ? 5.547 7.707 -8.672 1 98.69 158 GLU B C 1
ATOM 3359 O O . GLU B 1 158 ? 4.914 6.867 -8.031 1 98.69 158 GLU B O 1
ATOM 3364 N N . TYR B 1 159 ? 4.996 8.508 -9.531 1 98.62 159 TYR B N 1
ATOM 3365 C CA . TYR B 1 159 ? 3.549 8.523 -9.719 1 98.62 159 TYR B CA 1
ATOM 3366 C C . TYR B 1 159 ? 3.088 7.281 -10.477 1 98.62 159 TYR B C 1
ATOM 3368 O O . TYR B 1 159 ? 1.99 6.77 -10.234 1 98.62 159 TYR B O 1
ATOM 3376 N N . GLU B 1 160 ? 3.975 6.855 -11.375 1 98.31 160 GLU B N 1
ATOM 3377 C CA . GLU B 1 160 ? 3.66 5.598 -12.047 1 98.31 160 GLU B CA 1
ATOM 3378 C C . GLU B 1 160 ? 3.566 4.445 -11.047 1 98.31 160 GLU B C 1
ATOM 3380 O O . GLU B 1 160 ? 2.646 3.629 -11.117 1 98.31 160 GLU B O 1
ATOM 3385 N N . ALA B 1 161 ? 4.5 4.395 -10.156 1 98.62 161 ALA B N 1
ATOM 3386 C CA . ALA B 1 161 ? 4.488 3.361 -9.125 1 98.62 161 ALA B CA 1
ATOM 3387 C C . ALA B 1 161 ? 3.26 3.494 -8.227 1 98.62 161 ALA B C 1
ATOM 3389 O O . ALA B 1 161 ? 2.623 2.496 -7.883 1 98.62 161 ALA B O 1
ATOM 3390 N N . LEU B 1 162 ? 2.922 4.688 -7.863 1 98.62 162 LEU B N 1
ATOM 3391 C CA . LEU B 1 162 ? 1.753 4.949 -7.031 1 98.62 162 LEU B CA 1
ATOM 3392 C C . LEU B 1 162 ? 0.479 4.465 -7.715 1 98.62 162 LEU B C 1
ATOM 3394 O O . LEU B 1 162 ? -0.328 3.76 -7.105 1 98.62 162 LEU B O 1
ATOM 3398 N N . LEU B 1 163 ? 0.313 4.781 -8.977 1 98.31 163 LEU B N 1
ATOM 3399 C CA . LEU B 1 163 ? -0.882 4.406 -9.727 1 98.31 163 LEU B CA 1
ATOM 3400 C C . LEU B 1 163 ? -0.967 2.895 -9.898 1 98.31 163 LEU B C 1
ATOM 3402 O O . LEU B 1 163 ? -2.051 2.314 -9.797 1 98.31 163 LEU B O 1
ATOM 3406 N N . ALA B 1 164 ? 0.156 2.289 -10.125 1 98.12 164 ALA B N 1
ATOM 3407 C CA . ALA B 1 164 ? 0.177 0.834 -10.258 1 98.12 164 ALA B CA 1
ATOM 3408 C C . ALA B 1 164 ? -0.307 0.164 -8.977 1 98.12 164 ALA B C 1
ATOM 3410 O O . ALA B 1 164 ? -1.041 -0.826 -9.023 1 98.12 164 ALA B O 1
ATOM 3411 N N . THR B 1 165 ? 0.105 0.711 -7.871 1 98.62 165 THR B N 1
ATOM 3412 C CA . THR B 1 165 ? -0.285 0.161 -6.578 1 98.62 165 THR B CA 1
ATOM 3413 C C . THR B 1 165 ? -1.784 0.329 -6.352 1 98.62 165 THR B C 1
ATOM 3415 O O . THR B 1 165 ? -2.457 -0.602 -5.898 1 98.62 165 THR B O 1
ATOM 3418 N N . ILE B 1 166 ? -2.312 1.497 -6.68 1 98.62 166 ILE B N 1
ATOM 3419 C CA . ILE B 1 166 ? -3.742 1.763 -6.559 1 98.62 166 ILE B CA 1
ATOM 3420 C C . ILE B 1 166 ? -4.527 0.77 -7.414 1 98.62 166 ILE B C 1
ATOM 3422 O O . ILE B 1 166 ? -5.477 0.145 -6.938 1 98.62 166 ILE B O 1
ATOM 3426 N N . GLU B 1 167 ? -4.09 0.591 -8.609 1 97 167 GLU B N 1
ATOM 3427 C CA . GLU B 1 167 ? -4.805 -0.243 -9.57 1 97 167 GLU B CA 1
ATOM 3428 C C . GLU B 1 167 ? -4.762 -1.714 -9.164 1 97 167 GLU B C 1
ATOM 3430 O O . GLU B 1 167 ? -5.754 -2.432 -9.305 1 97 167 GLU B O 1
ATOM 3435 N N . GLU B 1 168 ? -3.613 -2.154 -8.719 1 96.19 168 GLU B N 1
ATOM 3436 C CA . GLU B 1 168 ? -3.506 -3.541 -8.273 1 96.19 168 GLU B CA 1
ATOM 3437 C C . GLU B 1 168 ? -4.516 -3.846 -7.172 1 96.19 168 GLU B C 1
ATOM 3439 O O . GLU B 1 168 ? -5.156 -4.902 -7.184 1 96.19 168 GLU B O 1
ATOM 3444 N N . ASN B 1 169 ? -4.637 -2.953 -6.223 1 97.62 169 ASN B N 1
ATOM 3445 C CA . ASN B 1 169 ? -5.594 -3.156 -5.145 1 97.62 169 ASN B CA 1
ATOM 3446 C C . ASN B 1 169 ? -7.031 -3.055 -5.645 1 97.62 169 ASN B C 1
ATOM 3448 O O . ASN B 1 169 ? -7.895 -3.834 -5.23 1 97.62 169 ASN B O 1
ATOM 3452 N N . ALA B 1 170 ? -7.281 -2.158 -6.57 1 95.56 170 ALA B N 1
ATOM 3453 C CA . ALA B 1 170 ? -8.617 -2.031 -7.141 1 95.56 170 ALA B CA 1
ATOM 3454 C C . ALA B 1 170 ? -9.039 -3.316 -7.852 1 95.56 170 ALA B C 1
ATOM 3456 O O . ALA B 1 170 ? -10.203 -3.717 -7.793 1 95.56 170 ALA B O 1
ATOM 3457 N N . GLU B 1 171 ? -8.125 -3.957 -8.438 1 90.38 171 GLU B N 1
ATOM 3458 C CA . GLU B 1 171 ? -8.398 -5.16 -9.219 1 90.38 171 GLU B CA 1
ATOM 3459 C C . GLU B 1 171 ? -8.906 -6.289 -8.336 1 90.38 171 GLU B C 1
ATOM 3461 O O . GLU B 1 171 ? -9.57 -7.215 -8.82 1 90.38 171 GLU B O 1
ATOM 3466 N N . VAL B 1 172 ? -8.57 -6.242 -7.086 1 88.75 172 VAL B N 1
ATOM 3467 C CA . VAL B 1 172 ? -9.055 -7.27 -6.176 1 88.75 172 VAL B CA 1
ATOM 3468 C C . VAL B 1 172 ? -10.164 -6.699 -5.293 1 88.75 172 VAL B C 1
ATOM 3470 O O . VAL B 1 172 ? -10.461 -7.242 -4.227 1 88.75 172 VAL B O 1
ATOM 3473 N N . GLY B 1 173 ? -10.656 -5.527 -5.645 1 88.19 173 GLY B N 1
ATOM 3474 C CA . GLY B 1 173 ? -11.812 -4.949 -4.973 1 88.19 173 GLY B CA 1
ATOM 3475 C C . GLY B 1 173 ? -11.453 -4.238 -3.68 1 88.19 173 GLY B C 1
ATOM 3476 O O . GLY B 1 173 ? -12.266 -4.168 -2.758 1 88.19 173 GLY B O 1
ATOM 3477 N N . VAL B 1 174 ? -10.281 -3.781 -3.596 1 93.56 174 VAL B N 1
ATOM 3478 C CA . VAL B 1 174 ? -9.836 -3.107 -2.383 1 93.56 174 VAL B CA 1
ATOM 3479 C C . VAL B 1 174 ? -9.508 -1.647 -2.689 1 93.56 174 VAL B C 1
ATOM 3481 O O . VAL B 1 174 ? -8.82 -1.351 -3.67 1 93.56 174 VAL B O 1
ATOM 3484 N N . GLY B 1 175 ? -10.102 -0.779 -1.948 1 96.19 175 GLY B N 1
ATOM 3485 C CA . GLY B 1 175 ? -9.766 0.635 -2.014 1 96.19 175 GLY B CA 1
ATOM 3486 C C . GLY B 1 175 ? -8.672 1.034 -1.049 1 96.19 175 GLY B C 1
ATOM 3487 O O . GLY B 1 175 ? -8.562 0.475 0.045 1 96.19 175 GLY B O 1
ATOM 3488 N N . VAL B 1 176 ? -7.871 1.997 -1.496 1 98.5 176 VAL B N 1
ATOM 3489 C CA . VAL B 1 176 ? -6.793 2.479 -0.641 1 98.5 176 VAL B CA 1
ATOM 3490 C C . VAL B 1 176 ? -6.859 4 -0.536 1 98.5 176 VAL B C 1
ATOM 3492 O O . VAL B 1 176 ? -7.605 4.648 -1.271 1 98.5 176 VAL B O 1
ATOM 3495 N N . ILE B 1 177 ? -6.156 4.512 0.424 1 98.44 177 ILE B N 1
ATOM 3496 C CA . ILE B 1 177 ? -5.93 5.945 0.578 1 98.44 177 ILE B CA 1
ATOM 3497 C C . ILE B 1 177 ? -4.555 6.312 0.017 1 98.44 177 ILE B C 1
ATOM 3499 O O . ILE B 1 177 ? -3.529 6.043 0.645 1 98.44 177 ILE B O 1
ATOM 3503 N N . ALA B 1 178 ? -4.602 6.895 -1.168 1 98.88 178 ALA B N 1
ATOM 3504 C CA . ALA B 1 178 ? -3.352 7.273 -1.823 1 98.88 178 ALA B CA 1
ATOM 3505 C C . ALA B 1 178 ? -3.025 8.742 -1.576 1 98.88 178 ALA B C 1
ATOM 3507 O O . ALA B 1 178 ? -3.848 9.617 -1.845 1 98.88 178 ALA B O 1
ATOM 3508 N N . THR B 1 179 ? -1.812 8.977 -1.091 1 98.5 179 THR B N 1
ATOM 3509 C CA . THR B 1 179 ? -1.418 10.328 -0.725 1 98.5 179 THR B CA 1
ATOM 3510 C C . THR B 1 179 ? -0.201 10.773 -1.531 1 98.5 179 THR B C 1
ATOM 3512 O O . THR B 1 179 ? 0.782 10.039 -1.639 1 98.5 179 THR B O 1
ATOM 3515 N N . ALA B 1 180 ? -0.274 11.852 -2.105 1 98.62 180 ALA B N 1
ATOM 3516 C CA . ALA B 1 180 ? 0.771 12.539 -2.859 1 98.62 180 ALA B CA 1
ATOM 3517 C C . ALA B 1 180 ? 0.408 14 -3.088 1 98.62 180 ALA B C 1
ATOM 3519 O O . ALA B 1 180 ? -0.739 14.406 -2.879 1 98.62 180 ALA B O 1
ATOM 3520 N N . PRO B 1 181 ? 1.358 14.852 -3.516 1 97.94 181 PRO B N 1
ATOM 3521 C CA . PRO B 1 181 ? 0.981 16.234 -3.828 1 97.94 181 PRO B CA 1
ATOM 3522 C C . PRO B 1 181 ? -0.089 16.312 -4.914 1 97.94 181 PRO B C 1
ATOM 3524 O O . PRO B 1 181 ? -1.001 17.141 -4.824 1 97.94 181 PRO B O 1
ATOM 3527 N N . PHE B 1 182 ? -0.074 15.547 -5.957 1 98.44 182 PHE B N 1
ATOM 3528 C CA . PHE B 1 182 ? -1.032 15.406 -7.047 1 98.44 182 PHE B CA 1
ATOM 3529 C C . PHE B 1 182 ? -1.281 16.75 -7.723 1 98.44 182 PHE B C 1
ATOM 3531 O O . PHE B 1 182 ? -2.377 17 -8.227 1 98.44 182 PHE B O 1
ATOM 3538 N N . ILE B 1 183 ? -0.323 17.656 -7.695 1 97.25 183 ILE B N 1
ATOM 3539 C CA . ILE B 1 183 ? -0.531 19 -8.227 1 97.25 183 ILE B CA 1
ATOM 3540 C C . ILE B 1 183 ? -0.794 18.922 -9.727 1 97.25 183 ILE B C 1
ATOM 3542 O O . ILE B 1 183 ? -1.834 19.391 -10.211 1 97.25 183 ILE B O 1
ATOM 3546 N N . ARG B 1 184 ? 0.086 18.297 -10.508 1 97 184 ARG B N 1
ATOM 3547 C CA . ARG B 1 184 ? -0.081 18.172 -11.953 1 97 184 ARG B CA 1
ATOM 3548 C C . ARG B 1 184 ? -1.253 17.25 -12.297 1 97 184 ARG B C 1
ATOM 3550 O O . ARG B 1 184 ? -2.027 17.531 -13.211 1 97 184 ARG B O 1
ATOM 3557 N N . GLU B 1 185 ? -1.422 16.25 -11.586 1 98.25 185 GLU B N 1
ATOM 3558 C CA . GLU B 1 185 ? -2.443 15.227 -11.82 1 98.25 185 GLU B CA 1
ATOM 3559 C C . GLU B 1 185 ? -3.846 15.797 -11.633 1 98.25 185 GLU B C 1
ATOM 3561 O O . GLU B 1 185 ? -4.73 15.578 -12.461 1 98.25 185 GLU B O 1
ATOM 3566 N N . PHE B 1 186 ? -4.031 16.609 -10.578 1 98.56 186 PHE B N 1
ATOM 3567 C CA . PHE B 1 186 ? -5.348 17.141 -10.25 1 98.56 186 PHE B CA 1
ATOM 3568 C C . PHE B 1 186 ? -5.695 18.328 -11.156 1 98.56 186 PHE B C 1
ATOM 3570 O O . PHE B 1 186 ? -6.852 18.75 -11.219 1 98.56 186 PHE B O 1
ATOM 3577 N N . GLN B 1 187 ? -4.691 18.844 -11.883 1 97.88 187 GLN B N 1
ATOM 3578 C CA . GLN B 1 187 ? -4.949 19.875 -12.875 1 97.88 187 GLN B CA 1
ATOM 3579 C C . GLN B 1 187 ? -5.367 19.281 -14.211 1 97.88 187 GLN B C 1
ATOM 3581 O O . GLN B 1 187 ? -5.902 19.969 -15.078 1 97.88 187 GLN B O 1
ATOM 3586 N N . ASP B 1 188 ? -5.137 18.062 -14.414 1 98 188 ASP B N 1
ATOM 3587 C CA . ASP B 1 188 ? -5.328 17.375 -15.68 1 98 188 ASP B CA 1
ATOM 3588 C C . ASP B 1 188 ? -6.621 16.562 -15.672 1 98 188 ASP B C 1
ATOM 3590 O O . ASP B 1 188 ? -6.617 15.391 -15.266 1 98 188 ASP B O 1
ATOM 3594 N N . ALA B 1 189 ? -7.641 17.109 -16.266 1 97.81 189 ALA B N 1
ATOM 3595 C CA . ALA B 1 189 ? -8.945 16.469 -16.281 1 97.81 189 ALA B CA 1
ATOM 3596 C C . ALA B 1 189 ? -8.883 15.117 -17 1 97.81 189 ALA B C 1
ATOM 3598 O O . ALA B 1 189 ? -9.594 14.18 -16.625 1 97.81 189 ALA B O 1
ATOM 3599 N N . ALA B 1 190 ? -8.07 15.023 -17.953 1 97.94 190 ALA B N 1
ATOM 3600 C CA . ALA B 1 190 ? -7.941 13.766 -18.688 1 97.94 190 ALA B CA 1
ATOM 3601 C C . ALA B 1 190 ? -7.312 12.688 -17.812 1 97.94 190 ALA B C 1
ATOM 3603 O O . ALA B 1 190 ? -7.719 11.523 -17.859 1 97.94 190 ALA B O 1
ATOM 3604 N N . TRP B 1 191 ? -6.32 13.117 -17.094 1 97.69 191 TRP B N 1
ATOM 3605 C CA . TRP B 1 191 ? -5.684 12.188 -16.156 1 97.69 191 TRP B CA 1
ATOM 3606 C C . TRP B 1 191 ? -6.691 11.664 -15.141 1 97.69 191 TRP B C 1
ATOM 3608 O O . TRP B 1 191 ? -6.758 10.461 -14.891 1 97.69 191 TRP B O 1
ATOM 3618 N N . ILE B 1 192 ? -7.516 12.523 -14.641 1 98.38 192 ILE B N 1
ATOM 3619 C CA . ILE B 1 192 ? -8.516 12.18 -13.641 1 98.38 192 ILE B CA 1
ATOM 3620 C C . ILE B 1 192 ? -9.555 11.242 -14.25 1 98.38 192 ILE B C 1
ATOM 3622 O O . ILE B 1 192 ? -9.945 10.25 -13.633 1 98.38 192 ILE B O 1
ATOM 3626 N N . GLU B 1 193 ? -9.945 11.523 -15.414 1 97.62 193 GLU B N 1
ATOM 3627 C CA . GLU B 1 193 ? -10.922 10.688 -16.094 1 97.62 193 GLU B CA 1
ATOM 3628 C C . GLU B 1 193 ? -10.383 9.281 -16.344 1 97.62 193 GLU B C 1
ATOM 3630 O O . GLU B 1 193 ? -11.109 8.297 -16.188 1 97.62 193 GLU B O 1
ATOM 3635 N N . ARG B 1 194 ? -9.18 9.203 -16.703 1 97.25 194 ARG B N 1
ATOM 3636 C CA . ARG B 1 194 ? -8.562 7.91 -16.984 1 97.25 194 ARG B CA 1
ATOM 3637 C C . ARG B 1 194 ? -8.531 7.039 -15.734 1 97.25 194 ARG B C 1
ATOM 3639 O O . ARG B 1 194 ? -8.914 5.871 -15.781 1 97.25 194 ARG B O 1
ATOM 3646 N N . ILE B 1 195 ? -8.086 7.625 -14.633 1 97.44 195 ILE B N 1
ATOM 3647 C CA . ILE B 1 195 ? -8.008 6.824 -13.422 1 97.44 195 ILE B CA 1
ATOM 3648 C C . ILE B 1 195 ? -9.414 6.496 -12.922 1 97.44 195 ILE B C 1
ATOM 3650 O O . ILE B 1 195 ? -9.664 5.391 -12.438 1 97.44 195 ILE B O 1
ATOM 3654 N N . GLY B 1 196 ? -10.32 7.414 -13.016 1 97.38 196 GLY B N 1
ATOM 3655 C CA . GLY B 1 196 ? -11.703 7.156 -12.648 1 97.38 196 GLY B CA 1
ATOM 3656 C C . GLY B 1 196 ? -12.32 6.02 -13.438 1 97.38 196 GLY B C 1
ATOM 3657 O O . GLY B 1 196 ? -13 5.16 -12.867 1 97.38 196 GLY B O 1
ATOM 3658 N N . THR B 1 197 ? -12.062 6.008 -14.719 1 96.69 197 THR B N 1
ATOM 3659 C CA . THR B 1 197 ? -12.609 4.973 -15.586 1 96.69 197 THR B CA 1
ATOM 3660 C C . THR B 1 197 ? -12.047 3.604 -15.219 1 96.69 197 THR B C 1
ATOM 3662 O O . THR B 1 197 ? -12.781 2.621 -15.141 1 96.69 197 THR B O 1
ATOM 3665 N N . ARG B 1 198 ? -10.789 3.586 -14.953 1 95 198 ARG B N 1
ATOM 3666 C CA . ARG B 1 198 ? -10.133 2.334 -14.578 1 95 198 ARG B CA 1
ATOM 3667 C C . ARG B 1 198 ? -10.688 1.797 -13.266 1 95 198 ARG B C 1
ATOM 3669 O O . ARG B 1 198 ? -10.977 0.604 -13.148 1 95 198 ARG B O 1
ATOM 3676 N N . LEU B 1 199 ? -10.82 2.67 -12.297 1 96.88 199 LEU B N 1
ATOM 3677 C CA . LEU B 1 199 ? -11.32 2.264 -10.984 1 96.88 199 LEU B CA 1
ATOM 3678 C C . LEU B 1 199 ? -12.781 1.847 -11.07 1 96.88 199 LEU B C 1
ATOM 3680 O O . LEU B 1 199 ? -13.188 0.851 -10.469 1 96.88 199 LEU B O 1
ATOM 3684 N N . ASN B 1 200 ? -13.547 2.555 -11.883 1 93.94 200 ASN B N 1
ATOM 3685 C CA . ASN B 1 200 ? -14.945 2.203 -12.07 1 93.94 200 ASN B CA 1
ATOM 3686 C C . ASN B 1 200 ? -15.102 0.833 -12.727 1 93.94 200 ASN B C 1
ATOM 3688 O O . ASN B 1 200 ? -15.992 0.065 -12.367 1 93.94 200 ASN B O 1
ATOM 3692 N N . ALA B 1 201 ? -14.258 0.577 -13.68 1 90.75 201 ALA B N 1
ATOM 3693 C CA . ALA B 1 201 ? -14.273 -0.719 -14.352 1 90.75 201 ALA B CA 1
ATOM 3694 C C . ALA B 1 201 ? -14.008 -1.854 -13.367 1 90.75 201 ALA B C 1
ATOM 3696 O O . ALA B 1 201 ? -14.5 -2.969 -13.547 1 90.75 201 ALA B O 1
ATOM 3697 N N . ALA B 1 202 ? -13.32 -1.541 -12.312 1 88.31 202 ALA B N 1
ATOM 3698 C CA . ALA B 1 202 ? -13 -2.531 -11.289 1 88.31 202 ALA B CA 1
ATOM 3699 C C . ALA B 1 202 ? -14.047 -2.52 -10.172 1 88.31 202 ALA B C 1
ATOM 3701 O O . ALA B 1 202 ? -13.906 -3.238 -9.18 1 88.31 202 ALA B O 1
ATOM 3702 N N . GLY B 1 203 ? -15.008 -1.658 -10.266 1 89.06 203 GLY B N 1
ATOM 3703 C CA . GLY B 1 203 ? -16.047 -1.565 -9.258 1 89.06 203 GLY B CA 1
ATOM 3704 C C . GLY B 1 203 ? -15.625 -0.796 -8.023 1 89.06 203 GLY B C 1
ATOM 3705 O O . GLY B 1 203 ? -16.172 -0.994 -6.941 1 89.06 203 GLY B O 1
ATOM 3706 N N . VAL B 1 204 ? -14.633 -0.004 -8.172 1 93.88 204 VAL B N 1
ATOM 3707 C CA . VAL B 1 204 ? -14.094 0.758 -7.051 1 93.88 204 VAL B CA 1
ATOM 3708 C C . VAL B 1 204 ? -14.391 2.244 -7.25 1 93.88 204 VAL B C 1
ATOM 3710 O O . VAL B 1 204 ? -14.164 2.789 -8.336 1 93.88 204 VAL B O 1
ATOM 3713 N N . GLY B 1 205 ? -14.961 2.893 -6.242 1 95.75 205 GLY B N 1
ATOM 3714 C CA . GLY B 1 205 ? -15.227 4.32 -6.305 1 95.75 205 GLY B CA 1
ATOM 3715 C C . GLY B 1 205 ? -13.977 5.168 -6.141 1 95.75 205 GLY B C 1
ATOM 3716 O O . GLY B 1 205 ? -12.945 4.676 -5.691 1 95.75 205 GLY B O 1
ATOM 3717 N N . LEU B 1 206 ? -14.133 6.449 -6.566 1 97.62 206 LEU B N 1
ATOM 3718 C CA . LEU B 1 206 ? -13.016 7.387 -6.477 1 97.62 206 LEU B CA 1
ATOM 3719 C C . LEU B 1 206 ? -13.469 8.719 -5.891 1 97.62 206 LEU B C 1
ATOM 3721 O O . LEU B 1 206 ? -14.516 9.242 -6.273 1 97.62 206 LEU B O 1
ATOM 3725 N N . SER B 1 207 ? -12.758 9.188 -4.953 1 97.75 207 SER B N 1
ATOM 3726 C CA . SER B 1 207 ? -12.914 10.555 -4.48 1 97.75 207 SER B CA 1
ATOM 3727 C C . SER B 1 207 ? -11.578 11.305 -4.52 1 97.75 207 SER B C 1
ATOM 3729 O O . SER B 1 207 ? -10.562 10.797 -4.035 1 97.75 207 SER B O 1
ATOM 3731 N N . LEU B 1 208 ? -11.625 12.422 -5.133 1 98.56 208 LEU B N 1
ATOM 3732 C CA . LEU B 1 208 ? -10.516 13.367 -5.031 1 98.56 208 LEU B CA 1
ATOM 3733 C C . LEU B 1 208 ? -10.672 14.258 -3.805 1 98.56 208 LEU B C 1
ATOM 3735 O O . LEU B 1 208 ? -11.711 14.883 -3.611 1 98.56 208 LEU B O 1
ATOM 3739 N N . VAL B 1 209 ? -9.633 14.289 -3.012 1 98.62 209 VAL B N 1
ATOM 3740 C CA . VAL B 1 209 ? -9.625 15.125 -1.818 1 98.62 209 VAL B CA 1
ATOM 3741 C C . VAL B 1 209 ? -8.461 16.109 -1.881 1 98.62 209 VAL B C 1
ATOM 3743 O O . VAL B 1 209 ? -7.312 15.711 -2.1 1 98.62 209 VAL B O 1
ATOM 3746 N N . TRP B 1 210 ? -8.734 17.359 -1.762 1 98.62 210 TRP B N 1
ATOM 3747 C CA . TRP B 1 210 ? -7.703 18.375 -1.736 1 98.62 210 TRP B CA 1
ATOM 3748 C C . TRP B 1 210 ? -7.594 19.016 -0.351 1 98.62 210 TRP B C 1
ATOM 3750 O O . TRP B 1 210 ? -8.57 19.578 0.16 1 98.62 210 TRP B O 1
ATOM 3760 N N . VAL B 1 211 ? -6.422 18.906 0.262 1 98 211 VAL B N 1
ATOM 3761 C CA . VAL B 1 211 ? -6.191 19.484 1.584 1 98 211 VAL B CA 1
ATOM 3762 C C . VAL B 1 211 ? -5.613 20.891 1.445 1 98 211 VAL B C 1
ATOM 3764 O O . VAL B 1 211 ? -4.512 21.062 0.917 1 98 211 VAL B O 1
ATOM 3767 N N . ARG B 1 212 ? -6.328 21.781 1.889 1 97.19 212 ARG B N 1
ATOM 3768 C CA . ARG B 1 212 ? -5.883 23.172 1.901 1 97.19 212 ARG B CA 1
ATOM 3769 C C . ARG B 1 212 ? -5.449 23.594 3.301 1 97.19 212 ARG B C 1
ATOM 3771 O O . ARG B 1 212 ? -5.93 23.047 4.297 1 97.19 212 ARG B O 1
ATOM 3778 N N . CYS B 1 213 ? -4.566 24.531 3.346 1 94.5 213 CYS B N 1
ATOM 3779 C CA . CYS B 1 213 ? -4.035 25.062 4.594 1 94.5 213 CYS B CA 1
ATOM 3780 C C . CYS B 1 213 ? -3.451 26.469 4.383 1 94.5 213 CYS B C 1
ATOM 3782 O O . CYS B 1 213 ? -2.828 26.734 3.352 1 94.5 213 CYS B O 1
ATOM 3784 N N . ASP B 1 214 ? -3.75 27.359 5.32 1 92.81 214 ASP B N 1
ATOM 3785 C CA . ASP B 1 214 ? -3.172 28.688 5.184 1 92.81 214 ASP B CA 1
ATOM 3786 C C . ASP B 1 214 ? -1.651 28.641 5.324 1 92.81 214 ASP B C 1
ATOM 3788 O O . ASP B 1 214 ? -1.109 27.75 5.977 1 92.81 214 ASP B O 1
ATOM 3792 N N . ALA B 1 215 ? -1.003 29.641 4.766 1 93.06 215 ALA B N 1
ATOM 3793 C CA . ALA B 1 215 ? 0.453 29.656 4.648 1 93.06 215 ALA B CA 1
ATOM 3794 C C . ALA B 1 215 ? 1.112 29.594 6.023 1 93.06 215 ALA B C 1
ATOM 3796 O O . ALA B 1 215 ? 2.117 28.906 6.215 1 93.06 215 ALA B O 1
ATOM 3797 N N . THR B 1 216 ? 0.566 30.281 6.945 1 89.38 216 THR B N 1
ATOM 3798 C CA . THR B 1 216 ? 1.16 30.359 8.273 1 89.38 216 THR B CA 1
ATOM 3799 C C . THR B 1 216 ? 1.107 29 8.961 1 89.38 216 THR B C 1
ATOM 3801 O O . THR B 1 216 ? 2.098 28.547 9.547 1 89.38 216 THR B O 1
ATOM 3804 N N . THR B 1 217 ? 0.015 28.359 8.875 1 87.88 217 THR B N 1
ATOM 3805 C CA . THR B 1 217 ? -0.149 27.031 9.461 1 87.88 217 THR B CA 1
ATOM 3806 C C . THR B 1 217 ? 0.745 26.016 8.758 1 87.88 217 THR B C 1
ATOM 3808 O O . THR B 1 217 ? 1.385 25.188 9.414 1 87.88 217 THR B O 1
ATOM 3811 N N . MET B 1 218 ? 0.843 26.094 7.445 1 92.31 218 MET B N 1
ATOM 3812 C CA . MET B 1 218 ? 1.724 25.219 6.684 1 92.31 218 MET B CA 1
ATOM 3813 C C . MET B 1 218 ? 3.166 25.344 7.164 1 92.31 218 MET B C 1
ATOM 3815 O O . MET B 1 218 ? 3.861 24.328 7.312 1 92.31 218 MET B O 1
ATOM 3819 N N . HIS B 1 219 ? 3.51 26.547 7.371 1 90.56 219 HIS B N 1
ATOM 3820 C CA . HIS B 1 219 ? 4.867 26.812 7.84 1 90.56 219 HIS B CA 1
ATOM 3821 C C . HIS B 1 219 ? 5.133 26.125 9.172 1 90.56 219 HIS B C 1
ATOM 3823 O O . HIS B 1 219 ? 6.188 25.5 9.352 1 90.56 219 HIS B O 1
ATOM 3829 N N . THR B 1 220 ? 4.203 26.172 10 1 82.62 220 THR B N 1
ATOM 3830 C CA . THR B 1 220 ? 4.309 25.547 11.312 1 82.62 220 THR B CA 1
ATOM 3831 C C . THR B 1 220 ? 4.41 24.031 11.195 1 82.62 220 THR B C 1
ATOM 3833 O O . THR B 1 220 ? 5.246 23.406 11.852 1 82.62 220 THR B O 1
ATOM 3836 N N . TYR B 1 221 ? 3.57 23.469 10.367 1 84.19 221 TYR B N 1
ATOM 3837 C CA . TYR B 1 221 ? 3.562 22.016 10.18 1 84.19 221 TYR B CA 1
ATOM 3838 C C . TYR B 1 221 ? 4.883 21.531 9.602 1 84.19 221 TYR B C 1
ATOM 3840 O O . TYR B 1 221 ? 5.43 20.516 10.039 1 84.19 221 TYR B O 1
ATOM 3848 N N . LEU B 1 222 ? 5.449 22.219 8.625 1 89.44 222 LEU B N 1
ATOM 3849 C CA . LEU B 1 222 ? 6.707 21.828 8 1 89.44 222 LEU B CA 1
ATOM 3850 C C . LEU B 1 222 ? 7.859 21.922 9 1 89.44 222 LEU B C 1
ATOM 3852 O O . LEU B 1 222 ? 8.727 21.047 9.031 1 89.44 222 LEU B O 1
ATOM 3856 N N . LYS B 1 223 ? 7.82 22.938 9.773 1 84.25 223 LYS B N 1
ATOM 3857 C CA . LYS B 1 223 ? 8.859 23.125 10.781 1 84.25 223 LYS B CA 1
ATOM 3858 C C . LYS B 1 223 ? 8.828 22 11.812 1 84.25 223 LYS B C 1
ATOM 3860 O O . LYS B 1 223 ? 9.867 21.453 12.188 1 84.25 223 LYS B O 1
ATOM 3865 N N . ARG B 1 224 ? 7.68 21.688 12.195 1 76.19 224 ARG B N 1
ATOM 3866 C CA . ARG B 1 224 ? 7.516 20.625 13.18 1 76.19 224 ARG B CA 1
ATOM 3867 C C . ARG B 1 224 ? 7.977 19.281 12.625 1 76.19 224 ARG B C 1
ATOM 3869 O O . ARG B 1 224 ? 8.602 18.5 13.336 1 76.19 224 ARG B O 1
ATOM 3876 N N . ARG B 1 225 ? 7.641 19.047 11.391 1 81 225 ARG B N 1
ATOM 3877 C CA . ARG B 1 225 ? 8.031 17.812 10.734 1 81 225 ARG B CA 1
ATOM 3878 C C . ARG B 1 225 ? 9.547 17.672 10.672 1 81 225 ARG B C 1
ATOM 3880 O O . ARG B 1 225 ? 10.078 16.562 10.781 1 81 225 ARG B O 1
ATOM 3887 N N . GLY B 1 226 ? 10.219 18.672 10.414 1 84.38 226 GLY B N 1
ATOM 3888 C CA . GLY B 1 226 ? 11.672 18.719 10.438 1 84.38 226 GLY B CA 1
ATOM 3889 C C . GLY B 1 226 ? 12.32 17.828 9.391 1 84.38 226 GLY B C 1
ATOM 3890 O O . GLY B 1 226 ? 13.398 17.281 9.617 1 84.38 226 GLY B O 1
ATOM 3891 N N . ALA B 1 227 ? 11.727 17.594 8.305 1 87.56 227 ALA B N 1
ATOM 3892 C CA . ALA B 1 227 ? 12.25 16.719 7.254 1 87.56 227 ALA B CA 1
ATOM 3893 C C . ALA B 1 227 ? 13.281 17.453 6.398 1 87.56 227 ALA B C 1
ATOM 3895 O O . ALA B 1 227 ? 13.109 18.641 6.094 1 87.56 227 ALA B O 1
ATOM 3896 N N . ALA B 1 228 ? 14.273 16.703 5.922 1 87.5 228 ALA B N 1
ATOM 3897 C CA . ALA B 1 228 ? 15.344 17.281 5.121 1 87.5 228 ALA B CA 1
ATOM 3898 C C . ALA B 1 228 ? 14.812 17.844 3.805 1 87.5 228 ALA B C 1
ATOM 3900 O O . ALA B 1 228 ? 15.289 18.859 3.318 1 87.5 228 ALA B O 1
ATOM 3901 N N . ARG B 1 229 ? 13.836 17.219 3.242 1 88.12 229 ARG B N 1
ATOM 3902 C CA . ARG B 1 229 ? 13.266 17.625 1.958 1 88.12 229 ARG B CA 1
ATOM 3903 C C . ARG B 1 229 ? 12.57 18.984 2.066 1 88.12 229 ARG B C 1
ATOM 3905 O O . ARG B 1 229 ? 12.227 19.594 1.052 1 88.12 229 ARG B O 1
ATOM 3912 N N . ASP B 1 230 ? 12.352 19.469 3.312 1 91.06 230 ASP B N 1
ATOM 3913 C CA . ASP B 1 230 ? 11.609 20.719 3.498 1 91.06 230 ASP B CA 1
ATOM 3914 C C . ASP B 1 230 ? 12.555 21.891 3.725 1 91.06 230 ASP B C 1
ATOM 3916 O O . ASP B 1 230 ? 12.117 23.047 3.777 1 91.06 230 ASP B O 1
ATOM 3920 N N . THR B 1 231 ? 13.797 21.625 3.811 1 88.5 231 THR B N 1
ATOM 3921 C CA . THR B 1 231 ? 14.781 22.641 4.141 1 88.5 231 THR B CA 1
ATOM 3922 C C . THR B 1 231 ? 14.766 23.766 3.107 1 88.5 231 THR B C 1
ATOM 3924 O O . THR B 1 231 ? 14.773 24.953 3.469 1 88.5 231 THR B O 1
ATOM 3927 N N . GLY B 1 232 ? 14.789 23.406 1.846 1 88.44 232 GLY B N 1
ATOM 3928 C CA . GLY B 1 232 ? 14.766 24.422 0.805 1 88.44 232 GLY B CA 1
ATOM 3929 C C . GLY B 1 232 ? 13.539 25.328 0.874 1 88.44 232 GLY B C 1
ATOM 3930 O O . GLY B 1 232 ? 13.656 26.547 0.776 1 88.44 232 GLY B O 1
ATOM 3931 N N . LYS B 1 233 ? 12.398 24.734 1.128 1 91.38 233 LYS B N 1
ATOM 3932 C CA . LYS B 1 233 ? 11.141 25.484 1.239 1 91.38 233 LYS B CA 1
ATOM 3933 C C . LYS B 1 233 ? 11.164 26.422 2.439 1 91.38 233 LYS B C 1
ATOM 3935 O O . LYS B 1 233 ? 10.789 27.594 2.326 1 91.38 233 LYS B O 1
ATOM 3940 N N . LEU B 1 234 ? 11.648 25.891 3.543 1 91.19 234 LEU B N 1
ATOM 3941 C CA . LEU B 1 234 ? 11.641 26.641 4.789 1 91.19 234 LEU B CA 1
ATOM 3942 C C . LEU B 1 234 ? 12.633 27.812 4.73 1 91.19 234 LEU B C 1
ATOM 3944 O O . LEU B 1 234 ? 12.352 28.891 5.242 1 91.19 234 LEU B O 1
ATOM 3948 N N . SER B 1 235 ? 13.711 27.594 4.07 1 92.56 235 SER B N 1
ATOM 3949 C CA . SER B 1 235 ? 14.727 28.641 3.955 1 92.56 235 SER B CA 1
ATOM 3950 C C . SER B 1 235 ? 14.289 29.734 2.986 1 92.56 235 SER B C 1
ATOM 3952 O O . SER B 1 235 ? 14.766 30.859 3.064 1 92.56 235 SER B O 1
ATOM 3954 N N . ASN B 1 236 ? 13.445 29.391 2.084 1 93.31 236 ASN B N 1
ATOM 3955 C CA . ASN B 1 236 ? 12.914 30.312 1.098 1 93.31 236 ASN B CA 1
ATOM 3956 C C . ASN B 1 236 ? 11.383 30.312 1.099 1 93.31 236 ASN B C 1
ATOM 3958 O O . ASN B 1 236 ? 10.758 30.141 0.052 1 93.31 236 ASN B O 1
ATOM 3962 N N . TRP B 1 237 ? 10.859 30.578 2.273 1 93.69 237 TRP B N 1
ATOM 3963 C CA . TRP B 1 237 ? 9.438 30.375 2.5 1 93.69 237 TRP B CA 1
ATOM 3964 C C . TRP B 1 237 ? 8.609 31.312 1.625 1 93.69 237 TRP B C 1
ATOM 3966 O O . TRP B 1 237 ? 7.648 30.891 0.978 1 93.69 237 TRP B O 1
ATOM 3976 N N . ASP B 1 238 ? 8.984 32.594 1.626 1 94.88 238 ASP B N 1
ATOM 3977 C CA . ASP B 1 238 ? 8.219 33.594 0.853 1 94.88 238 ASP B CA 1
ATOM 3978 C C . ASP B 1 238 ? 8.211 33.219 -0.63 1 94.88 238 ASP B C 1
ATOM 3980 O O . ASP B 1 238 ? 7.18 33.344 -1.299 1 94.88 238 ASP B O 1
ATOM 3984 N N . ASP B 1 239 ? 9.312 32.781 -1.136 1 94.19 239 ASP B N 1
ATOM 3985 C CA . ASP B 1 239 ? 9.398 32.344 -2.527 1 94.19 239 ASP B CA 1
ATOM 3986 C C . ASP B 1 239 ? 8.547 31.078 -2.764 1 94.19 239 ASP B C 1
ATOM 3988 O O . ASP B 1 239 ? 7.898 30.953 -3.803 1 94.19 239 ASP B O 1
ATOM 3992 N N . TYR B 1 240 ? 8.625 30.219 -1.771 1 93.38 240 TYR B N 1
ATOM 3993 C CA . TYR B 1 240 ? 7.832 29 -1.894 1 93.38 240 TYR B CA 1
ATOM 3994 C C . TYR B 1 240 ? 6.344 29.312 -1.975 1 93.38 240 TYR B C 1
ATOM 3996 O O . TYR B 1 240 ? 5.652 28.859 -2.883 1 93.38 240 TYR B O 1
ATOM 4004 N N . ILE B 1 241 ? 5.91 30.141 -1.08 1 95 241 ILE B N 1
ATOM 4005 C CA . ILE B 1 241 ? 4.488 30.453 -1.01 1 95 241 ILE B CA 1
ATOM 4006 C C . ILE B 1 241 ? 4.074 31.234 -2.256 1 95 241 ILE B C 1
ATOM 4008 O O . ILE B 1 241 ? 2.967 31.062 -2.764 1 95 241 ILE B O 1
ATOM 4012 N N . ALA B 1 242 ? 4.934 32.094 -2.715 1 95 242 ALA B N 1
ATOM 4013 C CA . ALA B 1 242 ? 4.645 32.844 -3.924 1 95 242 ALA B CA 1
ATOM 4014 C C . ALA B 1 242 ? 4.551 31.938 -5.141 1 95 242 ALA B C 1
ATOM 4016 O O . ALA B 1 242 ? 3.893 32.281 -6.129 1 95 242 ALA B O 1
ATOM 4017 N N . GLY B 1 243 ? 5.145 30.766 -5.078 1 93 243 GLY B N 1
ATOM 4018 C CA . GLY B 1 243 ? 5.219 29.859 -6.211 1 93 243 GLY B CA 1
ATOM 4019 C C . GLY B 1 243 ? 4.07 28.875 -6.258 1 93 243 GLY B C 1
ATOM 4020 O O . GLY B 1 243 ? 3.938 28.109 -7.219 1 93 243 GLY B O 1
ATOM 4021 N N . ILE B 1 244 ? 3.252 28.922 -5.199 1 93.62 244 ILE B N 1
ATOM 4022 C CA . ILE B 1 244 ? 2.141 27.969 -5.234 1 93.62 244 ILE B CA 1
ATOM 4023 C C . ILE B 1 244 ? 0.816 28.734 -5.215 1 93.62 244 ILE B C 1
ATOM 4025 O O . ILE B 1 244 ? 0.775 29.906 -4.863 1 93.62 244 ILE B O 1
ATOM 4029 N N . ASP B 1 245 ? -0.221 28.016 -5.695 1 95.88 245 ASP B N 1
ATOM 4030 C CA . ASP B 1 245 ? -1.57 28.562 -5.727 1 95.88 245 ASP B CA 1
ATOM 4031 C C . ASP B 1 245 ? -2.41 28.031 -4.566 1 95.88 245 ASP B C 1
ATOM 4033 O O . AS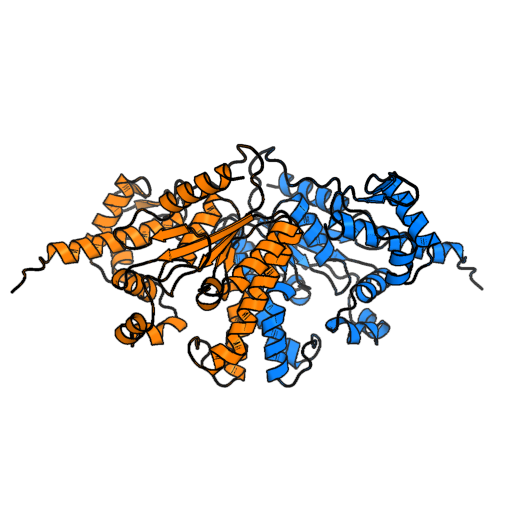P B 1 245 ? -3.041 26.984 -4.684 1 95.88 245 ASP B O 1
ATOM 4037 N N . LEU B 1 246 ? -2.523 28.828 -3.518 1 94.38 246 LEU B N 1
ATOM 4038 C CA . LEU B 1 246 ? -3.221 28.391 -2.311 1 94.38 246 LEU B CA 1
ATOM 4039 C C . LEU B 1 246 ? -4.719 28.266 -2.568 1 94.38 246 LEU B C 1
ATOM 4041 O O . LEU B 1 246 ? -5.438 27.672 -1.76 1 94.38 246 LEU B O 1
ATOM 4045 N N . ALA B 1 247 ? -5.191 28.781 -3.656 1 94.25 247 ALA B N 1
ATOM 4046 C CA . ALA B 1 247 ? -6.605 28.688 -4.012 1 94.25 247 ALA B CA 1
ATOM 4047 C C . ALA B 1 247 ? -6.852 27.547 -5 1 94.25 247 ALA B C 1
ATOM 4049 O O . ALA B 1 247 ? -7.984 27.312 -5.426 1 94.25 247 ALA B O 1
ATOM 4050 N N . PHE B 1 248 ? -5.836 26.812 -5.266 1 95.94 248 PHE B N 1
ATOM 4051 C CA . PHE B 1 248 ? -5.922 25.719 -6.234 1 95.94 248 PHE B CA 1
ATOM 4052 C C . PHE B 1 248 ? -7.031 24.75 -5.855 1 95.94 248 PHE B C 1
ATOM 4054 O O . PHE B 1 248 ? -7.258 24.484 -4.672 1 95.94 248 PHE B O 1
ATOM 4061 N N . GLN B 1 249 ? -7.715 24.234 -6.902 1 95.44 249 GLN B N 1
ATOM 4062 C CA . GLN B 1 249 ? -8.688 23.156 -6.781 1 95.44 249 GLN B CA 1
ATOM 4063 C C . GLN B 1 249 ? -8.555 22.172 -7.938 1 95.44 249 GLN B C 1
ATOM 4065 O O . GLN B 1 249 ? -8.242 22.562 -9.062 1 95.44 249 GLN B O 1
ATOM 4070 N N . PRO B 1 250 ? -8.812 20.891 -7.676 1 97.94 250 PRO B N 1
ATOM 4071 C CA . PRO B 1 250 ? -8.75 19.891 -8.75 1 97.94 250 PRO B CA 1
ATOM 4072 C C . PRO B 1 250 ? -9.727 20.188 -9.883 1 97.94 250 PRO B C 1
ATOM 4074 O O . PRO B 1 250 ? -10.781 20.781 -9.664 1 97.94 250 PRO B O 1
ATOM 4077 N N . ALA B 1 251 ? -9.414 19.734 -11.086 1 97.44 251 ALA B N 1
ATOM 4078 C CA . ALA B 1 251 ? -10.156 20.031 -12.305 1 97.44 251 ALA B CA 1
ATOM 4079 C C . ALA B 1 251 ? -11.328 19.062 -12.484 1 97.44 251 ALA B C 1
ATOM 4081 O O . ALA B 1 251 ? -11.766 18.812 -13.609 1 97.44 251 ALA B O 1
ATOM 4082 N N . ALA B 1 252 ? -11.828 18.406 -11.469 1 97.5 252 ALA B N 1
ATOM 4083 C CA . ALA B 1 252 ? -12.969 17.484 -11.445 1 97.5 252 ALA B CA 1
ATOM 4084 C C . ALA B 1 252 ? -13.672 17.516 -10.086 1 97.5 252 ALA B C 1
ATOM 4086 O O . ALA B 1 252 ? -13.25 18.234 -9.18 1 97.5 252 ALA B O 1
ATOM 4087 N N . ASP B 1 253 ? -14.828 16.844 -9.992 1 96.75 253 ASP B N 1
ATOM 4088 C CA . ASP B 1 253 ? -15.523 16.75 -8.711 1 96.75 253 ASP B CA 1
ATOM 4089 C C . ASP B 1 253 ? -14.57 16.328 -7.594 1 96.75 253 ASP B C 1
ATOM 4091 O O . ASP B 1 253 ? -13.789 15.398 -7.77 1 96.75 253 ASP B O 1
ATOM 4095 N N . HIS B 1 254 ? -14.539 17.109 -6.52 1 98.06 254 HIS B N 1
ATOM 4096 C CA . HIS B 1 254 ? -13.609 16.891 -5.414 1 98.06 254 HIS B CA 1
ATOM 4097 C C . HIS B 1 254 ? -14.203 17.359 -4.094 1 98.06 254 HIS B C 1
ATOM 4099 O O . HIS B 1 254 ? -15.266 17.984 -4.074 1 98.06 254 HIS B O 1
ATOM 4105 N N . VAL B 1 255 ? -13.547 16.969 -3.055 1 97.75 255 VAL B N 1
ATOM 4106 C CA . VAL B 1 255 ? -13.844 17.453 -1.714 1 97.75 255 VAL B CA 1
ATOM 4107 C C . VAL B 1 255 ? -12.664 18.281 -1.199 1 97.75 255 VAL B C 1
ATOM 4109 O O . VAL B 1 255 ? -11.508 17.906 -1.385 1 97.75 255 VAL B O 1
ATOM 4112 N N . ILE B 1 256 ? -12.992 19.406 -0.597 1 97.62 256 ILE B N 1
ATOM 4113 C CA . ILE B 1 256 ? -11.969 20.234 0.044 1 97.62 256 ILE B CA 1
ATOM 4114 C C . ILE B 1 256 ? -11.953 19.953 1.547 1 97.62 256 ILE B C 1
ATOM 4116 O O . ILE B 1 256 ? -13.008 19.984 2.195 1 97.62 256 ILE B O 1
ATOM 4120 N N . ILE B 1 257 ? -10.781 19.688 2.07 1 97.25 257 ILE B N 1
ATOM 4121 C CA . ILE B 1 257 ? -10.531 19.578 3.504 1 97.25 257 ILE B CA 1
ATOM 4122 C C . ILE B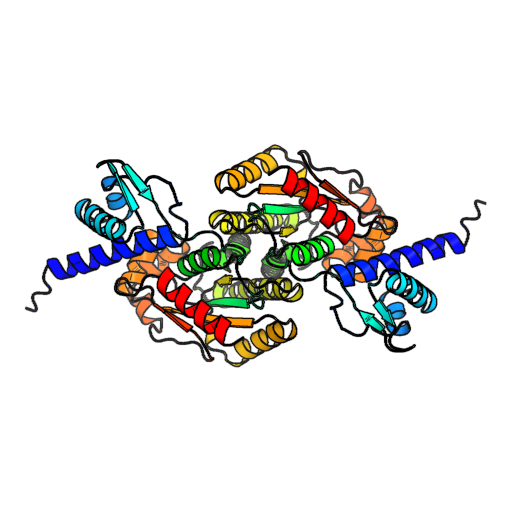 1 257 ? -9.578 20.688 3.947 1 97.25 257 ILE B C 1
ATOM 4124 O O . ILE B 1 257 ? -8.508 20.875 3.367 1 97.25 257 ILE B O 1
ATOM 4128 N N . ASP B 1 258 ? -10.016 21.422 4.914 1 95.44 258 ASP B N 1
ATOM 4129 C CA . ASP B 1 258 ? -9.219 22.547 5.406 1 95.44 258 ASP B CA 1
ATOM 4130 C C . ASP B 1 258 ? -8.492 22.172 6.699 1 95.44 258 ASP B C 1
ATOM 4132 O O . ASP B 1 258 ? -9.125 21.781 7.676 1 95.44 258 ASP B O 1
ATOM 4136 N N . ASN B 1 259 ? -7.148 22.328 6.676 1 93 259 ASN B N 1
ATOM 4137 C CA . ASN B 1 259 ? -6.355 21.969 7.848 1 93 259 ASN B CA 1
ATOM 4138 C C . ASN B 1 259 ? -5.672 23.203 8.453 1 93 259 ASN B C 1
ATOM 4140 O O . ASN B 1 259 ? -4.613 23.078 9.078 1 93 259 ASN B O 1
ATOM 4144 N N . SER B 1 260 ? -6.254 24.344 8.188 1 91.25 260 SER B N 1
ATOM 4145 C CA . SER B 1 260 ? -5.766 25.562 8.844 1 91.25 260 SER B CA 1
ATOM 4146 C C . SER B 1 260 ? -6.051 25.531 10.336 1 91.25 260 SER B C 1
ATOM 4148 O O . SER B 1 260 ? -6.957 24.828 10.789 1 91.25 260 SER B O 1
ATOM 4150 N N . ALA B 1 261 ? -5.277 26.297 11.047 1 79.75 261 ALA B N 1
ATOM 4151 C CA . ALA B 1 261 ? -5.402 26.328 12.5 1 79.75 261 ALA B CA 1
ATOM 4152 C C . ALA B 1 261 ? -6.836 26.641 12.922 1 79.75 261 ALA B C 1
ATOM 4154 O O . ALA B 1 261 ? -7.332 26.109 13.914 1 79.75 261 ALA B O 1
ATOM 4155 N N . SER B 1 262 ? -7.516 27.438 12.172 1 83.38 262 SER B N 1
ATOM 4156 C CA . SER B 1 262 ? -8.828 27.953 12.555 1 83.38 262 SER B CA 1
ATOM 4157 C C . SER B 1 262 ? -9.945 27.047 12.039 1 83.38 262 SER B C 1
ATOM 4159 O O . SER B 1 262 ? -11.117 27.266 12.328 1 83.38 262 SER B O 1
ATOM 4161 N N . SER B 1 263 ? -9.57 26.016 11.289 1 86.5 263 SER B N 1
ATOM 4162 C CA . SER B 1 263 ? -10.578 25.188 10.617 1 86.5 263 SER B CA 1
ATOM 4163 C C . SER B 1 263 ? -11.148 24.141 11.562 1 86.5 263 SER B C 1
ATOM 4165 O O . SER B 1 263 ? -10.656 23.969 12.68 1 86.5 263 SER B O 1
ATOM 4167 N N . GLU B 1 264 ? -12.289 23.484 11.07 1 84.38 264 GLU B N 1
ATOM 4168 C CA . GLU B 1 264 ? -12.812 22.297 11.734 1 84.38 264 GLU B CA 1
ATOM 4169 C C . GLU B 1 264 ? -11.773 21.188 11.789 1 84.38 264 GLU B C 1
ATOM 4171 O O . GLU B 1 264 ? -10.953 21.047 10.883 1 84.38 264 GLU B O 1
ATOM 4176 N N . PRO B 1 265 ? -11.82 20.375 12.969 1 78.31 265 PRO B N 1
ATOM 4177 C CA . PRO B 1 265 ? -10.867 19.266 13.078 1 78.31 265 PRO B CA 1
ATOM 4178 C C . PRO B 1 265 ? -10.922 18.328 11.875 1 78.31 265 PRO B C 1
ATOM 4180 O O . PRO B 1 265 ? -11.992 18.125 11.297 1 78.31 265 PRO B O 1
ATOM 4183 N N . LEU B 1 266 ? -9.836 17.719 11.5 1 84.44 266 LEU B N 1
ATOM 4184 C CA . LEU B 1 266 ? -9.719 16.812 10.359 1 84.44 266 LEU B CA 1
ATOM 4185 C C . LEU B 1 266 ? -10.711 15.648 10.484 1 84.44 266 LEU B C 1
ATOM 4187 O O . LEU B 1 266 ? -11.359 15.281 9.508 1 84.44 266 LEU B O 1
ATOM 4191 N N . GLN B 1 267 ? -10.836 15.133 11.695 1 81.5 267 GLN B N 1
ATOM 4192 C CA . GLN B 1 267 ? -11.711 13.984 11.891 1 81.5 267 GLN B CA 1
ATOM 4193 C C . GLN B 1 267 ? -13.156 14.336 11.562 1 81.5 267 GLN B C 1
ATOM 4195 O O . GLN B 1 267 ? -13.875 13.547 10.938 1 81.5 267 GLN B O 1
ATOM 4200 N N . SER B 1 268 ? -13.57 15.523 12.047 1 84.56 268 SER B N 1
ATOM 4201 C CA . SER B 1 268 ? -14.93 15.977 11.766 1 84.56 268 SER B CA 1
ATOM 4202 C C . SER B 1 268 ? -15.164 16.125 10.266 1 84.56 268 SER B C 1
ATOM 4204 O O . SER B 1 268 ? -16.188 15.672 9.742 1 84.56 268 SER B O 1
ATOM 4206 N N . GLN B 1 269 ? -14.266 16.719 9.609 1 90.5 269 GLN B N 1
ATOM 4207 C CA . GLN B 1 269 ? -14.383 16.922 8.172 1 90.5 269 GLN B CA 1
ATOM 4208 C C . GLN B 1 269 ? -14.352 15.594 7.422 1 90.5 269 GLN B C 1
ATOM 4210 O O . GLN B 1 269 ? -15.109 15.398 6.473 1 90.5 269 GLN B O 1
ATOM 4215 N N . ALA B 1 270 ? -13.484 14.664 7.879 1 88.94 270 ALA B N 1
ATOM 4216 C CA . ALA B 1 270 ? -13.398 13.336 7.273 1 88.94 270 ALA B CA 1
ATOM 4217 C C . ALA B 1 270 ? -14.711 12.578 7.406 1 88.94 270 ALA B C 1
ATOM 4219 O O . ALA B 1 270 ? -15.203 11.992 6.438 1 88.94 270 ALA B O 1
ATOM 4220 N N . THR B 1 271 ? -15.305 12.648 8.531 1 84.56 271 THR B N 1
ATOM 4221 C CA . THR B 1 271 ? -16.562 11.945 8.797 1 84.56 271 THR B CA 1
ATOM 4222 C C . THR B 1 271 ? -17.672 12.492 7.918 1 84.56 271 THR B C 1
ATOM 4224 O O . THR B 1 271 ? -18.469 11.734 7.359 1 84.56 271 THR B O 1
ATOM 4227 N N . LYS B 1 272 ? -17.734 13.789 7.809 1 89.75 272 LYS B N 1
ATOM 4228 C CA . LYS B 1 272 ? -18.734 14.422 6.949 1 89.75 272 LYS B CA 1
ATOM 4229 C C . LYS B 1 272 ? -18.562 14 5.496 1 89.75 272 LYS B C 1
ATOM 4231 O O . LYS B 1 272 ? -19.531 13.695 4.809 1 89.75 272 LYS B O 1
ATOM 4236 N N . MET B 1 273 ? -17.344 13.945 5.062 1 93.06 273 MET B N 1
ATOM 4237 C CA . MET B 1 273 ? -17.047 13.523 3.695 1 93.06 273 MET B CA 1
ATOM 4238 C C . MET B 1 273 ? -17.516 12.094 3.451 1 93.06 273 MET B C 1
ATOM 4240 O O . MET B 1 273 ? -18.156 11.805 2.443 1 93.06 273 MET B O 1
ATOM 4244 N N . LEU B 1 274 ? -17.219 11.211 4.359 1 90.75 274 LEU B N 1
ATOM 4245 C CA . LEU B 1 274 ? -17.562 9.805 4.219 1 90.75 274 LEU B CA 1
ATOM 4246 C C . LEU B 1 274 ? -19.078 9.617 4.184 1 90.75 274 LEU B C 1
ATOM 4248 O O . LEU B 1 274 ? -19.594 8.766 3.449 1 90.75 274 LEU B O 1
ATOM 4252 N N . ALA B 1 275 ? -19.781 10.422 4.953 1 87.69 275 ALA B N 1
ATOM 4253 C CA . ALA B 1 275 ? -21.234 10.359 4.957 1 87.69 275 ALA B CA 1
ATOM 4254 C C . ALA B 1 275 ? -21.812 10.734 3.592 1 87.69 275 ALA B C 1
ATOM 4256 O O . ALA B 1 275 ? -22.766 10.125 3.125 1 87.69 275 ALA B O 1
ATOM 4257 N N . THR B 1 276 ? -21.203 11.648 2.98 1 89.12 276 THR B N 1
ATOM 4258 C CA . THR B 1 276 ? -21.656 12.109 1.678 1 89.12 276 THR B CA 1
ATOM 4259 C C . THR B 1 276 ? -21.375 11.07 0.599 1 89.12 276 THR B C 1
ATOM 4261 O O . THR B 1 276 ? -22.203 10.852 -0.293 1 89.12 276 THR B O 1
ATOM 4264 N N . ILE B 1 277 ? -20.281 10.438 0.678 1 86.5 277 ILE B N 1
ATOM 4265 C CA . ILE B 1 277 ? -19.875 9.438 -0.306 1 86.5 277 ILE B CA 1
ATOM 4266 C C . ILE B 1 277 ? -20.781 8.211 -0.189 1 86.5 277 ILE B C 1
ATOM 4268 O O . ILE B 1 277 ? -21.172 7.621 -1.2 1 86.5 277 ILE B O 1
ATOM 4272 N N . SER B 1 278 ? -21.125 7.742 0.944 1 78.38 278 SER B N 1
ATOM 4273 C CA . SER B 1 278 ? -21.969 6.586 1.175 1 78.38 278 SER B CA 1
ATOM 4274 C C . SER B 1 278 ? -23.391 6.836 0.666 1 78.38 278 SER B C 1
ATOM 4276 O O . SER B 1 278 ? -24.047 5.926 0.154 1 78.38 278 SER B O 1
ATOM 4278 N N . ALA B 1 279 ? -23.766 8.039 0.731 1 70.5 279 ALA B N 1
ATOM 4279 C CA . ALA B 1 279 ? -25.109 8.406 0.3 1 70.5 279 ALA B CA 1
ATOM 4280 C C . ALA B 1 279 ? -25.219 8.43 -1.223 1 70.5 279 ALA B C 1
ATOM 4282 O O . ALA B 1 279 ? -26.297 8.195 -1.783 1 70.5 279 ALA B O 1
ATOM 4283 N N . ALA B 1 280 ? -24.188 8.594 -1.835 1 66.12 280 ALA B N 1
ATOM 4284 C CA . ALA B 1 280 ? -24.172 8.688 -3.293 1 66.12 280 ALA B CA 1
ATOM 4285 C C . ALA B 1 280 ? -24.062 7.305 -3.93 1 66.12 280 ALA B C 1
ATOM 4287 O O . ALA B 1 280 ? -24.359 7.133 -5.113 1 66.12 280 ALA B O 1
ATOM 4288 N N . ALA B 1 281 ? -23.688 6.371 -3.148 1 59.53 281 ALA B N 1
ATOM 4289 C CA . ALA B 1 281 ? -23.484 5.027 -3.688 1 59.53 281 ALA B CA 1
ATOM 4290 C C . ALA B 1 281 ? -24.766 4.223 -3.666 1 59.53 281 ALA B C 1
ATOM 4292 O O . ALA B 1 281 ? -25.594 4.379 -2.762 1 59.53 281 ALA B O 1
#

Secondary structure (DSSP, 8-state):
-----HHHHHHHHHHHHHHHHHHHHHTTSS-TTPBPPPHHHHHHHHTS-HHHHHHHHHHHHHTTSEEESSSS-EEE--------S-SS----EEEEEEE-TTSSHHHHHHHHHHHH-PEEEEHHHHHHHHHHHHHHHTTS-TT--SSHHHHHHTHHHHHHHHHHHHHHHHHTT--EEEES--HHHHH-HHHHHHHHHHHHHTT-EEEEEEEE--HHHHHHHHHHH--GGGHHHHHTHHHHHHTS-TT---SSS-EEEE-STTSPPHHHHHHHHHHHHHHH-/-----HHHHHHHHHHHHHHHHHHHHHTTSS-TTPBPPPHHHHHHHHTS-HHHHHHHHHHHHHTTSEEEEETTEEEE--------S-SS----EEEEEEE-TTSSHHHHHHHHHHHH-PEEEEHHHHHHHHHHHHHHHTTS-TT--SSHHHHHHTHHHHHHHHHHHHHHHHHTT--EEEES--HHHHH-HHHHHHHHHHHHHTT-EEEEEEEE--HHHHHHHHHHHT-GGGHHHHHTHHHHHHTS-TT---SSS-EEEE-STTSPPHHHHHHHHHHHHHHH-

Nearest PDB structures (foldseek):
  4r1h-assembly1_B  TM=6.792E-01  e=6.232E-03  Listeria monocytogenes EGD-e
  7b5y-assembly1_D  TM=5.429E-01  e=5.576E-03  Streptococcus agalactiae
  4tv7-assembly2_D  TM=3.104E-01  e=1.982E-04  Bacillus subtilis subsp. subtilis str. 168
  4n0b-assembly2_C  TM=3.060E-01  e=2.925E-04  Bacillus subtilis
  4p9u-assembly2_A  TM=3.026E-01  e=9.405E-04  Vibrio cholerae

InterPro domains:
  IPR000524 Transcription regulator HTH, GntR [PF00392] (15-72)
  IPR000524 Transcription regulator HTH, GntR [PR00035] (36-50)
  IPR000524 Transcription regulator HTH, GntR [PR00035] (50-66)
  IPR000524 Transcription regulator HTH, GntR [PS50949] (11-79)
  IPR000524 Transcription regulator HTH, GntR [SM00345] (17-76)
  IPR000524 Transcription regulator HTH, GntR [cd07377] (15-77)
  IPR027417 P-loop containing nucleoside triphosphate hydrolase [G3DSA:3.40.50.300] (89-277)
  IPR027417 P-loop containing nucleoside triphosphate hydrolase [SSF52540] (89-272)
  IPR036388 Winged helix-like DNA-binding domain superfamily [G3DSA:1.10.10.10] (11-79)
  IPR036390 Winged helix DNA-binding domain superfamily [SSF46785] (13-78)
  IPR050679 Bacterial HTH-type transcriptional regulator [PTHR44846] (12-88)

Foldseek 3Di:
DPCPDPVVVLVQLLLLLLLVVLLCLLLCVQPAFDWDDQLVVSCVLQVHDSVSSVVSVVVCVVVVQWDDPDPGTIGGHNVQAQPDPDDDPPQAAAEEEAEDQLLCSSSLQSNLCSNHVAAEAELCVVCLVVLLVVCVVVVHHSLDCDDPCCVPPPVVVSVVVQLVVQLVQLQVRHYHYYYDNCQVQLADPVSVVVSQVSSVVSRYHYAYEYRAEDLVSSLSSLVSVVDPSCVVCNVVVVVNVVPDDRPDDGPDDHHYHYSYSPDDRSNVSSVVVVVVVRVVD/DPCPDPVVVLVQLLLLLLLVVLLCLLLCVQPAFDWDDQLVVSCVLQVHDSVSSVVSVVVCVVVVQWDDPDPGTIGGHNVQAQPDPDDDPFQAAAEEEAEDQLLCSSSLQSNLCSNHVAAEAELCVVCLVVLLVVCVVVVHHSLDCDDPCCVPPPVVVSVVVQLVVQLVCLQVRHYHYYYDNCQVQLADPVSVVVSQVSSVVSRYHYAYEYRAEDLVSSLSSLVSVVDPSCVVCNVVVVVNVVPDDRPDDGPDDHHYHYSYSPDDRSNVSSVVVVVVVRVVD

Sequence (562 aa):
MSQYSADDVGGKKLERVERILRNDIEAGRLRDGAALPSSRDLAEQMGVSAWTVSKAIEQLVADGLVEAISRSRRIVRSGITAPTESGKPRRPHVFLIGGYAGSGKSELSRVLSRVTGSAIVDKDTTTRAVVERLLEELGRPAHDRESQTYLEHVRPFEYEALLATIEENAEVGVGVIATAPFIREFQDAAWIERIGTRLNAAGVGLSLVWVRCDATTMHTYLKRRGAARDTGKLSNWDDYIAGIDLAFQPAADHVIIDNSASSEPLQSQATKMLATISAAAMSQYSADDVGGKKLERVERILRNDIEAGRLRDGAALPSSRDLAEQMGVSAWTVSKAIEQLVADGLVEAISRSRRIVRSGITAPTESGKPRRPHVFLIGGYAGSGKSELSRVLSRVTGSAIVDKDTTTRAVVERLLEELGRPAHDRESQTYLEHVRPFEYEALLATIEENAEVGVGVIATAPFIREFQDAAWIERIGTRLNAAGVGLSLVWVRCDATTMHTYLKRRGAARDTGKLSNWDDYIAGIDLAFQPAADHVIIDNSASSEPLQSQATKMLATISAAA

Solvent-accessible surface area (backbone atoms only — not comparable to full-atom values): 29310 Å² total; per-residue (Å²): 132,84,77,78,47,73,62,56,57,48,47,53,51,30,36,37,53,31,42,53,53,48,44,31,27,52,24,33,76,43,39,66,70,36,70,56,74,52,44,60,57,48,10,64,70,68,74,50,51,42,64,46,41,46,53,24,49,50,52,33,34,73,69,54,42,30,43,73,78,44,97,88,36,36,28,31,31,48,84,71,57,67,56,69,50,71,75,78,86,70,71,31,42,29,36,42,34,19,29,58,89,38,17,45,44,70,44,48,49,29,26,47,20,31,55,65,58,38,41,64,48,38,43,59,50,38,32,40,46,47,50,25,53,36,28,47,75,72,73,38,62,59,50,63,80,74,47,69,65,34,61,70,74,41,48,60,28,48,52,49,7,44,51,46,37,53,49,58,26,22,54,41,54,28,32,38,38,34,36,46,49,49,63,72,51,35,61,31,48,65,57,48,49,52,54,48,50,54,32,46,75,42,61,23,44,77,43,42,33,39,27,36,44,47,68,68,46,19,51,51,45,42,59,66,65,64,50,75,61,45,48,67,45,66,76,36,41,70,61,44,57,70,72,49,65,87,80,65,70,58,56,55,87,65,43,81,44,51,56,27,46,87,43,66,57,61,63,60,55,47,52,53,51,52,54,55,54,60,69,74,101,132,86,77,77,46,73,63,56,58,47,47,52,50,33,36,37,51,32,42,52,52,49,44,33,27,53,23,32,77,44,38,66,68,36,68,58,73,51,43,60,56,50,10,64,70,67,75,50,51,42,64,46,40,46,53,26,46,50,52,33,35,75,70,56,42,31,43,74,80,45,98,88,39,36,28,30,32,48,83,70,55,67,57,68,53,70,75,77,85,70,74,30,42,29,38,43,33,18,29,58,92,38,17,46,42,71,45,47,49,28,27,48,20,30,55,65,58,38,39,64,47,39,43,58,49,37,30,42,47,47,49,24,53,37,28,47,73,71,73,39,63,57,50,62,80,74,48,68,65,36,61,70,73,42,48,61,28,49,53,49,9,44,50,46,39,52,48,59,24,22,55,41,57,28,32,38,37,35,36,46,49,48,62,70,50,35,60,30,49,64,57,48,48,51,53,47,50,55,31,46,75,43,63,21,45,77,43,41,34,40,28,36,42,45,69,70,46,17,52,52,46,44,59,66,64,63,48,75,61,45,47,67,43,66,75,37,40,72,61,44,56,71,71,49,64,87,80,67,71,58,58,56,86,66,44,81,42,53,56,26,46,87,43,67,57,61,62,61,55,47,51,54,50,52,53,54,53,59,68,72,101

Radius of gyration: 25.74 Å; Cα contacts (8 Å, |Δi|>4): 983; chains: 2; bounding box: 51×100×66 Å